Protein AF-0000000087793232 (afdb_homodimer)

Nearest PDB structures (foldseek):
  3q2i-assembly1_A  TM=8.353E-01  e=1.875E-27  Chromobacterium violaceum
  3q2k-assembly1_E  TM=8.382E-01  e=1.207E-26  Bordetella pertussis Tohama I
  7x1x-assembly1_B  TM=8.690E-01  e=1.158E-24  Comamonas testosteroni KF-1
  3db2-assembly2_A  TM=8.750E-01  e=3.412E-24  Desulfitobacterium hafniense DCB-2
  3euw-assembly1_C  TM=8.286E-01  e=1.068E-23  Corynebacterium glutamicum ATCC 13032

InterPro domains:
  IPR000683 Gfo/Idh/MocA-like oxidoreductase, N-terminal [PF01408] (5-122)
  IPR004104 Gfo/Idh/MocA-like oxidoreductase, C-terminal [PF02894] (135-324)
  IPR036291 NAD(P)-binding domain superfamily [SSF51735] (2-153)
  IPR051450 Gfo/Idh/MocA Oxidoreductases [PTHR43377] (2-321)

Secondary structure (DSSP, 8-state):
---PEEEEEE--SHHHHHHHHHHHH-TTEEEEEEE-SSHHHHHHHHHHHTSEEES-HHHHHHHH--SEEEE---HHHHHHHHHHHHHTT--EEEESP--S-HHHHHHHHHHHHHTT--EEEE-GGGGSHHHHHHHHHHHTTTT-SEEEEEEEEE-B---SSTTHIIIIITHHHHHHHHHHH--EEEEEEEEE-TTSSSS-EEEEEEEETTS-EEEEEEESBS-TTSTTSEEEEEEESSEEEEEETTTTEEEEEETT-S-EEEEE--TT-HHHH-TTHHHHHHHHHHHHHHHTTPPPSSBTHHHHHHHHHHHHHHHHHHHTB-EE----GGGG-/----EEEEEE--SHHHHHHHHHHHH-TTEEEEEEE-SSHHHHHHHHHHHTSEEES-HHHHHHHH--SEEEE---HHHHHHHHHHHHHTT--EEEESP--S-HHHHHHHHHHHHHTT--EEEE-GGGGSHHHHHHHHHHHTTTT-SEEEEEEEEE-B---SSTTHIIIIITHHHHHHHHHHH--EEEEEEEEE-TTSSSS-EEEEEEEETTS-EEEEEEESBS-TTSTTSEEEEEEESSEEEEEETTTTEEEEEETT-S-EEEEE--TT-HHHH-TTHHHHHHHHHHHHHHHTTPPPSSBTHHHHHHHHHHHHHHHHHHHTB-EE----GGGG-

Sequence (666 aa):
MNEKLKIALIGTGGWAREHGRILQGRADVDFCAVVGRNPERTAVRAAQYGTTPYTDIQAMLAAQKPDLVCVCLPNQHHFEATLQLLEAGVPLLVEKPLVFEMEQANALLEAAKKRDLFFAINFNHRYAKPLQLAKDAIEGGKLGEIIFATWRFGGEGSSDHPHANLIETQCHAFDQLEWLCGPIESIAAQMTDLTGQGFSTLALSLRFASGAVGSLLGTYDSSYAYRDTQRIEINGTKGRVLIEDTVRRFEFQSAGDEIAQTWQAGYFNDHDREFHRTFDRHMDAVLTAFRAGQKPPVGAWWGKRALQLALAAIESHETGRRVGVPQTREAHQMNEKLKIALIGTGGWAREHGRILQGRADVDFCAVVGRNPERTAVRAAQYGTTPYTDIQAMLAAQKPDLVCVCLPNQHHFEATLQLLEAGVPLLVEKPLVFEMEQANALLEAAKKRDLFFAINFNHRYAKPLQLAKDAIEGGKLGEIIFATWRFGGEGSSDHPHANLIETQCHAFDQLEWLCGPIESIAAQMTDLTGQGFSTLALSLRFASGAVGSLLGTYDSSYAYRDTQRIEINGTKGRVLIEDTVRRFEFQSAGDEIAQTWQAGYFNDHDREFHRTFDRHMDAVLTAFRAGQKPPVGAWWGKRALQLALAAIESHETGRRVGVPQTREAHQ

Foldseek 3Di:
DQAAFEEEEEDLDDVSVLVLVLQLPDPSHDHAEYEDQDQVSQVVSCVVSVYYYDPDPVVCCVPRVGQEYEYEDDAVPQLVSLLVCLQVQHAYEYEDQNHQDLVSLVSNVVSCVVNVHFAFYDLLLCQAPQNVVLQCCVVVCQQPQWAEKEKAAEAADADPDQLCQQQGPCLNVQLSCCSRHNAWFKKAKAFDCPVVRHRFWIKIWTAHPSRHIYIYITGNPHHPPDWQNTWMWIHHPFWIWIDRDSQAKIWIDTVPGPDIDMDGQDPPRVCSNDPSNSSSRQVVQQVVCSSVVHHRPGHSVSSSSSSQVSVSNVVNNVVVDMGTGDDDPVRVD/DQAAFEEEEEDLDDVSVLVLVLQLPDPSHDHAEYEDQDQVSQVVSCVVSVYYYDPDPVVCCVPRVGQEYEYEDDAVPQLVSLLVCLQVQHAYEYEDQNHQDLVSLVSNVVSCVVNVHQAFYDLLLCQAPQNVVLQCCVVVCQQPQWAEKEKAAEAADADPDQLCQQQGPCLNVQLSCCSRHNAWFKKAKAFDCPVVRHRFWIKIWTAHPSGHIYIYITGNPHHPPDFQNTWMWIHHPFWIWIDRDSQAKIWIDTVPGPDIDMDGQDPPRVCSNDPSNSSSVQVVQQVVCSSVVHHRPHHSVSSSSSSQVSVSNVVNNVVVDMGTGDDDPVRVD

Structure (mmCIF, N/CA/C/O backbone):
data_AF-0000000087793232-model_v1
#
loop_
_entity.id
_entity.type
_entity.pdbx_description
1 polymer 'Putative dehydrogenase'
#
loop_
_atom_site.group_PDB
_atom_site.id
_atom_site.type_symbol
_atom_site.label_atom_id
_atom_site.label_alt_id
_atom_sit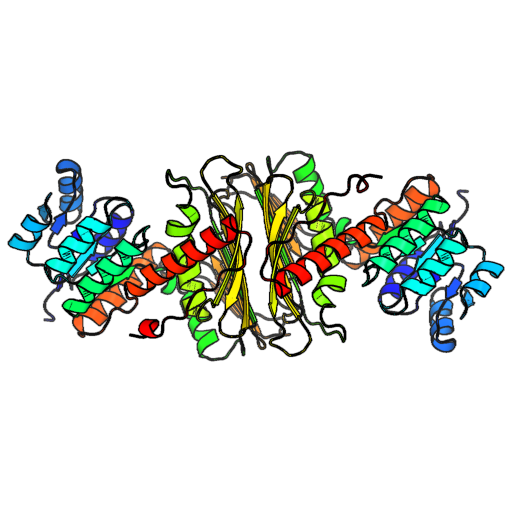e.label_comp_id
_atom_site.label_asym_id
_atom_site.label_entity_id
_atom_site.label_seq_id
_atom_site.pdbx_PDB_ins_code
_atom_site.Cartn_x
_atom_site.Cartn_y
_atom_site.Cartn_z
_atom_site.occupancy
_atom_site.B_iso_or_equiv
_atom_site.auth_seq_id
_atom_site.auth_comp_id
_atom_site.auth_asym_id
_atom_site.auth_atom_id
_atom_site.pdbx_PDB_model_num
ATOM 1 N N . MET A 1 1 ? 20.031 -40.375 -26.797 1 43.97 1 MET A N 1
ATOM 2 C CA . MET A 1 1 ? 18.953 -39.406 -27.016 1 43.97 1 MET A CA 1
ATOM 3 C C . MET A 1 1 ? 18.016 -39.375 -25.812 1 43.97 1 MET A C 1
ATOM 5 O O . MET A 1 1 ? 17.5 -40.406 -25.375 1 43.97 1 MET A O 1
ATOM 9 N N . ASN A 1 2 ? 18.062 -38.344 -24.953 1 62.59 2 ASN A N 1
ATOM 10 C CA . ASN A 1 2 ? 17.328 -38.344 -23.688 1 62.59 2 ASN A CA 1
ATOM 11 C C . ASN A 1 2 ? 15.828 -38.562 -23.922 1 62.59 2 ASN A C 1
ATOM 13 O O . ASN A 1 2 ? 15.242 -38 -24.844 1 62.59 2 ASN A O 1
ATOM 17 N N . GLU A 1 3 ? 15.227 -39.688 -23.594 1 86.94 3 GLU A N 1
ATOM 18 C CA . GLU A 1 3 ? 13.852 -40.156 -23.781 1 86.94 3 GLU A CA 1
ATOM 19 C C . GLU A 1 3 ? 12.852 -39.031 -23.516 1 86.94 3 GLU A C 1
ATOM 21 O O . GLU A 1 3 ? 13 -38.281 -22.547 1 86.94 3 GLU A O 1
ATOM 26 N N . LYS A 1 4 ? 12.047 -38.719 -24.578 1 96 4 LYS A N 1
ATOM 27 C CA . LYS A 1 4 ? 11.016 -37.719 -24.453 1 96 4 LYS A CA 1
ATOM 28 C C . LYS A 1 4 ? 10.094 -38 -23.266 1 96 4 LYS A C 1
ATOM 30 O O . LYS A 1 4 ? 9.75 -39.156 -23.016 1 96 4 LYS A O 1
ATOM 35 N N . LEU A 1 5 ? 9.836 -37.062 -22.562 1 97.56 5 LEU A N 1
ATOM 36 C CA . LEU A 1 5 ? 8.828 -37.188 -21.516 1 97.56 5 LEU A CA 1
ATOM 37 C C . LEU A 1 5 ? 7.422 -37.156 -22.094 1 97.56 5 LEU A C 1
ATOM 39 O O . LEU A 1 5 ? 7.082 -36.25 -22.875 1 97.56 5 LEU A O 1
ATOM 43 N N . LYS A 1 6 ? 6.68 -38.156 -21.797 1 98.44 6 LYS A N 1
ATOM 44 C CA . LYS A 1 6 ? 5.285 -38.188 -22.219 1 98.44 6 LYS A CA 1
ATOM 45 C C . LYS A 1 6 ? 4.395 -37.375 -21.281 1 98.44 6 LYS A C 1
ATOM 47 O O . LYS A 1 6 ? 4.254 -37.719 -20.109 1 98.44 6 LYS A O 1
ATOM 52 N N . ILE A 1 7 ? 3.771 -36.281 -21.828 1 98.69 7 ILE A N 1
ATOM 53 C CA . ILE A 1 7 ? 3.023 -35.375 -20.969 1 98.69 7 ILE A CA 1
ATOM 54 C C . ILE A 1 7 ? 1.621 -35.156 -21.547 1 98.69 7 ILE A C 1
ATOM 56 O O . ILE A 1 7 ? 1.454 -35.031 -22.75 1 98.69 7 ILE A O 1
ATOM 60 N N . ALA A 1 8 ? 0.623 -35.25 -20.734 1 98.81 8 ALA A N 1
ATOM 61 C CA . ALA A 1 8 ? -0.76 -34.969 -21.109 1 98.81 8 ALA A CA 1
ATOM 62 C C . ALA A 1 8 ? -1.248 -33.656 -20.469 1 98.81 8 ALA A C 1
ATOM 64 O O . ALA A 1 8 ? -0.657 -33.188 -19.5 1 98.81 8 ALA A O 1
ATOM 65 N N . LEU A 1 9 ? -2.299 -33.094 -21.047 1 98.62 9 LEU A N 1
ATOM 66 C CA . LEU A 1 9 ? -2.904 -31.844 -20.578 1 98.62 9 LEU A CA 1
ATOM 67 C C . LEU A 1 9 ? -4.395 -32.031 -20.312 1 98.62 9 LEU A C 1
ATOM 69 O O . LEU A 1 9 ? -5.129 -32.531 -21.172 1 98.62 9 LEU A O 1
ATOM 73 N N . ILE A 1 10 ? -4.738 -31.719 -19.109 1 98.06 10 ILE A N 1
ATOM 74 C CA . ILE A 1 10 ? -6.156 -31.719 -18.766 1 98.06 10 ILE A CA 1
ATOM 75 C C . ILE A 1 10 ? -6.676 -30.281 -18.719 1 98.06 10 ILE A C 1
ATOM 77 O O . ILE A 1 10 ? -6.242 -29.484 -17.875 1 98.06 10 ILE A O 1
ATOM 81 N N . GLY A 1 11 ? -7.672 -30 -19.516 1 96.56 11 GLY A N 1
ATOM 82 C CA . GLY A 1 11 ? -8.234 -28.672 -19.641 1 96.56 11 GLY A CA 1
ATOM 83 C C . GLY A 1 11 ? -8.109 -28.094 -21.047 1 96.56 11 GLY A C 1
ATOM 84 O O . GLY A 1 11 ? -7.109 -28.328 -21.734 1 96.56 11 GLY A O 1
ATOM 85 N N . THR A 1 12 ? -9.109 -27.297 -21.469 1 94.5 12 THR A N 1
ATOM 86 C CA . THR A 1 12 ? -9.109 -26.703 -22.812 1 94.5 12 THR A CA 1
ATOM 87 C C . THR A 1 12 ? -9.32 -25.203 -22.719 1 94.5 12 THR A C 1
ATOM 89 O O . THR A 1 12 ? -9.602 -24.547 -23.734 1 94.5 12 THR A O 1
ATOM 92 N N . GLY A 1 13 ? -9.25 -24.656 -21.516 1 91.25 13 GLY A N 1
ATOM 93 C CA . GLY A 1 13 ? -9.508 -23.25 -21.297 1 91.25 13 GLY A CA 1
ATOM 94 C C . GLY A 1 13 ? -8.305 -22.375 -21.594 1 91.25 13 GLY A C 1
ATOM 95 O O . GLY A 1 13 ? -7.355 -22.812 -22.234 1 91.25 13 GLY A O 1
ATOM 96 N N . GLY A 1 14 ? -8.375 -21.078 -21.203 1 87.81 14 GLY A N 1
ATOM 97 C CA . GLY A 1 14 ? -7.363 -20.078 -21.5 1 87.81 14 GLY A CA 1
ATOM 98 C C . GLY A 1 14 ? -5.984 -20.438 -20.984 1 87.81 14 GLY A C 1
ATOM 99 O O . GLY A 1 14 ? -5.008 -20.406 -21.734 1 87.81 14 GLY A O 1
ATOM 100 N N . TRP A 1 15 ? -5.918 -20.797 -19.766 1 90.75 15 TRP A N 1
ATOM 101 C CA . TRP A 1 15 ? -4.609 -21.094 -19.188 1 90.75 15 TRP A CA 1
ATOM 102 C C . TRP A 1 15 ? -4.09 -22.438 -19.719 1 90.75 15 TRP A C 1
ATOM 104 O O . TRP A 1 15 ? -2.877 -22.641 -19.828 1 90.75 15 TRP A O 1
ATOM 114 N N . ALA A 1 16 ? -4.973 -23.312 -20.047 1 94.75 16 ALA A N 1
ATOM 115 C CA . ALA A 1 16 ? -4.578 -24.578 -20.688 1 94.75 16 ALA A CA 1
ATOM 116 C C . ALA A 1 16 ? -3.867 -24.328 -22.016 1 94.75 16 ALA A C 1
ATOM 118 O O . ALA A 1 16 ? -2.947 -25.062 -22.375 1 94.75 16 ALA A O 1
ATOM 119 N N . ARG A 1 17 ? -4.277 -23.281 -22.625 1 94.19 17 ARG A N 1
ATOM 120 C CA . ARG A 1 17 ? -3.672 -22.938 -23.922 1 94.19 17 ARG A CA 1
ATOM 121 C C . ARG A 1 17 ? -2.197 -22.594 -23.75 1 94.19 17 ARG A C 1
ATOM 123 O O . ARG A 1 17 ? -1.379 -22.891 -24.625 1 94.19 17 ARG A O 1
ATOM 130 N N . GLU A 1 18 ? -1.886 -21.922 -22.641 1 94.81 18 GLU A N 1
ATOM 131 C CA . GLU A 1 18 ? -0.491 -21.578 -22.375 1 94.81 18 GLU A CA 1
ATOM 132 C C . GLU A 1 18 ? 0.355 -22.828 -22.141 1 94.81 18 GLU A C 1
ATOM 134 O O . GLU A 1 18 ? 1.462 -22.938 -22.672 1 94.81 18 GLU A O 1
ATOM 139 N N . HIS A 1 19 ? -0.169 -23.766 -21.422 1 97.31 19 HIS A N 1
ATOM 140 C CA . HIS A 1 19 ? 0.533 -25.031 -21.219 1 97.31 19 HIS A CA 1
ATOM 141 C C . HIS A 1 19 ? 0.66 -25.812 -22.516 1 97.31 19 HIS A C 1
ATOM 143 O O . HIS A 1 19 ? 1.732 -26.328 -22.828 1 97.31 19 HIS A O 1
ATOM 149 N N . GLY A 1 20 ? -0.432 -25.828 -23.266 1 97.38 20 GLY A N 1
ATOM 150 C CA . GLY A 1 20 ? -0.418 -26.531 -24.547 1 97.38 20 GLY A CA 1
ATOM 151 C C . GLY A 1 20 ? 0.608 -25.969 -25.516 1 97.38 20 GLY A C 1
ATOM 152 O O . GLY A 1 20 ? 1.33 -26.734 -26.172 1 97.38 20 GLY A O 1
ATOM 153 N N . ARG A 1 21 ? 0.651 -24.672 -25.562 1 96.12 21 ARG A N 1
ATOM 154 C CA . ARG A 1 21 ? 1.623 -24 -26.422 1 96.12 21 ARG A CA 1
ATOM 155 C C . ARG A 1 21 ? 3.045 -24.422 -26.078 1 96.12 21 ARG A C 1
ATOM 157 O O . ARG A 1 21 ? 3.844 -24.719 -26.969 1 96.12 21 ARG A O 1
ATOM 164 N N . ILE A 1 22 ? 3.367 -24.516 -24.844 1 97.19 22 ILE A N 1
ATOM 165 C CA . ILE A 1 22 ? 4.711 -24.844 -24.391 1 97.19 22 ILE A CA 1
ATOM 166 C C . ILE A 1 22 ? 5.02 -26.312 -24.703 1 97.19 22 ILE A C 1
ATOM 168 O O . ILE A 1 22 ? 6.078 -26.625 -25.266 1 97.19 22 ILE A O 1
ATOM 172 N N . LEU A 1 23 ? 4.082 -27.219 -24.453 1 97.69 23 LEU A N 1
ATOM 173 C CA . LEU A 1 23 ? 4.293 -28.656 -24.656 1 97.69 23 LEU A CA 1
ATOM 174 C C . LEU A 1 23 ? 4.469 -28.969 -26.141 1 97.69 23 LEU A C 1
ATOM 176 O O . LEU A 1 23 ? 5.328 -29.781 -26.5 1 97.69 23 LEU A O 1
ATOM 180 N N . GLN A 1 24 ? 3.703 -28.312 -26.906 1 96.88 24 GLN A N 1
ATOM 181 C CA . GLN A 1 24 ? 3.754 -28.547 -28.344 1 96.88 24 GLN A CA 1
ATOM 182 C C . GLN A 1 24 ? 5.094 -28.094 -28.922 1 96.88 24 GLN A C 1
ATOM 184 O O . GLN A 1 24 ? 5.613 -28.719 -29.844 1 96.88 24 GLN A O 1
ATOM 189 N N . GLY A 1 25 ? 5.66 -27.109 -28.375 1 95 25 GLY A N 1
ATOM 190 C CA . GLY A 1 25 ? 6.863 -26.5 -28.938 1 95 25 GLY A CA 1
ATOM 191 C C . GLY A 1 25 ? 8.141 -27.156 -28.438 1 95 25 GLY A C 1
ATOM 192 O O . GLY A 1 25 ? 9.234 -26.812 -28.906 1 95 25 GLY A O 1
ATOM 193 N N . ARG A 1 26 ? 8.023 -28.109 -27.625 1 96.25 26 ARG A N 1
ATOM 194 C CA . ARG A 1 26 ? 9.219 -28.688 -27.016 1 96.25 26 ARG A CA 1
ATOM 195 C C . ARG A 1 26 ? 9.609 -30 -27.688 1 96.25 26 ARG A C 1
ATOM 197 O O . ARG A 1 26 ? 8.781 -30.906 -27.812 1 96.25 26 ARG A O 1
ATOM 204 N N . ALA A 1 27 ? 10.875 -30.109 -28 1 95.25 27 ALA A N 1
ATOM 205 C CA . ALA A 1 27 ? 11.383 -31.312 -28.672 1 95.25 27 ALA A CA 1
ATOM 206 C C . ALA A 1 27 ? 11.594 -32.438 -27.672 1 95.25 27 ALA A C 1
ATOM 208 O O . ALA A 1 27 ? 11.633 -33.625 -28.062 1 95.25 27 ALA A O 1
ATOM 209 N N . ASP A 1 28 ? 11.742 -32.094 -26.438 1 96.81 28 ASP A N 1
ATOM 210 C CA . ASP A 1 28 ? 12.047 -33.094 -25.422 1 96.81 28 ASP A CA 1
ATOM 211 C C . ASP A 1 28 ? 10.773 -33.625 -24.766 1 96.81 28 ASP A C 1
ATOM 213 O O . ASP A 1 28 ? 10.836 -34.312 -23.75 1 96.81 28 ASP A O 1
ATOM 217 N N . VAL A 1 29 ? 9.633 -33.344 -25.375 1 97.56 29 VAL A N 1
ATOM 218 C CA . VAL A 1 29 ? 8.352 -33.75 -24.812 1 97.56 29 VAL A CA 1
ATOM 219 C C . VAL A 1 29 ? 7.551 -34.5 -25.875 1 97.56 29 VAL A C 1
ATOM 221 O O . VAL A 1 29 ? 7.555 -34.125 -27.047 1 97.56 29 VAL A O 1
ATOM 224 N N . ASP A 1 30 ? 7.02 -35.562 -25.531 1 98.06 30 ASP A N 1
ATOM 225 C CA . ASP A 1 30 ? 5.949 -36.219 -26.281 1 98.06 30 ASP A CA 1
ATOM 226 C C . ASP A 1 30 ? 4.578 -35.812 -25.75 1 98.06 30 ASP A C 1
ATOM 228 O O . ASP A 1 30 ? 4.086 -36.375 -24.781 1 98.06 30 ASP A O 1
ATOM 232 N N . PHE A 1 31 ? 4.008 -34.75 -26.359 1 98.38 31 PHE A N 1
ATOM 233 C CA . PHE A 1 31 ? 2.674 -34.281 -25.984 1 98.38 31 PHE A CA 1
ATOM 234 C C . PHE A 1 31 ? 1.609 -35.281 -26.453 1 98.38 31 PHE A C 1
ATOM 236 O O . PHE A 1 31 ? 1.161 -35.219 -27.609 1 98.38 31 PHE A O 1
ATOM 243 N N . CYS A 1 32 ? 1.089 -36.031 -25.516 1 98.19 32 CYS A N 1
ATOM 244 C CA . CYS A 1 32 ? 0.456 -37.281 -25.953 1 98.19 32 CYS A CA 1
ATOM 245 C C . CYS A 1 32 ? -1.062 -37.125 -25.938 1 98.19 32 CYS A C 1
ATOM 247 O O . CYS A 1 32 ? -1.761 -37.906 -26.609 1 98.19 32 CYS A O 1
ATOM 249 N N . ALA A 1 33 ? -1.551 -36.125 -25.141 1 98.69 33 ALA A N 1
ATOM 250 C CA . ALA A 1 33 ? -3.008 -36.125 -25.047 1 98.69 33 ALA A CA 1
ATOM 251 C C . ALA A 1 33 ? -3.512 -34.812 -24.484 1 98.69 33 ALA A C 1
ATOM 253 O O . ALA A 1 33 ? -2.805 -34.125 -23.719 1 98.69 33 ALA A O 1
ATOM 254 N N . VAL A 1 34 ? -4.762 -34.5 -24.875 1 98.56 34 VAL A N 1
ATOM 255 C CA . VAL A 1 34 ? -5.574 -33.438 -24.25 1 98.56 34 VAL A CA 1
ATOM 256 C C . VAL A 1 34 ? -6.891 -34.031 -23.75 1 98.56 34 VAL A C 1
ATOM 258 O O . VAL A 1 34 ? -7.555 -34.781 -24.484 1 98.56 34 VAL A O 1
ATOM 261 N N . VAL A 1 35 ? -7.211 -33.75 -22.531 1 98.25 35 VAL A N 1
ATOM 262 C CA . VAL A 1 35 ? -8.477 -34.219 -21.969 1 98.25 35 VAL A CA 1
ATOM 263 C C . VAL A 1 35 ? -9.398 -33 -21.719 1 98.25 35 VAL A C 1
ATOM 265 O O . VAL A 1 35 ? -8.969 -32 -21.141 1 98.25 35 VAL A O 1
ATOM 268 N N . GLY A 1 36 ? -10.656 -33.062 -22.125 1 96.44 36 GLY A N 1
ATOM 269 C CA . GLY A 1 36 ? -11.68 -32.062 -21.859 1 96.44 36 GLY A CA 1
ATOM 270 C C . GLY A 1 36 ? -13.078 -32.656 -21.781 1 96.44 36 GLY A C 1
ATOM 271 O O . GLY A 1 36 ? -13.305 -33.781 -22.203 1 96.44 36 GLY A O 1
ATOM 272 N N . ARG A 1 37 ? -13.961 -31.844 -21.25 1 93 37 ARG A N 1
ATOM 273 C CA . ARG A 1 37 ? -15.32 -32.312 -21.016 1 93 37 ARG A CA 1
ATOM 274 C C . ARG A 1 37 ? -16.125 -32.312 -22.312 1 93 37 ARG A C 1
ATOM 276 O O . ARG A 1 37 ? -16.938 -33.188 -22.547 1 93 37 ARG A O 1
ATOM 283 N N . ASN A 1 38 ? -15.867 -31.266 -23.094 1 95.12 38 ASN A N 1
ATOM 284 C CA . ASN A 1 38 ? -16.578 -31.141 -24.359 1 95.12 38 ASN A CA 1
ATOM 285 C C . ASN A 1 38 ? -15.812 -31.797 -25.5 1 95.12 38 ASN A C 1
ATOM 287 O O . ASN A 1 38 ? -14.734 -31.328 -25.891 1 95.12 38 ASN A O 1
ATOM 291 N N . PRO A 1 39 ? -16.406 -32.812 -26.125 1 97 39 PRO A N 1
ATOM 292 C CA . PRO A 1 39 ? -15.68 -33.562 -27.141 1 97 39 PRO A CA 1
ATOM 293 C C . PRO A 1 39 ? -15.234 -32.688 -28.312 1 97 39 PRO A C 1
ATOM 295 O O . PRO A 1 39 ? -14.094 -32.812 -28.781 1 97 39 PRO A O 1
ATOM 298 N N . GLU A 1 40 ? -16.141 -31.844 -28.719 1 97.31 40 GLU A N 1
ATOM 299 C CA . GLU A 1 40 ? -15.82 -31.016 -29.875 1 97.31 40 GLU A CA 1
ATOM 300 C C . GLU A 1 40 ? -14.688 -30.031 -29.562 1 97.31 40 GLU A C 1
ATOM 302 O O . GLU A 1 40 ? -13.734 -29.922 -30.328 1 97.31 40 GLU A O 1
ATOM 307 N N . ARG A 1 41 ? -14.836 -29.359 -28.438 1 95.94 41 ARG A N 1
ATOM 308 C CA . ARG A 1 41 ? -13.812 -28.406 -28.031 1 95.94 41 ARG A CA 1
ATOM 309 C C . ARG A 1 41 ? -12.477 -29.094 -27.797 1 95.94 41 ARG A C 1
ATOM 311 O O . ARG A 1 41 ? -11.422 -28.578 -28.172 1 95.94 41 ARG A O 1
ATOM 318 N N . THR A 1 42 ? -12.586 -30.25 -27.25 1 97.69 42 THR A N 1
ATOM 319 C CA . THR A 1 42 ? -11.375 -31.016 -26.953 1 97.69 42 THR A CA 1
ATOM 320 C C . THR A 1 42 ? -10.695 -31.484 -28.234 1 97.69 42 THR A C 1
ATOM 322 O O . THR A 1 42 ? -9.469 -31.406 -28.344 1 97.69 42 THR A O 1
ATOM 325 N N . ALA A 1 43 ? -11.445 -31.906 -29.156 1 97.69 43 ALA A N 1
ATOM 326 C CA . ALA A 1 43 ? -10.898 -32.344 -30.438 1 97.69 43 ALA A CA 1
ATOM 327 C C . ALA A 1 43 ? -10.203 -31.219 -31.172 1 97.69 43 ALA A C 1
ATOM 329 O O . ALA A 1 43 ? -9.133 -31.406 -31.75 1 97.69 43 ALA A O 1
ATOM 330 N N . VAL A 1 44 ? -10.836 -30.141 -31.156 1 96.75 44 VAL A N 1
ATOM 331 C CA . VAL A 1 44 ? -10.281 -28.969 -31.828 1 96.75 44 VAL A CA 1
ATOM 332 C C . VAL A 1 44 ? -8.953 -28.578 -31.188 1 96.75 44 VAL A C 1
ATOM 334 O O . VAL A 1 44 ? -7.965 -28.344 -31.891 1 96.75 44 VAL A O 1
ATOM 337 N N . ARG A 1 45 ? -8.945 -28.547 -29.859 1 96.25 45 ARG A N 1
ATOM 338 C CA . ARG A 1 45 ? -7.73 -28.188 -29.141 1 96.25 45 ARG A CA 1
ATOM 339 C C . ARG A 1 45 ? -6.629 -29.203 -29.359 1 96.25 45 ARG A C 1
ATOM 341 O O . ARG A 1 45 ? -5.473 -28.844 -29.594 1 96.25 45 ARG A O 1
ATOM 348 N N . ALA A 1 46 ? -6.934 -30.469 -29.312 1 97.62 46 ALA A N 1
ATOM 349 C CA . ALA A 1 46 ? -5.965 -31.531 -29.531 1 97.62 46 ALA A CA 1
ATOM 350 C C . ALA A 1 46 ? -5.379 -31.453 -30.938 1 97.62 46 ALA A C 1
ATOM 352 O O . ALA A 1 46 ? -4.176 -31.641 -31.125 1 97.62 46 ALA A O 1
ATOM 353 N N . ALA A 1 47 ? -6.211 -31.156 -31.875 1 97.19 47 ALA A N 1
ATOM 354 C CA . ALA A 1 47 ? -5.773 -31.062 -33.25 1 97.19 47 ALA A CA 1
ATOM 355 C C . ALA A 1 47 ? -4.777 -29.922 -33.438 1 97.19 47 ALA A C 1
ATOM 357 O O . ALA A 1 47 ? -3.816 -30.047 -34.219 1 97.19 47 ALA A O 1
ATOM 358 N N . GLN A 1 48 ? -5.078 -28.859 -32.781 1 96 48 GLN A N 1
ATOM 359 C CA . GLN A 1 48 ? -4.176 -27.719 -32.844 1 96 48 GLN A CA 1
ATOM 360 C C . GLN A 1 48 ? -2.768 -28.109 -32.375 1 96 48 GLN A C 1
ATOM 362 O O . GLN A 1 48 ? -1.78 -27.562 -32.875 1 96 48 GLN A O 1
ATOM 367 N N . TYR A 1 49 ? -2.707 -29.062 -31.469 1 96.69 49 TYR A N 1
ATOM 368 C CA . TYR A 1 49 ? -1.424 -29.422 -30.891 1 96.69 49 TYR A CA 1
ATOM 369 C C . TYR A 1 49 ? -0.878 -30.703 -31.516 1 96.69 49 TYR A C 1
ATOM 371 O O . TYR A 1 49 ? 0.221 -31.141 -31.172 1 96.69 49 TYR A O 1
ATOM 379 N N . GLY A 1 50 ? -1.596 -31.312 -32.406 1 96.25 50 GLY A N 1
ATOM 380 C CA . GLY A 1 50 ? -1.184 -32.562 -33 1 96.25 50 GLY A CA 1
ATOM 381 C C . GLY A 1 50 ? -1.15 -33.719 -32 1 96.25 50 GLY A C 1
ATOM 382 O O . GLY A 1 50 ? -0.229 -34.531 -32.031 1 96.25 50 GLY A O 1
ATOM 383 N N . THR A 1 51 ? -2.043 -33.719 -31.125 1 97.62 51 THR A N 1
ATOM 384 C CA . THR A 1 51 ? -2.086 -34.75 -30.094 1 97.62 51 THR A CA 1
ATOM 385 C C . THR A 1 51 ? -3.451 -35.438 -30.062 1 97.62 51 THR A C 1
ATOM 387 O O . THR A 1 51 ? -4.23 -35.312 -31.016 1 97.62 51 THR A O 1
ATOM 390 N N . THR A 1 52 ? -3.742 -36.281 -29.109 1 98.44 52 THR A N 1
ATOM 391 C CA . THR A 1 52 ? -4.926 -37.125 -29.078 1 98.44 52 THR A CA 1
ATOM 392 C C . THR A 1 52 ? -5.953 -36.594 -28.078 1 98.44 52 THR A C 1
ATOM 394 O O . THR A 1 52 ? -5.625 -36.312 -26.922 1 98.44 52 THR A O 1
ATOM 397 N N . PRO A 1 53 ? -7.203 -36.406 -28.531 1 98.5 53 PRO A N 1
ATOM 398 C CA . PRO A 1 53 ? -8.258 -35.938 -27.625 1 98.5 53 PRO A CA 1
ATOM 399 C C . PRO A 1 53 ? -8.859 -37.062 -26.812 1 98.5 53 PRO A C 1
ATOM 401 O O . PRO A 1 53 ? -9.023 -38.188 -27.312 1 98.5 53 PRO A O 1
ATOM 404 N N . TYR A 1 54 ? -9.141 -36.844 -25.562 1 98.44 54 TYR A N 1
ATOM 405 C CA . TYR A 1 54 ? -9.906 -37.719 -24.688 1 98.44 54 TYR A CA 1
ATOM 406 C C . TYR A 1 54 ? -10.977 -36.938 -23.938 1 98.44 54 TYR A C 1
ATOM 408 O O . TYR A 1 54 ? -10.836 -35.719 -23.719 1 98.44 54 TYR A O 1
ATOM 416 N N . THR A 1 55 ? -12.039 -37.594 -23.516 1 97.69 55 THR A N 1
ATOM 417 C CA . THR A 1 55 ? -13.07 -36.938 -22.719 1 97.69 55 THR A CA 1
ATOM 418 C C . THR A 1 55 ? -13.125 -37.562 -21.312 1 97.69 55 THR A C 1
ATOM 420 O O . THR A 1 55 ? -13.984 -37.188 -20.516 1 97.69 55 THR A O 1
ATOM 423 N N . ASP A 1 56 ? -12.203 -38.438 -21.141 1 96.94 56 ASP A N 1
ATOM 424 C CA . ASP A 1 56 ? -12.156 -39.156 -19.875 1 96.94 56 ASP A CA 1
ATOM 425 C C . ASP A 1 56 ? -10.711 -39.375 -19.406 1 96.94 56 ASP A C 1
ATOM 427 O O . ASP A 1 56 ? -9.867 -39.812 -20.172 1 96.94 56 ASP A O 1
ATOM 431 N N . ILE A 1 57 ? -10.508 -39.062 -18.109 1 97.75 57 ILE A N 1
ATOM 432 C CA . ILE A 1 57 ? -9.156 -39.094 -17.562 1 97.75 57 ILE A CA 1
ATOM 433 C C . ILE A 1 57 ? -8.68 -40.562 -17.484 1 97.75 57 ILE A C 1
ATOM 435 O O . ILE A 1 57 ? -7.547 -40.844 -17.859 1 97.75 57 ILE A O 1
ATOM 439 N N . GLN A 1 58 ? -9.516 -41.438 -17.047 1 97.44 58 GLN A N 1
ATOM 440 C CA . GLN A 1 58 ? -9.133 -42.844 -16.906 1 97.44 58 GLN A CA 1
ATOM 441 C C . GLN A 1 58 ? -8.773 -43.469 -18.25 1 97.44 58 GLN A C 1
ATOM 443 O O . GLN A 1 58 ? -7.82 -44.219 -18.359 1 97.44 58 GLN A O 1
ATOM 448 N N . ALA A 1 59 ? -9.609 -43.156 -19.219 1 98.25 59 ALA A N 1
ATOM 449 C CA . ALA A 1 59 ? -9.336 -43.625 -20.562 1 98.25 59 ALA A CA 1
ATOM 450 C C . ALA A 1 59 ? -7.98 -43.156 -21.062 1 98.25 59 ALA A C 1
ATOM 452 O O . ALA A 1 59 ? -7.215 -43.906 -21.641 1 98.25 59 ALA A O 1
ATOM 453 N N . MET A 1 60 ? -7.75 -41.875 -20.859 1 98.56 60 MET A N 1
ATOM 454 C CA . MET A 1 60 ? -6.477 -41.281 -21.281 1 98.56 60 MET A CA 1
ATOM 455 C C . MET A 1 60 ? -5.316 -41.969 -20.547 1 98.56 60 MET A C 1
ATOM 457 O O . MET A 1 60 ? -4.305 -42.312 -21.172 1 98.56 60 MET A O 1
ATOM 461 N N . LEU A 1 61 ? -5.434 -42.219 -19.25 1 98.38 61 LEU A N 1
ATOM 462 C CA . LEU A 1 61 ? -4.375 -42.844 -18.453 1 98.38 61 LEU A CA 1
ATOM 463 C C . LEU A 1 61 ? -4.09 -44.25 -18.938 1 98.38 61 LEU A C 1
ATOM 465 O O . LEU A 1 61 ? -2.928 -44.656 -19.047 1 98.38 61 LEU A O 1
ATOM 469 N N . ALA A 1 62 ? -5.145 -44.938 -19.25 1 98 62 ALA A N 1
ATOM 470 C CA . ALA A 1 62 ? -5.008 -46.312 -19.688 1 98 62 ALA A CA 1
ATOM 471 C C . ALA A 1 62 ? -4.32 -46.406 -21.047 1 98 62 ALA A C 1
ATOM 473 O O . ALA A 1 62 ? -3.502 -47.312 -21.281 1 98 62 ALA A O 1
ATOM 474 N N . ALA A 1 63 ? -4.613 -45.531 -21.844 1 98.31 63 ALA A N 1
ATOM 475 C CA . ALA A 1 63 ? -4.145 -45.562 -23.234 1 98.31 63 ALA A CA 1
ATOM 476 C C . ALA A 1 63 ? -2.748 -44.969 -23.359 1 98.31 63 ALA A C 1
ATOM 478 O O . ALA A 1 63 ? -1.911 -45.469 -24.109 1 98.31 63 ALA A O 1
ATOM 479 N N . GLN A 1 64 ? -2.488 -43.875 -22.656 1 98.06 64 GLN A N 1
ATOM 480 C CA . GLN A 1 64 ? -1.312 -43.062 -22.953 1 98.06 64 GLN A CA 1
ATOM 481 C C . GLN A 1 64 ? -0.21 -43.281 -21.922 1 98.06 64 GLN A C 1
ATOM 483 O O . GLN A 1 64 ? 0.976 -43.156 -22.234 1 98.06 64 GLN A O 1
ATOM 488 N N . LYS A 1 65 ? -0.571 -43.531 -20.625 1 98 65 LYS A N 1
ATOM 489 C CA . LYS A 1 65 ? 0.369 -43.75 -19.516 1 98 65 LYS A CA 1
ATOM 490 C C . LYS A 1 65 ? 1.392 -42.594 -19.469 1 98 65 LYS A C 1
ATOM 492 O O . LYS A 1 65 ? 2.6 -42.844 -19.5 1 98 65 LYS A O 1
ATOM 497 N N . PRO A 1 66 ? 0.94 -41.406 -19.297 1 98.5 66 PRO A N 1
ATOM 498 C CA . PRO A 1 66 ? 1.855 -40.25 -19.281 1 98.5 66 PRO A CA 1
ATOM 499 C C . PRO A 1 66 ? 2.801 -40.281 -18.078 1 98.5 66 PRO A C 1
ATOM 501 O O . PRO A 1 66 ? 2.457 -40.812 -17.031 1 98.5 66 PRO A O 1
ATOM 504 N N . ASP A 1 67 ? 4.027 -39.688 -18.281 1 98.19 67 ASP A N 1
ATOM 505 C CA . ASP A 1 67 ? 4.988 -39.5 -17.203 1 98.19 67 ASP A CA 1
ATOM 506 C C . ASP A 1 67 ? 4.551 -38.375 -16.25 1 98.19 67 ASP A C 1
ATOM 508 O O . ASP A 1 67 ? 4.875 -38.406 -15.07 1 98.19 67 ASP A O 1
ATOM 512 N N . LEU A 1 68 ? 3.885 -37.406 -16.766 1 98.5 68 LEU A N 1
ATOM 513 C CA . LEU A 1 68 ? 3.445 -36.219 -16.078 1 98.5 68 LEU A CA 1
ATOM 514 C C . LEU A 1 68 ? 2.166 -35.656 -16.688 1 98.5 68 LEU A C 1
ATOM 516 O O . LEU A 1 68 ? 1.962 -35.75 -17.906 1 98.5 68 LEU A O 1
ATOM 520 N N . VAL A 1 69 ? 1.307 -35.094 -15.891 1 98.69 69 VAL A N 1
ATOM 521 C CA . VAL A 1 69 ? 0.075 -34.5 -16.391 1 98.69 69 VAL A CA 1
ATOM 522 C C . VAL A 1 69 ? -0.019 -33.031 -15.914 1 98.69 69 VAL A C 1
ATOM 524 O O . VAL A 1 69 ? 0.21 -32.75 -14.734 1 98.69 69 VAL A O 1
ATOM 527 N N . CYS A 1 70 ? -0.3 -32.094 -16.828 1 98.56 70 CYS A N 1
ATOM 528 C CA . CYS A 1 70 ? -0.662 -30.734 -16.5 1 98.56 70 CYS A CA 1
ATOM 529 C C . CYS A 1 70 ? -2.168 -30.594 -16.312 1 98.56 70 CYS A C 1
ATOM 531 O O . CYS A 1 70 ? -2.943 -30.984 -17.188 1 98.56 70 CYS A O 1
ATOM 533 N N . VAL A 1 71 ? -2.562 -30.078 -15.188 1 98 71 VAL A N 1
ATOM 534 C CA . VAL A 1 71 ? -3.982 -29.922 -14.883 1 98 71 VAL A CA 1
ATOM 535 C C . VAL A 1 71 ? -4.352 -28.438 -14.883 1 98 71 VAL A C 1
ATOM 537 O O . VAL A 1 71 ? -3.926 -27.688 -14 1 98 71 VAL A O 1
ATOM 540 N N . CYS A 1 72 ? -5.164 -28.031 -15.844 1 96.06 72 CYS A N 1
ATOM 541 C CA . CYS A 1 72 ? -5.594 -26.641 -16.031 1 96.06 72 CYS A CA 1
ATOM 542 C C . CYS A 1 72 ? -7.109 -26.547 -16.125 1 96.06 72 CYS A C 1
ATOM 544 O O . CYS A 1 72 ? -7.656 -26.375 -17.219 1 96.06 72 CYS A O 1
ATOM 546 N N . LEU A 1 73 ? -7.777 -26.609 -15.047 1 92.69 73 LEU A N 1
ATOM 547 C CA . LEU A 1 73 ? -9.234 -26.609 -15 1 92.69 73 LEU A CA 1
ATOM 548 C C . LEU A 1 73 ? -9.75 -25.438 -14.172 1 92.69 73 LEU A C 1
ATOM 550 O O . LEU A 1 73 ? -9.016 -24.891 -13.344 1 92.69 73 LEU A O 1
ATOM 554 N N . PRO A 1 74 ? -10.992 -25.156 -14.414 1 83.12 74 PRO A N 1
ATOM 555 C CA . PRO A 1 74 ? -11.594 -24.156 -13.531 1 83.12 74 PRO A CA 1
ATOM 556 C C . PRO A 1 74 ? -11.719 -24.641 -12.086 1 83.12 74 PRO A C 1
ATOM 558 O O . PRO A 1 74 ? -11.688 -25.844 -11.836 1 83.12 74 PRO A O 1
ATOM 561 N N . ASN A 1 75 ? -11.945 -23.734 -11.172 1 75.81 75 ASN A N 1
ATOM 562 C CA . ASN A 1 75 ? -11.891 -23.953 -9.727 1 75.81 75 ASN A CA 1
ATOM 563 C C . ASN A 1 75 ? -12.812 -25.094 -9.297 1 75.81 75 ASN A C 1
ATOM 565 O O . ASN A 1 75 ? -12.422 -25.938 -8.492 1 75.81 75 ASN A O 1
ATOM 569 N N . GLN A 1 76 ? -13.961 -25.156 -9.82 1 75.75 76 GLN A N 1
ATOM 570 C CA . GLN A 1 76 ? -14.977 -26.109 -9.352 1 75.75 76 GLN A CA 1
ATOM 571 C C . GLN A 1 76 ? -14.602 -27.547 -9.711 1 75.75 76 GLN A C 1
ATOM 573 O O . GLN A 1 76 ? -15.047 -28.484 -9.062 1 75.75 76 GLN A O 1
ATOM 578 N N . HIS A 1 77 ? -13.719 -27.734 -10.656 1 81.44 77 HIS A N 1
ATOM 579 C CA . HIS A 1 77 ? -13.445 -29.078 -11.148 1 81.44 77 HIS A CA 1
ATOM 580 C C . HIS A 1 77 ? -12.008 -29.5 -10.859 1 81.44 77 HIS A C 1
ATOM 582 O O . HIS A 1 77 ? -11.594 -30.609 -11.211 1 81.44 77 HIS A O 1
ATOM 588 N N . HIS A 1 78 ? -11.398 -28.734 -10.18 1 89.06 78 HIS A N 1
ATOM 589 C CA . HIS A 1 78 ? -9.969 -28.953 -9.984 1 89.06 78 HIS A CA 1
ATOM 590 C C . HIS A 1 78 ? -9.703 -30.078 -8.984 1 89.06 78 HIS A C 1
ATOM 592 O O . HIS A 1 78 ? -8.891 -30.953 -9.234 1 89.06 78 HIS A O 1
ATOM 598 N N . PHE A 1 79 ? -10.508 -30.156 -8 1 95.19 79 PHE A N 1
ATOM 599 C CA . PHE A 1 79 ? -10.234 -31.078 -6.902 1 95.19 79 PHE A CA 1
ATOM 600 C C . PHE A 1 79 ? -10.398 -32.531 -7.359 1 95.19 79 PHE A C 1
ATOM 602 O O . PHE A 1 79 ? -9.477 -33.344 -7.207 1 95.19 79 PHE A O 1
ATOM 609 N N . GLU A 1 80 ? -11.5 -32.844 -7.984 1 95.5 80 GLU A N 1
ATOM 610 C CA . GLU A 1 80 ? -11.82 -34.219 -8.344 1 95.5 80 GLU A CA 1
ATOM 611 C C . GLU A 1 80 ? -10.82 -34.781 -9.359 1 95.5 80 GLU A C 1
ATOM 613 O O . GLU A 1 80 ? -10.312 -35.875 -9.195 1 95.5 80 GLU A O 1
ATOM 618 N N . ALA A 1 81 ? -10.57 -34 -10.359 1 96.56 81 ALA A N 1
ATOM 619 C CA . ALA A 1 81 ? -9.633 -34.438 -11.398 1 96.56 81 ALA A CA 1
ATOM 620 C C . ALA A 1 81 ? -8.234 -34.625 -10.828 1 96.56 81 ALA A C 1
ATOM 622 O O . ALA A 1 81 ? -7.578 -35.625 -11.117 1 96.56 81 ALA A O 1
ATOM 623 N N . THR A 1 82 ? -7.809 -33.719 -9.984 1 97.81 82 THR A N 1
ATOM 624 C CA . THR A 1 82 ? -6.48 -33.781 -9.391 1 97.81 82 THR A CA 1
ATOM 625 C C . THR A 1 82 ? -6.359 -35 -8.469 1 97.81 82 THR A C 1
ATOM 627 O O . THR A 1 82 ? -5.363 -35.719 -8.516 1 97.81 82 THR A O 1
ATOM 630 N N . LEU A 1 83 ? -7.367 -35.188 -7.668 1 97.44 83 LEU A N 1
ATOM 631 C CA . LEU A 1 83 ? -7.352 -36.344 -6.75 1 97.44 83 LEU A CA 1
ATOM 632 C C . LEU A 1 83 ? -7.312 -37.656 -7.512 1 97.44 83 LEU A C 1
ATOM 634 O O . LEU A 1 83 ? -6.57 -38.562 -7.145 1 97.44 83 LEU A O 1
ATOM 638 N N . GLN A 1 84 ? -8.078 -37.75 -8.555 1 97.06 84 GLN A N 1
ATOM 639 C CA . GLN A 1 84 ? -8.102 -38.938 -9.391 1 97.06 84 GLN A CA 1
ATOM 640 C C . GLN A 1 84 ? -6.715 -39.281 -9.93 1 97.06 84 GLN A C 1
ATOM 642 O O . GLN A 1 84 ? -6.297 -40.438 -9.93 1 97.06 84 GLN A O 1
ATOM 647 N N . LEU A 1 85 ? -6.059 -38.281 -10.391 1 98.19 85 LEU A N 1
ATOM 648 C CA . LEU A 1 85 ? -4.719 -38.469 -10.945 1 98.19 85 LEU A CA 1
ATOM 649 C C . LEU A 1 85 ? -3.74 -38.906 -9.852 1 98.19 85 LEU A C 1
ATOM 651 O O . LEU A 1 85 ? -2.936 -39.812 -10.062 1 98.19 85 LEU A O 1
ATOM 655 N N . LEU A 1 86 ? -3.795 -38.281 -8.711 1 98.06 86 LEU A N 1
ATOM 656 C CA . LEU A 1 86 ? -2.912 -38.625 -7.598 1 98.06 86 LEU A CA 1
ATOM 657 C C . LEU A 1 86 ? -3.137 -40.062 -7.145 1 98.06 86 LEU A C 1
ATOM 659 O O . LEU A 1 86 ? -2.176 -40.781 -6.895 1 98.06 86 LEU A O 1
ATOM 663 N N . GLU A 1 87 ? -4.359 -40.438 -7.078 1 97.19 87 GLU A N 1
ATOM 664 C CA . GLU A 1 87 ? -4.695 -41.781 -6.656 1 97.19 87 GLU A CA 1
ATOM 665 C C . GLU A 1 87 ? -4.23 -42.812 -7.684 1 97.19 87 GLU A C 1
ATOM 667 O O . GLU A 1 87 ? -3.969 -43.969 -7.34 1 97.19 87 GLU A O 1
ATOM 672 N N . ALA A 1 88 ? -4.109 -42.406 -8.906 1 97.69 88 ALA A N 1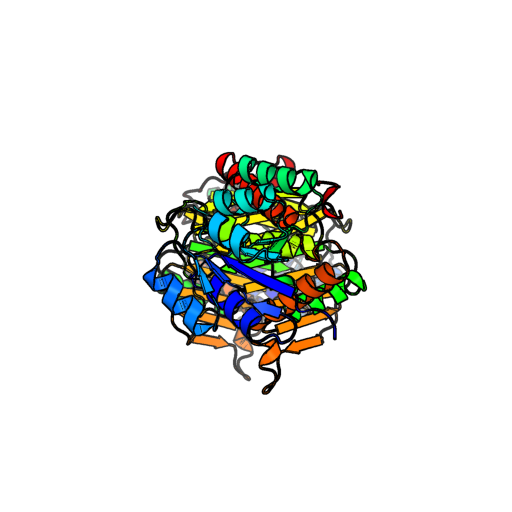
ATOM 673 C CA . ALA A 1 88 ? -3.609 -43.25 -9.977 1 97.69 88 ALA A CA 1
ATOM 674 C C . ALA A 1 88 ? -2.084 -43.281 -9.992 1 97.69 88 ALA A C 1
ATOM 676 O O . ALA A 1 88 ? -1.478 -44 -10.797 1 97.69 88 ALA A O 1
ATOM 677 N N . GLY A 1 89 ? -1.452 -42.469 -9.156 1 97.88 89 GLY A N 1
ATOM 678 C CA . GLY A 1 89 ? -0.003 -42.469 -9.031 1 97.88 89 GLY A CA 1
ATOM 679 C C . GLY A 1 89 ? 0.678 -41.625 -10.102 1 97.88 89 GLY A C 1
ATOM 680 O O . GLY A 1 89 ? 1.832 -41.875 -10.453 1 97.88 89 GLY A O 1
ATOM 681 N N . VAL A 1 90 ? 0.022 -40.688 -10.641 1 97.88 90 VAL A N 1
ATOM 682 C CA . VAL A 1 90 ? 0.557 -39.906 -11.75 1 97.88 90 VAL A CA 1
ATOM 683 C C . VAL A 1 90 ? 1.124 -38.594 -11.242 1 97.88 90 VAL A C 1
ATOM 685 O O . VAL A 1 90 ? 0.44 -37.844 -10.531 1 97.88 90 VAL A O 1
ATOM 688 N N . PRO A 1 91 ? 2.406 -38.219 -11.57 1 98.25 91 PRO A N 1
ATOM 689 C CA . PRO A 1 91 ? 2.971 -36.906 -11.25 1 98.25 91 PRO A CA 1
ATOM 690 C C . PRO A 1 91 ? 2.211 -35.781 -11.922 1 98.25 91 PRO A C 1
ATOM 692 O O . PRO A 1 91 ? 1.681 -35.938 -13.023 1 98.25 91 PRO A O 1
ATOM 695 N N . LEU A 1 92 ? 2.238 -34.594 -11.211 1 97.94 92 LEU A N 1
ATOM 696 C CA . LEU A 1 92 ? 1.352 -33.531 -11.672 1 97.94 92 LEU A CA 1
ATOM 697 C C . LEU A 1 92 ? 2.053 -32.188 -11.609 1 97.94 92 LEU A C 1
ATOM 699 O O . LEU A 1 92 ? 2.885 -31.953 -10.727 1 97.94 92 LEU A O 1
ATOM 703 N N . LEU A 1 93 ? 1.672 -31.312 -12.562 1 98.44 93 LEU A N 1
ATOM 704 C CA . LEU A 1 93 ? 1.729 -29.859 -12.469 1 98.44 93 LEU A CA 1
ATOM 705 C C . LEU A 1 93 ? 0.334 -29.25 -12.555 1 98.44 93 LEU A C 1
ATOM 707 O O . LEU A 1 93 ? -0.326 -29.359 -13.594 1 98.44 93 LEU A O 1
ATOM 711 N N . VAL A 1 94 ? -0.104 -28.609 -11.484 1 97.62 94 VAL A N 1
ATOM 712 C CA . VAL A 1 94 ? -1.465 -28.094 -11.469 1 97.62 94 VAL A CA 1
ATOM 713 C C . VAL A 1 94 ? -1.432 -26.562 -11.555 1 97.62 94 VAL A C 1
ATOM 715 O O . VAL A 1 94 ? -0.498 -25.938 -11.055 1 97.62 94 VAL A O 1
ATOM 718 N N . GLU A 1 95 ? -2.465 -26.016 -12.172 1 96.25 95 GLU A N 1
ATOM 719 C CA . GLU A 1 95 ? -2.652 -24.578 -12.195 1 96.25 95 GLU A CA 1
ATOM 720 C C . GLU A 1 95 ? -3.176 -24.062 -10.852 1 96.25 95 GLU A C 1
ATOM 722 O O . GLU A 1 95 ? -3.859 -24.797 -10.133 1 96.25 95 GLU A O 1
ATOM 727 N N . LYS A 1 96 ? -2.838 -22.859 -10.547 1 95.5 96 LYS A N 1
ATOM 728 C CA . LYS A 1 96 ? -3.373 -22.219 -9.359 1 95.5 96 LYS A CA 1
ATOM 729 C C . LYS A 1 96 ? -4.797 -21.719 -9.594 1 95.5 96 LYS A C 1
ATOM 731 O O . LYS A 1 96 ? -5.199 -21.484 -10.734 1 95.5 96 LYS A O 1
ATOM 736 N N . PRO A 1 97 ? -5.629 -21.469 -8.586 1 95.44 97 PRO A N 1
ATOM 737 C CA . PRO A 1 97 ? -5.34 -21.875 -7.211 1 95.44 97 PRO A CA 1
ATOM 738 C C . PRO A 1 97 ? -5.48 -23.375 -6.996 1 95.44 97 PRO A C 1
ATOM 740 O O . PRO A 1 97 ? -6.074 -24.062 -7.828 1 95.44 97 PRO A O 1
ATOM 743 N N . LEU A 1 98 ? -4.941 -23.875 -5.906 1 95.69 98 LEU A N 1
ATOM 744 C CA . LEU A 1 98 ? -4.992 -25.328 -5.684 1 95.69 98 LEU A CA 1
ATOM 745 C C . LEU A 1 98 ? -6.43 -25.797 -5.488 1 95.69 98 LEU A C 1
ATOM 747 O O . LEU A 1 98 ? -6.891 -26.703 -6.18 1 95.69 98 LEU A O 1
ATOM 751 N N . VAL A 1 99 ? -7.117 -25.219 -4.562 1 95.5 99 VAL A N 1
ATOM 752 C CA . VAL A 1 99 ? -8.508 -25.469 -4.203 1 95.5 99 VAL A CA 1
ATOM 753 C C . VAL A 1 99 ? -9.047 -24.328 -3.354 1 95.5 99 VAL A C 1
ATOM 755 O O . VAL A 1 99 ? -8.312 -23.375 -3.035 1 95.5 99 VAL A O 1
ATOM 758 N N . PHE A 1 100 ? -10.375 -24.406 -2.98 1 94 100 PHE A N 1
ATOM 759 C CA . PHE A 1 100 ? -10.992 -23.344 -2.209 1 94 100 PHE A CA 1
ATOM 760 C C . PHE A 1 100 ? -11.242 -23.781 -0.772 1 94 100 PHE A C 1
ATOM 762 O O . PHE A 1 100 ? -11.609 -22.969 0.079 1 94 100 PHE A O 1
ATOM 769 N N . GLU A 1 101 ? -11.016 -25.078 -0.545 1 95.44 101 GLU A N 1
ATOM 770 C CA . GLU A 1 101 ? -11.289 -25.609 0.782 1 95.44 101 GLU A CA 1
ATOM 771 C C . GLU A 1 101 ? -10.062 -26.312 1.36 1 95.44 101 GLU A C 1
ATOM 773 O O . GLU A 1 101 ? -9.375 -27.047 0.658 1 95.44 101 GLU A O 1
ATOM 778 N N . MET A 1 102 ? -9.891 -26.062 2.643 1 96.56 102 MET A N 1
ATOM 779 C CA . MET A 1 102 ? -8.703 -26.609 3.299 1 96.56 102 MET A CA 1
ATOM 780 C C . MET A 1 102 ? -8.75 -28.141 3.324 1 96.56 102 MET A C 1
ATOM 782 O O . MET A 1 102 ? -7.723 -28.797 3.15 1 96.56 102 MET A O 1
ATOM 786 N N . GLU A 1 103 ? -9.891 -28.672 3.541 1 97.5 103 GLU A N 1
ATOM 787 C CA . GLU A 1 103 ? -10.039 -30.125 3.561 1 97.5 103 GLU A CA 1
ATOM 788 C C . GLU A 1 103 ? -9.625 -30.734 2.229 1 97.5 103 GLU A C 1
ATOM 790 O O . GLU A 1 103 ? -8.992 -31.797 2.195 1 97.5 103 GLU A O 1
ATOM 795 N N . GLN A 1 104 ? -9.969 -30.062 1.19 1 97.38 104 GLN A N 1
ATOM 796 C CA . GLN A 1 104 ? -9.594 -30.531 -0.139 1 97.38 104 GLN A CA 1
ATOM 797 C C . GLN A 1 104 ? -8.086 -30.453 -0.344 1 97.38 104 GLN A C 1
ATOM 799 O O . GLN A 1 104 ? -7.477 -31.391 -0.882 1 97.38 104 GLN A O 1
ATOM 804 N N . ALA A 1 105 ? -7.5 -29.359 0.069 1 96.88 105 ALA A N 1
ATOM 805 C CA . ALA A 1 105 ? -6.051 -29.203 -0.038 1 96.88 105 ALA A CA 1
ATOM 806 C C . ALA A 1 105 ? -5.332 -30.328 0.717 1 96.88 105 ALA A C 1
ATOM 808 O O . ALA A 1 105 ? -4.398 -30.938 0.192 1 96.88 105 ALA A O 1
ATOM 809 N N . ASN A 1 106 ? -5.777 -30.578 1.912 1 97.38 106 ASN A N 1
ATOM 810 C CA . ASN A 1 106 ? -5.188 -31.625 2.738 1 97.38 106 ASN A CA 1
ATOM 811 C C . ASN A 1 106 ? -5.301 -33 2.072 1 97.38 106 ASN A C 1
ATOM 813 O O . ASN A 1 106 ? -4.34 -33.781 2.061 1 97.38 106 ASN A O 1
ATOM 817 N N . ALA A 1 107 ? -6.43 -33.281 1.557 1 97.69 107 ALA A N 1
ATOM 818 C CA . ALA A 1 107 ? -6.664 -34.562 0.9 1 97.69 107 ALA A CA 1
ATOM 819 C C . ALA A 1 107 ? -5.719 -34.75 -0.281 1 97.69 107 ALA A C 1
ATOM 821 O O . ALA A 1 107 ? -5.156 -35.844 -0.465 1 97.69 107 ALA A O 1
ATOM 822 N N . LEU A 1 108 ? -5.57 -33.719 -1.062 1 97.69 108 LEU A N 1
ATOM 823 C CA . LEU A 1 108 ? -4.688 -33.812 -2.223 1 97.69 108 LEU A CA 1
ATOM 824 C C . LEU A 1 108 ? -3.244 -34.031 -1.791 1 97.69 108 LEU A C 1
ATOM 826 O O . LEU A 1 108 ? -2.566 -34.906 -2.338 1 97.69 108 LEU A O 1
ATOM 830 N N . LEU A 1 109 ? -2.775 -33.25 -0.859 1 97.31 109 LEU A N 1
ATOM 831 C CA . LEU A 1 109 ? -1.388 -33.375 -0.422 1 97.31 109 LEU A CA 1
ATOM 832 C C . LEU A 1 109 ? -1.128 -34.719 0.239 1 97.31 109 LEU A C 1
ATOM 834 O O . LEU A 1 109 ? -0.05 -35.281 0.08 1 97.31 109 LEU A O 1
ATOM 838 N N . GLU A 1 110 ? -2.082 -35.219 0.984 1 97.44 110 GLU A N 1
ATOM 839 C CA . GLU A 1 110 ? -1.953 -36.531 1.601 1 97.44 110 GLU A CA 1
ATOM 840 C C . GLU A 1 110 ? -1.865 -37.625 0.545 1 97.44 110 GLU A C 1
ATOM 842 O O . GLU A 1 110 ? -1.065 -38.562 0.673 1 97.44 110 GLU A O 1
ATOM 847 N N . ALA A 1 111 ? -2.697 -37.531 -0.417 1 97.62 111 ALA A N 1
ATOM 848 C CA . ALA A 1 111 ? -2.674 -38.5 -1.505 1 97.62 111 ALA A CA 1
ATOM 849 C C . ALA A 1 111 ? -1.312 -38.531 -2.193 1 97.62 111 ALA A C 1
ATOM 851 O O . ALA A 1 111 ? -0.797 -39.594 -2.533 1 97.62 111 ALA A O 1
ATOM 852 N N . ALA A 1 112 ? -0.733 -37.406 -2.439 1 97.69 112 ALA A N 1
ATOM 853 C CA . ALA A 1 112 ? 0.579 -37.281 -3.074 1 97.69 112 ALA A CA 1
ATOM 854 C C . ALA A 1 112 ? 1.672 -37.844 -2.168 1 97.69 112 ALA A C 1
ATOM 856 O O . ALA A 1 112 ? 2.592 -38.531 -2.639 1 97.69 112 ALA A O 1
ATOM 857 N N . LYS A 1 113 ? 1.553 -37.5 -0.908 1 96.19 113 LYS A N 1
ATOM 858 C CA . LYS A 1 113 ? 2.547 -37.938 0.072 1 96.19 113 LYS A CA 1
ATOM 859 C C . LYS A 1 113 ? 2.58 -39.469 0.191 1 96.19 113 LYS A C 1
ATOM 861 O O . LYS A 1 113 ? 3.654 -40.062 0.285 1 96.19 113 LYS A O 1
ATOM 866 N N . LYS A 1 114 ? 1.478 -40.094 0.194 1 95.69 114 LYS A N 1
ATOM 867 C CA . LYS A 1 114 ? 1.361 -41.531 0.321 1 95.69 114 LYS A CA 1
ATOM 868 C C . LYS A 1 114 ? 2.168 -42.25 -0.761 1 95.69 114 LYS A C 1
ATOM 870 O O . LYS A 1 114 ? 2.691 -43.344 -0.534 1 95.69 114 LYS A O 1
ATOM 875 N N . ARG A 1 115 ? 2.365 -41.656 -1.86 1 94.06 115 ARG A N 1
ATOM 876 C CA . ARG A 1 115 ? 3.012 -42.281 -3 1 94.06 115 ARG A CA 1
ATOM 877 C C . ARG A 1 115 ? 4.316 -41.594 -3.357 1 94.06 115 ARG A C 1
ATOM 879 O O . ARG A 1 115 ? 4.926 -41.875 -4.387 1 94.06 115 ARG A O 1
ATOM 886 N N . ASP A 1 116 ? 4.684 -40.594 -2.525 1 95.94 116 ASP A N 1
ATOM 887 C CA . ASP A 1 116 ? 5.863 -39.781 -2.779 1 95.94 116 ASP A CA 1
ATOM 888 C C . ASP A 1 116 ? 5.863 -39.25 -4.211 1 95.94 116 ASP A C 1
ATOM 890 O O . ASP A 1 116 ? 6.848 -39.406 -4.938 1 95.94 116 ASP A O 1
ATOM 894 N N . LEU A 1 117 ? 4.777 -38.688 -4.594 1 97.69 117 LEU A N 1
ATOM 895 C CA . LEU A 1 117 ? 4.555 -38.281 -5.977 1 97.69 117 LEU A CA 1
ATOM 896 C C . LEU A 1 117 ? 5.055 -36.844 -6.215 1 97.69 117 LEU A C 1
ATOM 898 O O . LEU A 1 117 ? 4.922 -36 -5.348 1 97.69 117 LEU A O 1
ATOM 902 N N . PHE A 1 118 ? 5.609 -36.594 -7.418 1 98.25 118 PHE A N 1
ATOM 903 C CA . PHE A 1 118 ? 5.91 -35.25 -7.91 1 98.25 118 PHE A CA 1
ATOM 904 C C . PHE A 1 118 ? 4.629 -34.438 -8.117 1 98.25 118 PHE A C 1
ATOM 906 O O . PHE A 1 118 ? 3.82 -34.781 -8.992 1 98.25 118 PHE A O 1
ATOM 913 N N . PHE A 1 119 ? 4.375 -33.469 -7.258 1 98.44 119 PHE A N 1
ATOM 914 C CA . PHE A 1 119 ? 3.156 -32.656 -7.27 1 98.44 119 PHE A CA 1
ATOM 915 C C . PHE A 1 119 ? 3.488 -31.172 -7.207 1 98.44 119 PHE A C 1
ATOM 917 O O . PHE A 1 119 ? 3.729 -30.641 -6.129 1 98.44 119 PHE A O 1
ATOM 924 N N . ALA A 1 120 ? 3.482 -30.547 -8.406 1 98.44 120 ALA A N 1
ATOM 925 C CA . ALA A 1 120 ? 3.885 -29.156 -8.562 1 98.44 120 ALA A CA 1
ATOM 926 C C . ALA A 1 120 ? 2.672 -28.25 -8.766 1 98.44 120 ALA A C 1
ATOM 928 O O . ALA A 1 120 ? 1.602 -28.719 -9.164 1 98.44 120 ALA A O 1
ATOM 929 N N . ILE A 1 121 ? 2.832 -27.016 -8.445 1 98.19 121 ILE A N 1
ATOM 930 C CA . ILE A 1 121 ? 1.807 -26 -8.719 1 98.19 121 ILE A CA 1
ATOM 931 C C . ILE A 1 121 ? 2.41 -24.844 -9.516 1 98.19 121 ILE A C 1
ATOM 933 O O . ILE A 1 121 ? 3.582 -24.516 -9.328 1 98.19 121 ILE A O 1
ATOM 937 N N . ASN A 1 122 ? 1.6 -24.219 -10.32 1 97.69 122 ASN A N 1
ATOM 938 C CA . ASN A 1 122 ? 2.1 -23.203 -11.227 1 97.69 122 ASN A CA 1
ATOM 939 C C . ASN A 1 122 ? 2.037 -21.812 -10.594 1 97.69 122 ASN A C 1
ATOM 941 O O . ASN A 1 122 ? 1.097 -21.047 -10.844 1 97.69 122 ASN A O 1
ATOM 945 N N . PHE A 1 123 ? 3.037 -21.406 -9.922 1 97.88 123 PHE A N 1
ATOM 946 C CA . PHE A 1 123 ? 3.32 -20.031 -9.523 1 97.88 123 PHE A CA 1
ATOM 947 C C . PHE A 1 123 ? 4.43 -19.438 -10.383 1 97.88 123 PHE A C 1
ATOM 949 O O . PHE A 1 123 ? 5.512 -19.125 -9.883 1 97.88 123 PHE A O 1
ATOM 956 N N . ASN A 1 124 ? 4.059 -19.172 -11.617 1 97.38 124 ASN A N 1
ATOM 957 C CA . ASN A 1 124 ? 5 -18.797 -12.664 1 97.38 124 ASN A CA 1
ATOM 958 C C . ASN A 1 124 ? 5.574 -17.406 -12.43 1 97.38 124 ASN A C 1
ATOM 960 O O . ASN A 1 124 ? 6.621 -17.062 -12.977 1 97.38 124 ASN A O 1
ATOM 964 N N . HIS A 1 125 ? 4.977 -16.609 -11.555 1 97.12 125 HIS A N 1
ATOM 965 C CA . HIS A 1 125 ? 5.453 -15.25 -11.305 1 97.12 125 HIS A CA 1
ATOM 966 C C . HIS A 1 125 ? 6.867 -15.258 -10.727 1 97.12 125 HIS A C 1
ATOM 968 O O . HIS A 1 125 ? 7.645 -14.328 -10.961 1 97.12 125 HIS A O 1
ATOM 974 N N . ARG A 1 126 ? 7.223 -16.359 -9.977 1 97.81 126 ARG A N 1
ATOM 975 C CA . ARG A 1 126 ? 8.555 -16.484 -9.391 1 97.81 126 ARG A CA 1
ATOM 976 C C . ARG A 1 126 ? 9.633 -16.438 -10.469 1 97.81 126 ARG A C 1
ATOM 978 O O . ARG A 1 126 ? 10.797 -16.141 -10.172 1 97.81 126 ARG A O 1
ATOM 985 N N . TYR A 1 127 ? 9.219 -16.625 -11.695 1 97.56 127 TYR A N 1
ATOM 986 C CA . TYR A 1 127 ? 10.203 -16.812 -12.758 1 97.56 127 TYR A CA 1
ATOM 987 C C . TYR A 1 127 ? 10.297 -15.562 -13.625 1 97.56 127 TYR A C 1
ATOM 989 O O . TYR A 1 127 ? 10.984 -15.562 -14.656 1 97.56 127 TYR A O 1
ATOM 997 N N . ALA A 1 128 ? 9.57 -14.531 -13.266 1 96.94 128 ALA A N 1
ATOM 998 C CA . ALA A 1 128 ? 9.758 -13.234 -13.906 1 96.94 128 ALA A CA 1
ATOM 999 C C . ALA A 1 128 ? 11.117 -12.633 -13.555 1 96.94 128 ALA A C 1
ATOM 1001 O O . ALA A 1 128 ? 11.562 -12.727 -12.414 1 96.94 128 ALA A O 1
ATOM 1002 N N . LYS A 1 129 ? 11.734 -12.023 -14.5 1 97 129 LYS A N 1
ATOM 1003 C CA . LYS A 1 129 ? 13.086 -11.508 -14.328 1 97 129 LYS A CA 1
ATOM 1004 C C . LYS A 1 129 ? 13.156 -10.531 -13.148 1 97 129 LYS A C 1
ATOM 1006 O O . LYS A 1 129 ? 14.023 -10.656 -12.289 1 97 129 LYS A O 1
ATOM 1011 N N . PRO A 1 130 ? 12.242 -9.555 -13 1 97.5 130 PRO A N 1
ATOM 1012 C CA . PRO A 1 130 ? 12.289 -8.641 -11.852 1 97.5 130 PRO A CA 1
ATOM 1013 C C . PRO A 1 130 ? 12.234 -9.375 -10.516 1 97.5 130 PRO A C 1
ATOM 1015 O O . PRO A 1 130 ? 12.93 -9 -9.57 1 97.5 130 PRO A O 1
ATOM 1018 N N . LEU A 1 131 ? 11.445 -10.422 -10.438 1 97.94 131 LEU A N 1
ATOM 1019 C CA . LEU A 1 131 ? 11.328 -11.172 -9.195 1 97.94 131 LEU A CA 1
ATOM 1020 C C . LEU A 1 131 ? 12.609 -11.953 -8.906 1 97.94 131 LEU A C 1
ATOM 1022 O O . LEU A 1 131 ? 13.039 -12.023 -7.75 1 97.94 131 LEU A O 1
ATOM 1026 N N . GLN A 1 132 ? 13.156 -12.539 -9.953 1 98.12 132 GLN A N 1
ATOM 1027 C CA . GLN A 1 132 ? 14.43 -13.242 -9.781 1 98.12 132 GLN A CA 1
ATOM 1028 C C . GLN A 1 132 ? 15.516 -12.289 -9.297 1 98.12 132 GLN A C 1
ATOM 1030 O O . GLN A 1 132 ? 16.297 -12.633 -8.414 1 98.12 132 GLN A O 1
ATOM 1035 N N . LEU A 1 133 ? 15.57 -11.094 -9.867 1 98.19 133 LEU A N 1
ATOM 1036 C CA . LEU A 1 133 ? 16.547 -10.086 -9.453 1 98.19 133 LEU A CA 1
ATOM 1037 C C . LEU A 1 133 ? 16.312 -9.68 -8 1 98.19 133 LEU A C 1
ATOM 1039 O O . LEU A 1 133 ? 17.281 -9.5 -7.25 1 98.19 133 LEU A O 1
ATOM 1043 N N . ALA A 1 134 ? 15.078 -9.555 -7.633 1 98.56 134 ALA A N 1
ATOM 1044 C CA . ALA A 1 134 ? 14.75 -9.227 -6.246 1 98.56 134 ALA A CA 1
ATOM 1045 C C . ALA A 1 134 ? 15.219 -10.328 -5.297 1 98.56 134 ALA A C 1
ATOM 1047 O O . ALA A 1 134 ? 15.805 -10.047 -4.254 1 98.56 134 ALA A O 1
ATOM 1048 N N . LYS A 1 135 ? 14.914 -11.57 -5.668 1 98.5 135 LYS A N 1
ATOM 1049 C CA . LYS A 1 135 ? 15.336 -12.711 -4.859 1 98.5 135 LYS A CA 1
ATOM 1050 C C . LYS A 1 135 ? 16.859 -12.727 -4.676 1 98.5 135 LYS A C 1
ATOM 1052 O O . LYS A 1 135 ? 17.344 -12.906 -3.562 1 98.5 135 LYS A O 1
ATOM 1057 N N . ASP A 1 136 ? 17.562 -12.5 -5.766 1 98.44 136 ASP A N 1
ATOM 1058 C CA . ASP A 1 136 ? 19.016 -12.461 -5.727 1 98.44 136 ASP A CA 1
ATOM 1059 C C . ASP A 1 136 ? 19.516 -11.344 -4.809 1 98.44 136 ASP A C 1
ATOM 1061 O O . ASP A 1 136 ? 20.453 -11.539 -4.039 1 98.44 136 ASP A O 1
ATOM 1065 N N . ALA A 1 137 ? 18.906 -10.18 -4.906 1 98.38 137 ALA A N 1
ATOM 1066 C CA . ALA A 1 137 ? 19.312 -9.039 -4.086 1 98.38 137 ALA A CA 1
ATOM 1067 C C . ALA A 1 137 ? 19.094 -9.328 -2.604 1 98.38 137 ALA A C 1
ATOM 1069 O O . ALA A 1 137 ? 19.953 -9 -1.773 1 98.38 137 ALA A O 1
ATOM 1070 N N . ILE A 1 138 ? 18 -9.945 -2.258 1 98.38 138 ILE A N 1
ATOM 1071 C CA . ILE A 1 138 ? 17.656 -10.258 -0.875 1 98.38 138 ILE A CA 1
ATOM 1072 C C . ILE A 1 138 ? 18.594 -11.336 -0.34 1 98.38 138 ILE A C 1
ATOM 1074 O O . ILE A 1 138 ? 19.172 -11.188 0.734 1 98.38 138 ILE A O 1
ATOM 1078 N N . GLU A 1 139 ? 18.766 -12.422 -1.09 1 97.88 139 GLU A N 1
ATOM 1079 C CA . GLU A 1 139 ? 19.609 -13.539 -0.661 1 97.88 139 GLU A CA 1
ATOM 1080 C C . GLU A 1 139 ? 21.078 -13.117 -0.59 1 97.88 139 GLU A C 1
ATOM 1082 O O . GLU A 1 139 ? 21.828 -13.641 0.233 1 97.88 139 GLU A O 1
ATOM 1087 N N . GLY A 1 140 ? 21.391 -12.164 -1.45 1 97.94 140 GLY A N 1
ATOM 1088 C CA . GLY A 1 140 ? 22.75 -11.656 -1.452 1 97.94 140 GLY A CA 1
ATOM 1089 C C . GLY A 1 140 ? 23.016 -10.656 -0.34 1 97.94 140 GLY A C 1
ATOM 1090 O O . GLY A 1 140 ? 24.141 -10.18 -0.179 1 97.94 140 GLY A O 1
ATOM 1091 N N . GLY A 1 141 ? 22.016 -10.289 0.37 1 97.94 141 GLY A N 1
ATOM 1092 C CA . GLY A 1 141 ? 22.172 -9.422 1.527 1 97.94 141 GLY A CA 1
ATOM 1093 C C . GLY A 1 141 ? 22.156 -7.949 1.174 1 97.94 141 GLY A C 1
ATOM 1094 O O . GLY A 1 141 ? 22.453 -7.098 2.016 1 97.94 141 GLY A O 1
ATOM 1095 N N . LYS A 1 142 ? 21.812 -7.594 -0.035 1 97.62 142 LYS A N 1
ATOM 1096 C CA . LYS A 1 142 ? 21.875 -6.207 -0.491 1 97.62 142 LYS A CA 1
ATOM 1097 C C . LYS A 1 142 ? 20.891 -5.332 0.274 1 97.62 142 LYS A C 1
ATOM 1099 O O . LYS A 1 142 ? 21.109 -4.129 0.431 1 97.62 142 LYS A O 1
ATOM 1104 N N . LEU A 1 143 ? 19.812 -5.883 0.777 1 98.12 143 LEU A N 1
ATOM 1105 C CA . LEU A 1 143 ? 18.781 -5.094 1.439 1 98.12 143 LEU A CA 1
ATOM 1106 C C . LEU A 1 143 ? 19.016 -5.047 2.945 1 98.12 143 LEU A C 1
ATOM 1108 O O . LEU A 1 143 ? 18.328 -4.312 3.66 1 98.12 143 LEU A O 1
ATOM 1112 N N . GLY A 1 144 ? 19.969 -5.812 3.475 1 97.88 144 GLY A N 1
ATOM 1113 C CA . GLY A 1 144 ? 20.031 -5.969 4.918 1 97.88 144 GLY A CA 1
ATOM 1114 C C . GLY A 1 144 ? 18.844 -6.699 5.492 1 97.88 144 GLY A C 1
ATOM 1115 O O . GLY A 1 144 ? 18.344 -7.652 4.891 1 97.88 144 GLY A O 1
ATOM 1116 N N . GLU A 1 145 ? 18.422 -6.316 6.676 1 97.38 145 GLU A N 1
ATOM 1117 C CA . GLU A 1 145 ? 17.234 -6.91 7.289 1 97.38 145 GLU A CA 1
ATOM 1118 C C . GLU A 1 145 ? 15.961 -6.316 6.699 1 97.38 145 GLU A C 1
ATOM 1120 O O . GLU A 1 145 ? 15.789 -5.098 6.676 1 97.38 145 GLU A O 1
ATOM 1125 N N . ILE A 1 146 ? 15.102 -7.199 6.27 1 98.44 146 ILE A N 1
ATOM 1126 C CA . ILE A 1 146 ? 13.844 -6.73 5.688 1 98.44 146 ILE A CA 1
ATOM 1127 C C . ILE A 1 146 ? 12.977 -6.102 6.773 1 98.44 146 ILE A C 1
ATOM 1129 O O . ILE A 1 146 ? 12.766 -6.699 7.832 1 98.44 146 ILE A O 1
ATOM 1133 N N . ILE A 1 147 ? 12.469 -4.902 6.484 1 98.12 147 ILE A N 1
ATOM 1134 C CA . ILE A 1 147 ? 11.672 -4.168 7.461 1 98.12 147 ILE A CA 1
ATOM 1135 C C . ILE A 1 147 ? 10.195 -4.227 7.066 1 98.12 147 ILE A C 1
ATOM 1137 O O . ILE A 1 147 ? 9.328 -4.379 7.926 1 98.12 147 ILE A O 1
ATOM 1141 N N . PHE A 1 148 ? 9.961 -4.062 5.824 1 98.25 148 PHE A N 1
ATOM 1142 C CA . PHE A 1 148 ? 8.578 -4.184 5.383 1 98.25 148 PHE A CA 1
ATOM 1143 C C . PHE A 1 148 ? 8.508 -4.641 3.932 1 98.25 148 PHE A C 1
ATOM 1145 O O . PHE A 1 148 ? 9.477 -4.492 3.184 1 98.25 148 PHE A O 1
ATOM 1152 N N . ALA A 1 149 ? 7.395 -5.184 3.566 1 98.5 149 ALA A N 1
ATOM 1153 C CA . ALA A 1 149 ? 7.07 -5.613 2.209 1 98.5 149 ALA A CA 1
ATOM 1154 C C . ALA A 1 149 ? 5.613 -5.297 1.869 1 98.5 149 ALA A C 1
ATOM 1156 O O . ALA A 1 149 ? 4.707 -5.633 2.633 1 98.5 149 ALA A O 1
ATOM 1157 N N . THR A 1 150 ? 5.402 -4.621 0.755 1 97.44 150 THR A N 1
ATOM 1158 C CA . THR A 1 150 ? 4.055 -4.246 0.339 1 97.44 150 THR A CA 1
ATOM 1159 C C . THR A 1 150 ? 3.764 -4.754 -1.07 1 97.44 150 THR A C 1
ATOM 1161 O O . THR A 1 150 ? 4.652 -4.773 -1.925 1 97.44 150 THR A O 1
ATOM 1164 N N . TRP A 1 151 ? 2.594 -5.195 -1.217 1 97.31 151 TRP A N 1
ATOM 1165 C CA . TRP A 1 151 ? 2.117 -5.773 -2.471 1 97.31 151 TRP A CA 1
ATOM 1166 C C . TRP A 1 151 ? 0.81 -5.121 -2.906 1 97.31 151 TRP A C 1
ATOM 1168 O O . TRP A 1 151 ? -0.103 -4.941 -2.098 1 97.31 151 TRP A O 1
ATOM 1178 N N . ARG A 1 152 ? 0.72 -4.684 -4.133 1 97 152 ARG A N 1
ATOM 1179 C CA . ARG A 1 152 ? -0.485 -4.156 -4.762 1 97 152 ARG A CA 1
ATOM 1180 C C . ARG A 1 152 ? -0.73 -4.809 -6.117 1 97 152 ARG A C 1
ATOM 1182 O O . ARG A 1 152 ? 0.16 -4.832 -6.969 1 97 152 ARG A O 1
ATOM 1189 N N . PHE A 1 153 ? -1.898 -5.371 -6.254 1 96.38 153 PHE A N 1
ATOM 1190 C CA . PHE A 1 153 ? -2.254 -5.926 -7.559 1 96.38 153 PHE A CA 1
ATOM 1191 C C . PHE A 1 153 ? -3.768 -5.941 -7.742 1 96.38 153 PHE A C 1
ATOM 1193 O O . PHE A 1 153 ? -4.512 -6.199 -6.797 1 96.38 153 PHE A O 1
ATOM 1200 N N . GLY A 1 154 ? -4.094 -5.699 -8.977 1 92.25 154 GLY A N 1
ATOM 1201 C CA . GLY A 1 154 ? -5.5 -5.852 -9.328 1 92.25 154 GLY A CA 1
ATOM 1202 C C . GLY A 1 154 ? -5.824 -5.332 -10.711 1 92.25 154 GLY A C 1
ATOM 1203 O O . GLY A 1 154 ? -4.957 -4.793 -11.398 1 92.25 154 GLY A O 1
ATOM 1204 N N . GLY A 1 155 ? -6.953 -5.512 -11.133 1 93.5 155 GLY A N 1
ATOM 1205 C CA . GLY A 1 155 ? -7.555 -5.109 -12.398 1 93.5 155 GLY A CA 1
ATOM 1206 C C . GLY A 1 155 ? -9.039 -5.414 -12.477 1 93.5 155 GLY A C 1
ATOM 1207 O O . GLY A 1 155 ? -9.719 -5.477 -11.445 1 93.5 155 GLY A O 1
ATOM 1208 N N . GLU A 1 156 ? -9.469 -5.438 -13.664 1 92.56 156 GLU A N 1
ATOM 1209 C CA . GLU A 1 156 ? -10.875 -5.77 -13.883 1 92.56 156 GLU A CA 1
ATOM 1210 C C . GLU A 1 156 ? -11.125 -7.262 -13.68 1 92.56 156 GLU A C 1
ATOM 1212 O O . GLU A 1 156 ? -10.32 -8.094 -14.102 1 92.56 156 GLU A O 1
ATOM 1217 N N . GLY A 1 157 ? -12.078 -7.59 -12.82 1 88.5 157 GLY A N 1
ATOM 1218 C CA . GLY A 1 157 ? -12.43 -8.984 -12.633 1 88.5 157 GLY A CA 1
ATOM 1219 C C . GLY A 1 157 ? -13.781 -9.172 -11.969 1 88.5 157 GLY A C 1
ATOM 1220 O O . GLY A 1 157 ? -14.344 -8.219 -11.422 1 88.5 157 GLY A O 1
ATOM 1221 N N . SER A 1 158 ? -14.305 -10.297 -12.172 1 83.75 158 SER A N 1
ATOM 1222 C CA . SER A 1 158 ? -15.531 -10.711 -11.508 1 83.75 158 SER A CA 1
ATOM 1223 C C . SER A 1 158 ? -15.594 -12.219 -11.328 1 83.75 158 SER A C 1
ATOM 1225 O O . SER A 1 158 ? -14.891 -12.961 -12.023 1 83.75 158 SER A O 1
ATOM 1227 N N . SER A 1 159 ? -16.203 -12.617 -10.336 1 86.94 159 SER A N 1
ATOM 1228 C CA . SER A 1 159 ? -16.406 -14.031 -10.062 1 86.94 159 SER A CA 1
ATOM 1229 C C . SER A 1 159 ? -17.688 -14.258 -9.258 1 86.94 159 SER A C 1
ATOM 1231 O O . SER A 1 159 ? -18.172 -13.352 -8.578 1 86.94 159 SER A O 1
ATOM 1233 N N . ASP A 1 160 ? -18.203 -15.43 -9.398 1 87.44 160 ASP A N 1
ATOM 1234 C CA . ASP A 1 160 ? -19.406 -15.773 -8.648 1 87.44 160 ASP A CA 1
ATOM 1235 C C . ASP A 1 160 ? -19.062 -16.125 -7.203 1 87.44 160 ASP A C 1
ATOM 1237 O O . ASP A 1 160 ? -19.938 -16.094 -6.332 1 87.44 160 ASP A O 1
ATOM 1241 N N . HIS A 1 161 ? -17.875 -16.469 -6.984 1 91.94 161 HIS A N 1
ATOM 1242 C CA . HIS A 1 161 ? -17.469 -16.766 -5.617 1 91.94 161 HIS A CA 1
ATOM 1243 C C . HIS A 1 161 ? -17.141 -15.484 -4.848 1 91.94 161 HIS A C 1
ATOM 1245 O O . HIS A 1 161 ? -16.359 -14.656 -5.312 1 91.94 161 HIS A O 1
ATOM 1251 N N . PRO A 1 162 ? -17.641 -15.336 -3.658 1 94.81 162 PRO A N 1
ATOM 1252 C CA . PRO A 1 162 ? -17.5 -14.062 -2.947 1 94.81 162 PRO A CA 1
ATOM 1253 C C . PRO A 1 162 ? -16.047 -13.711 -2.643 1 94.81 162 PRO A C 1
ATOM 1255 O O . PRO A 1 162 ? -15.719 -12.531 -2.492 1 94.81 162 PRO A O 1
ATOM 1258 N N . HIS A 1 163 ? -15.195 -14.727 -2.502 1 96.25 163 HIS A N 1
ATOM 1259 C CA . HIS A 1 163 ? -13.805 -14.461 -2.143 1 96.25 163 HIS A CA 1
ATOM 1260 C C . HIS A 1 163 ? -12.859 -14.883 -3.258 1 96.25 163 HIS A C 1
ATOM 1262 O O . HIS A 1 163 ? -11.703 -15.227 -2.996 1 96.25 163 HIS A O 1
ATOM 1268 N N . ALA A 1 164 ? -13.344 -14.922 -4.492 1 94.19 164 ALA A N 1
ATOM 1269 C CA . ALA A 1 164 ? -12.539 -15.344 -5.633 1 94.19 164 ALA A CA 1
ATOM 1270 C C . ALA A 1 164 ? -11.297 -14.477 -5.781 1 94.19 164 ALA A C 1
ATOM 1272 O O . ALA A 1 164 ? -10.195 -14.977 -6.043 1 94.19 164 ALA A O 1
ATOM 1273 N N . ASN A 1 165 ? -11.461 -13.133 -5.578 1 94.69 165 ASN A N 1
ATOM 1274 C CA . ASN A 1 165 ? -10.32 -12.227 -5.691 1 94.69 165 ASN A CA 1
ATOM 1275 C C . ASN A 1 165 ? -9.18 -12.633 -4.766 1 94.69 165 ASN A C 1
ATOM 1277 O O . ASN A 1 165 ? -8.031 -12.734 -5.195 1 94.69 165 ASN A O 1
ATOM 1281 N N . LEU A 1 166 ? -9.531 -12.945 -3.57 1 96.81 166 LEU A N 1
ATOM 1282 C CA . LEU A 1 166 ? -8.547 -13.258 -2.535 1 96.81 166 LEU A CA 1
ATOM 1283 C C . LEU A 1 166 ? -7.922 -14.625 -2.775 1 96.81 166 LEU A C 1
ATOM 1285 O O . LEU A 1 166 ? -6.695 -14.766 -2.752 1 96.81 166 LEU A O 1
ATOM 1289 N N . ILE A 1 167 ? -8.68 -15.648 -3.104 1 96.56 167 ILE A N 1
ATOM 1290 C CA . ILE A 1 167 ? -8.219 -17.031 -3.131 1 96.56 167 ILE A CA 1
ATOM 1291 C C . ILE A 1 167 ? -7.598 -17.344 -4.492 1 96.56 167 ILE A C 1
ATOM 1293 O O . ILE A 1 167 ? -6.566 -18.016 -4.574 1 96.56 167 ILE A O 1
ATOM 1297 N N . GLU A 1 168 ? -8.133 -16.828 -5.508 1 93.69 168 GLU A N 1
ATOM 1298 C CA . GLU A 1 168 ? -7.715 -17.188 -6.859 1 93.69 168 GLU A CA 1
ATOM 1299 C C . GLU A 1 168 ? -6.645 -16.219 -7.375 1 93.69 168 GLU A C 1
ATOM 1301 O O . GLU A 1 168 ? -5.613 -16.656 -7.891 1 93.69 168 GLU A O 1
ATOM 1306 N N . THR A 1 169 ? -6.918 -14.938 -7.199 1 94 169 THR A N 1
ATOM 1307 C CA . THR A 1 169 ? -6.023 -13.961 -7.812 1 94 169 THR A CA 1
ATOM 1308 C C . THR A 1 169 ? -4.902 -13.578 -6.852 1 94 169 THR A C 1
ATOM 1310 O O . THR A 1 169 ? -3.725 -13.633 -7.207 1 94 169 THR A O 1
ATOM 1313 N N . GLN A 1 170 ? -5.227 -13.32 -5.641 1 96.88 170 GLN A N 1
ATOM 1314 C CA . GLN A 1 170 ? -4.23 -12.773 -4.723 1 96.88 170 GLN A CA 1
ATOM 1315 C C . GLN A 1 170 ? -3.379 -13.883 -4.113 1 96.88 170 GLN A C 1
ATOM 1317 O O . GLN A 1 170 ? -2.471 -13.609 -3.324 1 96.88 170 GLN A O 1
ATOM 1322 N N . CYS A 1 171 ? -3.617 -15.148 -4.5 1 97.12 171 CYS A N 1
ATOM 1323 C CA . CYS A 1 171 ? -2.695 -16.203 -4.086 1 97.12 171 CYS A CA 1
ATOM 1324 C C . CYS A 1 171 ? -1.283 -15.914 -4.582 1 97.12 171 CYS A C 1
ATOM 1326 O O . CYS A 1 171 ? -0.304 -16.297 -3.943 1 97.12 171 CYS A O 1
ATOM 1328 N N . HIS A 1 172 ? -1.154 -15.172 -5.672 1 97.31 172 HIS A N 1
ATOM 1329 C CA . HIS A 1 172 ? 0.146 -14.727 -6.164 1 97.31 172 HIS A CA 1
ATOM 1330 C C . HIS A 1 172 ? 0.854 -13.852 -5.137 1 97.31 172 HIS A C 1
ATOM 1332 O O . HIS A 1 172 ? 2.07 -13.961 -4.953 1 97.31 172 HIS A O 1
ATOM 1338 N N . ALA A 1 173 ? 0.113 -12.984 -4.508 1 97.88 173 ALA A N 1
ATOM 1339 C CA . ALA A 1 173 ? 0.685 -12.102 -3.494 1 97.88 173 ALA A CA 1
ATOM 1340 C C . ALA A 1 173 ? 1.258 -12.906 -2.328 1 97.88 173 ALA A C 1
ATOM 1342 O O . ALA A 1 173 ? 2.404 -12.695 -1.927 1 97.88 173 ALA A O 1
ATOM 1343 N N . PHE A 1 174 ? 0.442 -13.805 -1.835 1 98.12 174 PHE A N 1
ATOM 1344 C CA . PHE A 1 174 ? 0.869 -14.625 -0.707 1 98.12 174 PHE A CA 1
ATOM 1345 C C . PHE A 1 174 ? 2.109 -15.438 -1.063 1 98.12 174 PHE A C 1
ATOM 1347 O O . PHE A 1 174 ? 3.066 -15.484 -0.29 1 98.12 174 PHE A O 1
ATOM 1354 N N . ASP A 1 175 ? 2.098 -16 -2.229 1 97.88 175 ASP A N 1
ATOM 1355 C CA . ASP A 1 175 ? 3.232 -16.797 -2.691 1 97.88 175 ASP A CA 1
ATOM 1356 C C . ASP A 1 175 ? 4.488 -15.938 -2.814 1 97.88 175 ASP A C 1
ATOM 1358 O O . ASP A 1 175 ? 5.539 -16.281 -2.273 1 97.88 175 ASP A O 1
ATOM 1362 N N . GLN A 1 176 ? 4.391 -14.789 -3.477 1 98 176 GLN A N 1
ATOM 1363 C CA . GLN A 1 176 ? 5.551 -13.953 -3.748 1 98 176 GLN A CA 1
ATOM 1364 C C . GLN A 1 176 ? 6.094 -13.328 -2.465 1 98 176 GLN A C 1
ATOM 1366 O O . GLN A 1 176 ? 7.309 -13.281 -2.262 1 98 176 GLN A O 1
ATOM 1371 N N . LEU A 1 177 ? 5.215 -12.898 -1.604 1 98.31 177 LEU A N 1
ATOM 1372 C CA . LEU A 1 177 ? 5.652 -12.266 -0.362 1 98.31 177 LEU A CA 1
ATOM 1373 C C . LEU A 1 177 ? 6.398 -13.266 0.518 1 98.31 177 LEU A C 1
ATOM 1375 O O . LEU A 1 177 ? 7.457 -12.953 1.066 1 98.31 177 LEU A O 1
ATOM 1379 N N . GLU A 1 178 ? 5.871 -14.492 0.629 1 97.56 178 GLU A N 1
ATOM 1380 C CA . GLU A 1 178 ? 6.57 -15.469 1.461 1 97.56 178 GLU A CA 1
ATOM 1381 C C . GLU A 1 178 ? 7.844 -15.953 0.784 1 97.56 178 GLU A C 1
ATOM 1383 O O . GLU A 1 178 ? 8.852 -16.219 1.453 1 97.56 178 GLU A O 1
ATOM 1388 N N . TRP A 1 179 ? 7.773 -16.109 -0.536 1 97.62 179 TRP A N 1
ATOM 1389 C CA . TRP A 1 179 ? 8.945 -16.562 -1.273 1 97.62 179 TRP A CA 1
ATOM 1390 C C . TRP A 1 179 ? 10.094 -15.57 -1.13 1 97.62 179 TRP A C 1
ATOM 1392 O O . TRP A 1 179 ? 11.258 -15.961 -1.008 1 97.62 179 TRP A O 1
ATOM 1402 N N . LEU A 1 180 ? 9.797 -14.273 -1.1 1 98.12 180 LEU A N 1
ATOM 1403 C CA . LEU A 1 180 ? 10.812 -13.227 -1.069 1 98.12 180 LEU A CA 1
ATOM 1404 C C . LEU A 1 180 ? 11.18 -12.875 0.366 1 98.12 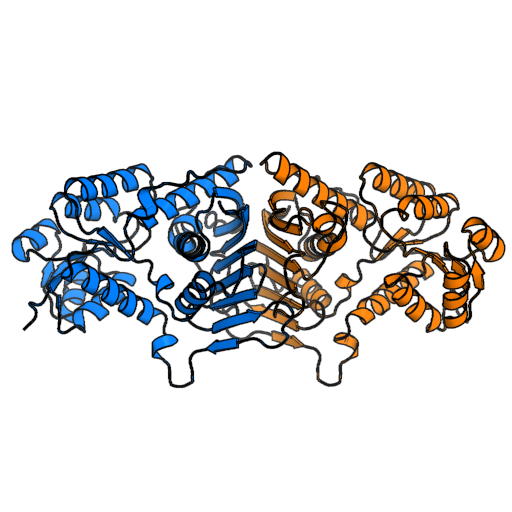180 LEU A C 1
ATOM 1406 O O . LEU A 1 180 ? 12.359 -12.664 0.674 1 98.12 180 LEU A O 1
ATOM 1410 N N . CYS A 1 181 ? 10.195 -12.867 1.326 1 97.88 181 CYS A N 1
ATOM 1411 C CA . CYS A 1 181 ? 10.438 -12.188 2.596 1 97.88 181 CYS A CA 1
ATOM 1412 C C . CYS A 1 181 ? 10.305 -13.156 3.764 1 97.88 181 CYS A C 1
ATOM 1414 O O . CYS A 1 181 ? 10.57 -12.789 4.91 1 97.88 181 CYS A O 1
ATOM 1416 N N . GLY A 1 182 ? 9.922 -14.391 3.504 1 97.19 182 GLY A N 1
ATOM 1417 C CA . GLY A 1 182 ? 9.719 -15.359 4.566 1 97.19 182 GLY A CA 1
ATOM 1418 C C . GLY A 1 182 ? 8.266 -15.469 5 1 97.19 182 GLY A C 1
ATOM 1419 O O . GLY A 1 182 ? 7.395 -14.805 4.438 1 97.19 182 GLY A O 1
ATOM 1420 N N . PRO A 1 183 ? 7.996 -16.266 6.012 1 97.81 183 PRO A N 1
ATOM 1421 C CA . PRO A 1 183 ? 6.617 -16.625 6.359 1 97.81 183 PRO A CA 1
ATOM 1422 C C . PRO A 1 183 ? 5.832 -15.438 6.938 1 97.81 183 PRO A C 1
ATOM 1424 O O . PRO A 1 183 ? 6.383 -14.641 7.699 1 97.81 183 PRO A O 1
ATOM 1427 N N . ILE A 1 184 ? 4.609 -15.312 6.535 1 98.31 184 ILE A N 1
ATOM 1428 C CA . ILE A 1 184 ? 3.648 -14.398 7.145 1 98.31 184 ILE A CA 1
ATOM 1429 C C . ILE A 1 184 ? 3.096 -15.008 8.43 1 98.31 184 ILE A C 1
ATOM 1431 O O . ILE A 1 184 ? 2.588 -16.141 8.422 1 98.31 184 ILE A O 1
ATOM 1435 N N . GLU A 1 185 ? 3.215 -14.266 9.484 1 98.12 185 GLU A N 1
ATOM 1436 C CA . GLU A 1 185 ? 2.857 -14.773 10.805 1 98.12 185 GLU A CA 1
ATOM 1437 C C . GLU A 1 185 ? 1.419 -14.414 11.164 1 98.12 185 GLU A C 1
ATOM 1439 O O . GLU A 1 185 ? 0.737 -15.172 11.852 1 98.12 185 GLU A O 1
ATOM 1444 N N . SER A 1 186 ? 0.963 -13.258 10.758 1 98.75 186 SER A N 1
ATOM 1445 C CA . SER A 1 186 ? -0.396 -12.852 11.102 1 98.75 186 SER A CA 1
ATOM 1446 C C . SER A 1 186 ? -0.957 -11.867 10.078 1 98.75 186 SER A C 1
ATOM 1448 O O . SER A 1 186 ? -0.2 -11.234 9.336 1 98.75 186 SER A O 1
ATOM 1450 N N . ILE A 1 187 ? -2.307 -11.852 10.039 1 98.81 187 ILE A N 1
ATOM 1451 C CA . ILE A 1 187 ? -3.031 -11.031 9.078 1 98.81 187 ILE A CA 1
ATOM 1452 C C . ILE A 1 187 ? -4.16 -10.281 9.781 1 98.81 187 ILE A C 1
ATOM 1454 O O . ILE A 1 187 ? -4.863 -10.852 10.617 1 98.81 187 ILE A O 1
ATOM 1458 N N . ALA A 1 188 ? -4.277 -8.984 9.539 1 98.94 188 ALA A N 1
ATOM 1459 C CA . ALA A 1 188 ? -5.453 -8.172 9.844 1 98.94 188 ALA A CA 1
ATOM 1460 C C . ALA A 1 188 ? -6.059 -7.586 8.57 1 98.94 188 ALA A C 1
ATOM 1462 O O . ALA A 1 188 ? -5.398 -6.824 7.859 1 98.94 188 ALA A O 1
ATOM 1463 N N . ALA A 1 189 ? -7.355 -7.957 8.352 1 98.81 189 ALA A N 1
ATOM 1464 C CA . ALA A 1 189 ? -7.906 -7.691 7.02 1 98.81 189 ALA A CA 1
ATOM 1465 C C . ALA A 1 189 ? -9.164 -6.836 7.109 1 98.81 189 ALA A C 1
ATOM 1467 O O . ALA A 1 189 ? -9.961 -6.988 8.039 1 98.81 189 ALA A O 1
ATOM 1468 N N . GLN A 1 190 ? -9.312 -5.938 6.184 1 98.81 190 GLN A N 1
ATOM 1469 C CA . GLN A 1 190 ? -10.57 -5.266 5.891 1 98.81 190 GLN A CA 1
ATOM 1470 C C . GLN A 1 190 ? -10.914 -5.363 4.41 1 98.81 190 GLN A C 1
ATOM 1472 O O . GLN A 1 190 ? -10.086 -5.055 3.551 1 98.81 190 GLN A O 1
ATOM 1477 N N . MET A 1 191 ? -12.086 -5.844 4.117 1 98.62 191 MET A N 1
ATOM 1478 C CA . MET A 1 191 ? -12.523 -6.098 2.746 1 98.62 191 MET A CA 1
ATOM 1479 C C . MET A 1 191 ? -13.852 -5.414 2.461 1 98.62 191 MET A C 1
ATOM 1481 O O . MET A 1 191 ? -14.57 -5.039 3.389 1 98.62 191 MET A O 1
ATOM 1485 N N . THR A 1 192 ? -14.117 -5.168 1.186 1 98.12 192 THR A N 1
ATOM 1486 C CA . THR A 1 192 ? -15.375 -4.504 0.874 1 98.12 192 THR A CA 1
ATOM 1487 C C . THR A 1 192 ? -16.062 -5.18 -0.305 1 98.12 192 THR A C 1
ATOM 1489 O O . THR A 1 192 ? -15.406 -5.656 -1.23 1 98.12 192 THR A O 1
ATOM 1492 N N . ASP A 1 193 ? -17.344 -5.258 -0.291 1 96.44 193 ASP A N 1
ATOM 1493 C CA . ASP A 1 193 ? -18.219 -5.723 -1.362 1 96.44 193 ASP A CA 1
ATOM 1494 C C . ASP A 1 193 ? -19.047 -4.57 -1.938 1 96.44 193 ASP A C 1
ATOM 1496 O O . ASP A 1 193 ? -20.172 -4.773 -2.408 1 96.44 193 ASP A O 1
ATOM 1500 N N . LEU A 1 194 ? -18.469 -3.424 -1.848 1 94.88 194 LEU A N 1
ATOM 1501 C CA . LEU A 1 194 ? -19.125 -2.168 -2.176 1 94.88 194 LEU A CA 1
ATOM 1502 C C . LEU A 1 194 ? -19.719 -2.217 -3.58 1 94.88 194 LEU A C 1
ATOM 1504 O O . LEU A 1 194 ? -20.781 -1.632 -3.836 1 94.88 194 LEU A O 1
ATOM 1508 N N . THR A 1 195 ? -19.156 -2.9 -4.492 1 93.75 195 THR A N 1
ATOM 1509 C CA . THR A 1 195 ? -19.594 -2.922 -5.879 1 93.75 195 THR A CA 1
ATOM 1510 C C . THR A 1 195 ? -20.594 -4.051 -6.113 1 93.75 195 THR A C 1
ATOM 1512 O O . THR A 1 195 ? -21.156 -4.176 -7.199 1 93.75 195 THR A O 1
ATOM 1515 N N . GLY A 1 196 ? -20.828 -4.906 -5.172 1 92.81 196 GLY A N 1
ATOM 1516 C CA . GLY A 1 196 ? -21.797 -5.988 -5.266 1 92.81 196 GLY A CA 1
ATOM 1517 C C . GLY A 1 196 ? -21.266 -7.207 -5.992 1 92.81 196 GLY A C 1
ATOM 1518 O O . GLY A 1 196 ? -22.016 -8.102 -6.359 1 92.81 196 GLY A O 1
ATOM 1519 N N . GLN A 1 197 ? -20.016 -7.309 -6.227 1 90.81 197 GLN A N 1
ATOM 1520 C CA . GLN A 1 197 ? -19.406 -8.406 -6.973 1 90.81 197 GLN A CA 1
ATOM 1521 C C . GLN A 1 197 ? -18.578 -9.305 -6.055 1 90.81 197 GLN A C 1
ATOM 1523 O O . GLN A 1 197 ? -17.531 -9.805 -6.453 1 90.81 197 GLN A O 1
ATOM 1528 N N . GLY A 1 198 ? -19.062 -9.438 -4.785 1 94.81 198 GLY A N 1
ATOM 1529 C CA . GLY A 1 198 ? -18.234 -10.117 -3.803 1 94.81 198 GLY A CA 1
ATOM 1530 C C . GLY A 1 198 ? -17.234 -9.195 -3.129 1 94.81 198 GLY A C 1
ATOM 1531 O O . GLY A 1 198 ? -17.281 -7.977 -3.305 1 94.81 198 GLY A O 1
ATOM 1532 N N . PHE A 1 199 ? -16.422 -9.766 -2.309 1 97.5 199 PHE A N 1
ATOM 1533 C CA . PHE A 1 199 ? -15.352 -8.977 -1.712 1 97.5 199 PHE A CA 1
ATOM 1534 C C . PHE A 1 199 ? -14.234 -8.734 -2.715 1 97.5 199 PHE A C 1
ATOM 1536 O O . PHE A 1 199 ? -13.18 -9.367 -2.645 1 97.5 199 PHE A O 1
ATOM 1543 N N . SER A 1 200 ? -14.508 -7.738 -3.555 1 96.81 200 SER A N 1
ATOM 1544 C CA . SER A 1 200 ? -13.68 -7.523 -4.738 1 96.81 200 SER A CA 1
ATOM 1545 C C . SER A 1 200 ? -12.469 -6.656 -4.418 1 96.81 200 SER A C 1
ATOM 1547 O O . SER A 1 200 ? -11.562 -6.523 -5.238 1 96.81 200 SER A O 1
ATOM 1549 N N . THR A 1 201 ? -12.492 -6.02 -3.225 1 97.81 201 THR A N 1
ATOM 1550 C CA . THR A 1 201 ? -11.352 -5.219 -2.789 1 97.81 201 THR A CA 1
ATOM 1551 C C . THR A 1 201 ? -11 -5.531 -1.338 1 97.81 201 THR A C 1
ATOM 1553 O O . THR A 1 201 ? -11.883 -5.656 -0.49 1 97.81 201 THR A O 1
ATOM 1556 N N . LEU A 1 202 ? -9.688 -5.664 -1.131 1 98.19 202 LEU A N 1
ATOM 1557 C CA . LEU A 1 202 ? -9.211 -6.016 0.204 1 98.19 202 LEU A CA 1
ATOM 1558 C C . LEU A 1 202 ? -7.953 -5.234 0.557 1 98.19 202 LEU A C 1
ATOM 1560 O O . LEU A 1 202 ? -7.141 -4.934 -0.319 1 98.19 202 LEU A O 1
ATOM 1564 N N . ALA A 1 203 ? -7.852 -4.863 1.749 1 98.75 203 ALA A N 1
ATOM 1565 C CA . ALA A 1 203 ? -6.668 -4.27 2.359 1 98.75 203 ALA A CA 1
ATOM 1566 C C . ALA A 1 203 ? -6.211 -5.074 3.572 1 98.75 203 ALA A C 1
ATOM 1568 O O . ALA A 1 203 ? -6.965 -5.242 4.531 1 98.75 203 ALA A O 1
ATOM 1569 N N . LEU A 1 204 ? -4.977 -5.578 3.467 1 98.88 204 LEU A N 1
ATOM 1570 C CA . LEU A 1 204 ? -4.445 -6.398 4.547 1 98.88 204 LEU A CA 1
ATOM 1571 C C . LEU A 1 204 ? -3.213 -5.75 5.172 1 98.88 204 LEU A C 1
ATOM 1573 O O . LEU A 1 204 ? -2.363 -5.211 4.461 1 98.88 204 LEU A O 1
ATOM 1577 N N . SER A 1 205 ? -3.152 -5.738 6.469 1 98.88 205 SER A N 1
ATOM 1578 C CA . SER A 1 205 ? -1.911 -5.539 7.211 1 98.88 205 SER A CA 1
ATOM 1579 C C . SER A 1 205 ? -1.294 -6.867 7.625 1 98.88 205 SER A C 1
ATOM 1581 O O . SER A 1 205 ? -1.978 -7.73 8.18 1 98.88 205 SER A O 1
ATOM 1583 N N . LEU A 1 206 ? -0.013 -7.02 7.328 1 98.81 206 LEU A N 1
ATOM 1584 C CA . LEU A 1 206 ? 0.675 -8.289 7.531 1 98.81 206 LEU A CA 1
ATOM 1585 C C . LEU A 1 206 ? 1.815 -8.141 8.531 1 98.81 206 LEU A C 1
ATOM 1587 O O . LEU A 1 206 ? 2.443 -7.082 8.609 1 98.81 206 LEU A O 1
ATOM 1591 N N . ARG A 1 207 ? 2.068 -9.195 9.258 1 98.75 207 ARG A N 1
ATOM 1592 C CA . ARG A 1 207 ? 3.305 -9.352 10.016 1 98.75 207 ARG A CA 1
ATOM 1593 C C . ARG A 1 207 ? 4.039 -10.625 9.602 1 98.75 207 ARG A C 1
ATOM 1595 O O . ARG A 1 207 ? 3.424 -11.688 9.477 1 98.75 207 ARG A O 1
ATOM 1602 N N . PHE A 1 208 ? 5.293 -10.469 9.344 1 98.31 208 PHE A N 1
ATOM 1603 C CA . PHE A 1 208 ? 6.133 -11.617 9.008 1 98.31 208 PHE A CA 1
ATOM 1604 C C . PHE A 1 208 ? 6.77 -12.203 10.266 1 98.31 208 PHE A C 1
ATOM 1606 O O . PHE A 1 208 ? 6.887 -11.516 11.281 1 98.31 208 PHE A O 1
ATOM 1613 N N . ALA A 1 209 ? 7.215 -13.422 10.172 1 97.69 209 ALA A N 1
ATOM 1614 C CA . ALA A 1 209 ? 7.871 -14.094 11.289 1 97.69 209 ALA A CA 1
ATOM 1615 C C . ALA A 1 209 ? 9.141 -13.359 11.703 1 97.69 209 ALA A C 1
ATOM 1617 O O . ALA A 1 209 ? 9.523 -13.359 12.875 1 97.69 209 ALA A O 1
ATOM 1618 N N . SER A 1 210 ? 9.789 -12.703 10.797 1 97.31 210 SER A N 1
ATOM 1619 C CA . SER A 1 210 ? 11.016 -11.953 11.047 1 97.31 210 SER A CA 1
ATOM 1620 C C . SER A 1 210 ? 10.75 -10.727 11.906 1 97.31 210 SER A C 1
ATOM 1622 O O . SER A 1 210 ? 11.688 -10.109 12.43 1 97.31 210 SER A O 1
ATOM 1624 N N . GLY A 1 211 ? 9.516 -10.328 12.016 1 97.62 211 GLY A N 1
ATOM 1625 C CA . GLY A 1 211 ? 9.148 -9.102 12.711 1 97.62 211 GLY A CA 1
ATOM 1626 C C . GLY A 1 211 ? 8.789 -7.969 11.766 1 97.62 211 GLY A C 1
ATOM 1627 O O . GLY A 1 211 ? 8.195 -6.973 12.18 1 97.62 211 GLY A O 1
ATOM 1628 N N . ALA A 1 212 ? 9.125 -8.109 10.516 1 98.5 212 ALA A N 1
ATOM 1629 C CA . ALA A 1 212 ? 8.742 -7.121 9.508 1 98.5 212 ALA A CA 1
ATOM 1630 C C . ALA A 1 212 ? 7.227 -7.031 9.383 1 98.5 212 ALA A C 1
ATOM 1632 O O . ALA A 1 212 ? 6.508 -7.965 9.75 1 98.5 212 ALA A O 1
ATOM 1633 N N . VAL A 1 213 ? 6.77 -5.898 8.953 1 98.75 213 VAL A N 1
ATOM 1634 C CA . VAL A 1 213 ? 5.348 -5.754 8.664 1 98.75 213 VAL A CA 1
ATOM 1635 C C . VAL A 1 213 ? 5.152 -5.375 7.195 1 98.75 213 VAL A C 1
ATOM 1637 O O . VAL A 1 213 ? 6.129 -5.145 6.477 1 98.75 213 VAL A O 1
ATOM 1640 N N . GLY A 1 214 ? 3.967 -5.426 6.742 1 98 214 GLY A N 1
ATOM 1641 C CA . GLY A 1 214 ? 3.699 -5.078 5.355 1 98 214 GLY A CA 1
ATOM 1642 C C . GLY A 1 214 ? 2.219 -4.934 5.055 1 98 214 GLY A C 1
ATOM 1643 O O . GLY A 1 214 ? 1.393 -4.914 5.969 1 98 214 GLY A O 1
ATOM 1644 N N . SER A 1 215 ? 1.942 -4.68 3.77 1 98.06 215 SER A N 1
ATOM 1645 C CA . SER A 1 215 ? 0.561 -4.492 3.338 1 98.06 215 SER A CA 1
ATOM 1646 C C . SER A 1 215 ? 0.288 -5.215 2.025 1 98.06 215 SER A C 1
ATOM 1648 O O . SER A 1 215 ? 1.211 -5.48 1.251 1 98.06 215 SER A O 1
ATOM 1650 N N . LEU A 1 216 ? -0.897 -5.629 1.861 1 98.38 216 LEU A N 1
ATOM 1651 C CA . LEU A 1 216 ? -1.406 -6.195 0.618 1 98.38 216 LEU A CA 1
ATOM 1652 C C . LEU A 1 216 ? -2.713 -5.523 0.209 1 98.38 216 LEU A C 1
ATOM 1654 O O . LEU A 1 216 ? -3.662 -5.473 0.996 1 98.38 216 LEU A O 1
ATOM 1658 N N . LEU A 1 217 ? -2.729 -4.957 -0.976 1 98.12 217 LEU A N 1
ATOM 1659 C CA . LEU A 1 217 ? -3.955 -4.449 -1.579 1 98.12 217 LEU A CA 1
ATOM 1660 C C . LEU A 1 217 ? -4.305 -5.23 -2.842 1 98.12 217 LEU A C 1
ATOM 1662 O O . LEU A 1 217 ? -3.553 -5.203 -3.82 1 98.12 217 LEU A O 1
ATOM 1666 N N . GLY A 1 218 ? -5.324 -5.945 -2.777 1 97.31 218 GLY A N 1
ATOM 1667 C CA . GLY A 1 218 ? -5.867 -6.656 -3.926 1 97.31 218 GLY A CA 1
ATOM 1668 C C . GLY A 1 218 ? -7.234 -6.152 -4.348 1 97.31 218 GLY A C 1
ATOM 1669 O O . GLY A 1 218 ? -8.102 -5.922 -3.502 1 97.31 218 GLY A O 1
ATOM 1670 N N . THR A 1 219 ? -7.422 -5.992 -5.672 1 96.88 219 THR A N 1
ATOM 1671 C CA . THR A 1 219 ? -8.719 -5.449 -6.047 1 96.88 219 THR A CA 1
ATOM 1672 C C . THR A 1 219 ? -9.117 -5.918 -7.445 1 96.88 219 THR A C 1
ATOM 1674 O O . THR A 1 219 ? -8.297 -5.938 -8.359 1 96.88 219 THR A O 1
ATOM 1677 N N . TYR A 1 220 ? -10.398 -6.332 -7.574 1 96.12 220 TYR A N 1
ATOM 1678 C CA . TYR A 1 220 ? -11 -6.551 -8.883 1 96.12 220 TYR A CA 1
ATOM 1679 C C . TYR A 1 220 ? -11.656 -5.273 -9.398 1 96.12 220 TYR A C 1
ATOM 1681 O O . TYR A 1 220 ? -12.273 -5.277 -10.461 1 96.12 220 TYR A O 1
ATOM 1689 N N . ASP A 1 221 ? -11.562 -4.191 -8.578 1 95 221 ASP A N 1
ATOM 1690 C CA . ASP A 1 221 ? -12.227 -2.938 -8.922 1 95 221 ASP A CA 1
ATOM 1691 C C . ASP A 1 221 ? -11.219 -1.889 -9.383 1 95 221 ASP A C 1
ATOM 1693 O O . ASP A 1 221 ? -11.281 -0.732 -8.961 1 95 221 ASP A O 1
ATOM 1697 N N . SER A 1 222 ? -10.273 -2.303 -10.148 1 93.81 222 SER A N 1
ATOM 1698 C CA . SER A 1 222 ? -9.242 -1.472 -10.758 1 93.81 222 SER A CA 1
ATOM 1699 C C . SER A 1 222 ? -9.195 -1.658 -12.266 1 93.81 222 SER A C 1
ATOM 1701 O O . SER A 1 222 ? -10.148 -2.168 -12.859 1 93.81 222 SER A O 1
ATOM 1703 N N . SER A 1 223 ? -8.164 -1.036 -12.906 1 95.06 223 SER A N 1
ATOM 1704 C CA . SER A 1 223 ? -7.996 -1.174 -14.352 1 95.06 223 SER A CA 1
ATOM 1705 C C . SER A 1 223 ? -6.582 -1.613 -14.711 1 95.06 223 SER A C 1
ATOM 1707 O O . SER A 1 223 ? -5.609 -1.111 -14.141 1 95.06 223 SER A O 1
ATOM 1709 N N . TYR A 1 224 ? -6.512 -2.568 -15.641 1 92.25 224 TYR A N 1
ATOM 1710 C CA . TYR A 1 224 ? -5.203 -3.008 -16.125 1 92.25 224 TYR A CA 1
ATOM 1711 C C . TYR A 1 224 ? -4.508 -1.904 -16.906 1 92.25 224 TYR A C 1
ATOM 1713 O O . TYR A 1 224 ? -3.303 -1.97 -17.141 1 92.25 224 TYR A O 1
ATOM 1721 N N . ALA A 1 225 ? -5.293 -0.894 -17.219 1 93.25 225 ALA A N 1
ATOM 1722 C CA . ALA A 1 225 ? -4.73 0.23 -17.969 1 93.25 225 ALA A CA 1
ATOM 1723 C C . ALA A 1 225 ? -3.969 1.176 -17.047 1 93.25 225 ALA A C 1
ATOM 1725 O O . ALA A 1 225 ? -3.201 2.023 -17.516 1 93.25 225 ALA A O 1
ATOM 1726 N N . TYR A 1 226 ? -4.238 1.055 -15.75 1 94.31 226 TYR A N 1
ATOM 1727 C CA . TYR A 1 226 ? -3.584 1.959 -14.812 1 94.31 226 TYR A CA 1
ATOM 1728 C C . TYR A 1 226 ? -2.098 1.642 -14.695 1 94.31 226 TYR A C 1
ATOM 1730 O O . TYR A 1 226 ? -1.706 0.473 -14.672 1 94.31 226 TYR A O 1
ATOM 1738 N N . ARG A 1 227 ? -1.392 2.689 -14.648 1 89.5 227 ARG A N 1
ATOM 1739 C CA . ARG A 1 227 ? 0.023 2.516 -14.336 1 89.5 227 ARG A CA 1
ATOM 1740 C C . ARG A 1 227 ? 0.208 1.93 -12.945 1 89.5 227 ARG A C 1
ATOM 1742 O O . ARG A 1 227 ? -0.558 2.238 -12.023 1 89.5 227 ARG A O 1
ATOM 1749 N N . ASP A 1 228 ? 1.198 1.021 -12.812 1 89.5 228 ASP A N 1
ATOM 1750 C CA . ASP A 1 228 ? 1.571 0.491 -11.5 1 89.5 228 ASP A CA 1
ATOM 1751 C C . ASP A 1 228 ? 0.437 -0.333 -10.898 1 89.5 228 ASP A C 1
ATOM 1753 O O . ASP A 1 228 ? 0.17 -0.247 -9.703 1 89.5 228 ASP A O 1
ATOM 1757 N N . THR A 1 229 ? -0.252 -1 -11.75 1 90.94 229 THR A N 1
ATOM 1758 C CA . THR A 1 229 ? -1.335 -1.869 -11.297 1 90.94 229 THR A CA 1
ATOM 1759 C C . THR A 1 229 ? -0.785 -3.064 -10.523 1 90.94 229 THR A C 1
ATOM 1761 O O . THR A 1 229 ? -1.509 -3.697 -9.758 1 90.94 229 THR A O 1
ATOM 1764 N N . GLN A 1 230 ? 0.363 -3.486 -10.758 1 94.75 230 GLN A N 1
ATOM 1765 C CA . GLN A 1 230 ? 1.109 -4.477 -9.992 1 94.75 230 GLN A CA 1
ATOM 1766 C C . GLN A 1 230 ? 2.434 -3.904 -9.492 1 94.75 230 GLN A C 1
ATOM 1768 O O . GLN A 1 230 ? 3.25 -3.434 -10.289 1 94.75 230 GLN A O 1
ATOM 1773 N N . ARG A 1 231 ? 2.574 -3.961 -8.242 1 96.25 231 ARG A N 1
ATOM 1774 C CA . ARG A 1 231 ? 3.748 -3.357 -7.621 1 96.25 231 ARG A CA 1
ATOM 1775 C C . ARG A 1 231 ? 4.164 -4.133 -6.379 1 96.25 231 ARG A C 1
ATOM 1777 O O . ARG A 1 231 ? 3.316 -4.559 -5.59 1 96.25 231 ARG A O 1
ATOM 1784 N N . ILE A 1 232 ? 5.473 -4.348 -6.25 1 97.75 232 ILE A N 1
ATOM 1785 C CA . ILE A 1 232 ? 6.055 -4.914 -5.039 1 97.75 232 ILE A CA 1
ATOM 1786 C C . ILE A 1 232 ? 7.16 -3.998 -4.516 1 97.75 232 ILE A C 1
ATOM 1788 O O . ILE A 1 232 ? 8.047 -3.592 -5.273 1 97.75 232 ILE A O 1
ATOM 1792 N N . GLU A 1 233 ? 7.043 -3.586 -3.303 1 97.88 233 GLU A N 1
ATOM 1793 C CA . GLU A 1 233 ? 8.102 -2.852 -2.619 1 97.88 233 GLU A CA 1
ATOM 1794 C C . GLU A 1 233 ? 8.641 -3.639 -1.427 1 97.88 233 GLU A C 1
ATOM 1796 O O . GLU A 1 233 ? 7.871 -4.055 -0.556 1 97.88 233 GLU A O 1
ATOM 1801 N N . ILE A 1 234 ? 9.891 -3.887 -1.399 1 98.56 234 ILE A N 1
ATOM 1802 C CA . ILE A 1 234 ? 10.547 -4.523 -0.263 1 98.56 234 ILE A CA 1
ATOM 1803 C C . ILE A 1 234 ? 11.68 -3.629 0.242 1 98.56 234 ILE A C 1
ATOM 1805 O O . ILE A 1 234 ? 12.625 -3.34 -0.494 1 98.56 234 ILE A O 1
ATOM 1809 N N . ASN A 1 235 ? 11.547 -3.232 1.457 1 98.19 235 ASN A N 1
ATOM 1810 C CA . ASN A 1 235 ? 12.516 -2.334 2.078 1 98.19 235 ASN A CA 1
ATOM 1811 C C . ASN A 1 235 ? 13.266 -3.016 3.217 1 98.19 235 ASN A C 1
ATOM 1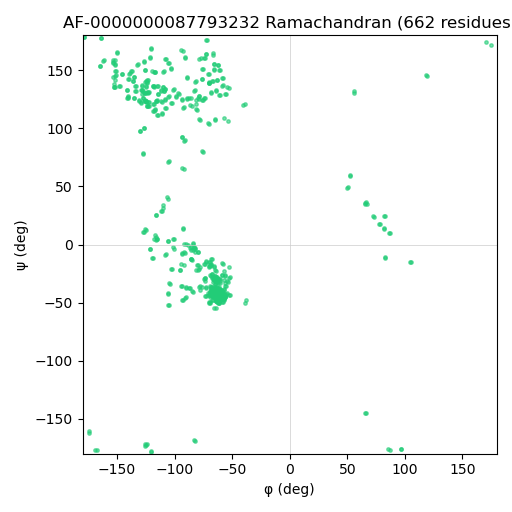813 O O . ASN A 1 235 ? 12.656 -3.646 4.082 1 98.19 235 ASN A O 1
ATOM 1817 N N . GLY A 1 236 ? 14.562 -2.912 3.162 1 97.94 236 GLY A N 1
ATOM 1818 C CA . GLY A 1 236 ? 15.406 -3.371 4.246 1 97.94 236 GLY A CA 1
ATOM 1819 C C . GLY A 1 236 ? 16.266 -2.27 4.848 1 97.94 236 GLY A C 1
ATOM 1820 O O . GLY A 1 236 ? 16.125 -1.1 4.484 1 97.94 236 GLY A O 1
ATOM 1821 N N . THR A 1 237 ? 17.078 -2.576 5.789 1 96.81 237 THR A N 1
ATOM 1822 C CA . THR A 1 237 ? 17.891 -1.616 6.527 1 96.81 237 THR A CA 1
ATOM 1823 C C . THR A 1 237 ? 18.984 -1.027 5.629 1 96.81 237 THR A C 1
ATOM 1825 O O . THR A 1 237 ? 19.516 0.041 5.918 1 96.81 237 THR A O 1
ATOM 1828 N N . LYS A 1 238 ? 19.281 -1.699 4.477 1 97.44 238 LYS A N 1
ATOM 1829 C CA . LYS A 1 238 ? 20.406 -1.248 3.68 1 97.44 238 LYS A CA 1
ATOM 1830 C C . LYS A 1 238 ? 19.969 -0.832 2.279 1 97.44 238 LYS A C 1
ATOM 1832 O O . LYS A 1 238 ? 20.75 -0.243 1.526 1 97.44 238 LYS A O 1
ATOM 1837 N N . GLY A 1 239 ? 18.75 -1.158 1.941 1 97.88 239 GLY A N 1
ATOM 1838 C CA . GLY A 1 239 ? 18.297 -0.849 0.594 1 97.88 239 GLY A CA 1
ATOM 1839 C C . GLY A 1 239 ? 16.859 -1.244 0.341 1 97.88 239 GLY A C 1
ATOM 1840 O O . GLY A 1 239 ? 16.188 -1.749 1.239 1 97.88 239 GLY A O 1
ATOM 1841 N N . ARG A 1 240 ? 16.422 -0.942 -0.863 1 98.12 240 ARG A N 1
ATOM 1842 C CA . ARG A 1 240 ? 15.039 -1.209 -1.273 1 98.12 240 ARG A CA 1
ATOM 1843 C C . ARG A 1 240 ? 14.992 -1.802 -2.678 1 98.12 240 ARG A C 1
ATOM 1845 O O . ARG A 1 240 ? 15.781 -1.418 -3.545 1 98.12 240 ARG A O 1
ATOM 1852 N N . VAL A 1 241 ? 14.109 -2.744 -2.811 1 98.12 241 VAL A N 1
ATOM 1853 C CA . VAL A 1 241 ? 13.727 -3.244 -4.125 1 98.12 241 VAL A CA 1
ATOM 1854 C C . VAL A 1 241 ? 12.312 -2.771 -4.473 1 98.12 241 VAL A C 1
ATOM 1856 O O . VAL A 1 241 ? 11.422 -2.787 -3.621 1 98.12 241 VAL A O 1
ATOM 1859 N N . LEU A 1 242 ? 12.164 -2.285 -5.707 1 97.75 242 LEU A N 1
ATOM 1860 C CA . LEU A 1 242 ? 10.859 -1.938 -6.27 1 97.75 242 LEU A CA 1
ATOM 1861 C C . LEU A 1 242 ? 10.617 -2.672 -7.582 1 97.75 242 LEU A C 1
ATOM 1863 O O . LEU A 1 242 ? 11.461 -2.631 -8.484 1 97.75 242 LEU A O 1
ATOM 1867 N N . ILE A 1 243 ? 9.539 -3.396 -7.602 1 97.5 243 ILE A N 1
ATOM 1868 C CA . ILE A 1 243 ? 9.117 -4.059 -8.836 1 97.5 243 ILE A CA 1
ATOM 1869 C C . ILE A 1 243 ? 7.832 -3.42 -9.352 1 97.5 243 ILE A C 1
ATOM 1871 O O . ILE A 1 243 ? 6.848 -3.311 -8.609 1 97.5 243 ILE A O 1
ATOM 1875 N N . GLU A 1 244 ? 7.863 -2.93 -10.602 1 95.44 244 GLU A N 1
ATOM 1876 C CA . GLU A 1 244 ? 6.691 -2.4 -11.297 1 95.44 244 GLU A CA 1
ATOM 1877 C C . GLU A 1 244 ? 6.242 -3.34 -12.414 1 95.44 244 GLU A C 1
ATOM 1879 O O . GLU A 1 244 ? 6.941 -3.5 -13.414 1 95.44 244 GLU A O 1
ATOM 1884 N N . ASP A 1 245 ? 5.07 -3.793 -12.219 1 92.5 245 ASP A N 1
ATOM 1885 C CA . ASP A 1 245 ? 4.586 -4.828 -13.133 1 92.5 245 ASP A CA 1
ATOM 1886 C C . ASP A 1 245 ? 5.543 -6.02 -13.164 1 92.5 245 ASP A C 1
ATOM 1888 O O . ASP A 1 245 ? 6.746 -5.848 -13.367 1 92.5 245 ASP A O 1
ATOM 1892 N N . THR A 1 246 ? 5.145 -7.16 -13.055 1 91.44 246 THR A N 1
ATOM 1893 C CA . THR A 1 246 ? 5.859 -8.414 -12.852 1 91.44 246 THR A CA 1
ATOM 1894 C C . THR A 1 246 ? 6.961 -8.586 -13.898 1 91.44 246 THR A C 1
ATOM 1896 O O . THR A 1 246 ? 8.016 -9.164 -13.609 1 91.44 246 THR A O 1
ATOM 1899 N N . VAL A 1 247 ? 6.801 -8.023 -15.102 1 92.94 247 VAL A N 1
ATOM 1900 C CA . VAL A 1 247 ? 7.773 -8.297 -16.156 1 92.94 247 VAL A CA 1
ATOM 1901 C C . VAL A 1 247 ? 8.328 -6.988 -16.703 1 92.94 247 VAL A C 1
ATOM 1903 O O . VAL A 1 247 ? 8.984 -6.977 -17.75 1 92.94 247 VAL A O 1
ATOM 1906 N N . ARG A 1 248 ? 8.094 -5.918 -16.016 1 93 248 ARG A N 1
ATOM 1907 C CA . ARG A 1 248 ? 8.383 -4.641 -16.672 1 93 248 ARG A CA 1
ATOM 1908 C C . ARG A 1 248 ? 9.664 -4.023 -16.109 1 93 248 ARG A C 1
ATOM 1910 O O . ARG A 1 248 ? 10.531 -3.596 -16.875 1 93 248 ARG A O 1
ATOM 1917 N N . ARG A 1 249 ? 9.703 -3.916 -14.797 1 95.69 249 ARG A N 1
ATOM 1918 C CA . ARG A 1 249 ? 10.789 -3.088 -14.273 1 95.69 249 ARG A CA 1
ATOM 1919 C C . ARG A 1 249 ? 11.188 -3.527 -12.867 1 95.69 249 ARG A C 1
ATOM 1921 O O . ARG A 1 249 ? 10.32 -3.809 -12.031 1 95.69 249 ARG A O 1
ATOM 1928 N N . PHE A 1 250 ? 12.484 -3.609 -12.664 1 97.44 250 PHE A N 1
ATOM 1929 C CA . PHE A 1 250 ? 13.125 -3.828 -11.375 1 97.44 250 PHE A CA 1
ATOM 1930 C C . PHE A 1 250 ? 14.023 -2.656 -11.008 1 97.44 250 PHE A C 1
ATOM 1932 O O . PHE A 1 250 ? 14.773 -2.156 -11.852 1 97.44 250 PHE A O 1
ATOM 1939 N N . GLU A 1 251 ? 13.953 -2.209 -9.742 1 98.06 251 GLU A N 1
ATOM 1940 C CA . GLU A 1 251 ? 14.844 -1.16 -9.258 1 98.06 251 GLU A CA 1
ATOM 1941 C C . GLU A 1 251 ? 15.406 -1.51 -7.883 1 98.06 251 GLU A C 1
ATOM 1943 O O . GLU A 1 251 ? 14.672 -1.947 -6.996 1 98.06 251 GLU A O 1
ATOM 1948 N N . PHE A 1 252 ? 16.719 -1.48 -7.762 1 98.31 252 PHE A N 1
ATOM 1949 C CA . PHE A 1 252 ? 17.391 -1.533 -6.469 1 98.31 252 PHE A CA 1
ATOM 1950 C C . PHE A 1 252 ? 18.047 -0.192 -6.141 1 98.31 252 PHE A C 1
ATOM 1952 O O . PHE A 1 252 ? 18.672 0.428 -7 1 98.31 252 PHE A O 1
ATOM 1959 N N . GLN A 1 253 ? 17.875 0.246 -4.941 1 98 253 GLN A N 1
ATOM 1960 C CA . GLN A 1 253 ? 18.5 1.488 -4.504 1 98 253 GLN A CA 1
ATOM 1961 C C . GLN A 1 253 ? 19 1.374 -3.066 1 98 253 GLN A C 1
ATOM 1963 O O . GLN A 1 253 ? 18.266 0.979 -2.17 1 98 253 GLN A O 1
ATOM 1968 N N . SER A 1 254 ? 20.281 1.673 -2.887 1 96.94 254 SER A N 1
ATOM 1969 C CA . SER A 1 254 ? 20.859 1.659 -1.547 1 96.94 254 SER A CA 1
ATOM 1970 C C . SER A 1 254 ? 20.328 2.816 -0.706 1 96.94 254 SER A C 1
ATOM 1972 O O . SER A 1 254 ? 20.078 3.904 -1.228 1 96.94 254 SER A O 1
ATOM 1974 N N . ALA A 1 255 ? 20.203 2.562 0.578 1 95.12 255 ALA A N 1
ATOM 1975 C CA . ALA A 1 255 ? 19.734 3.609 1.487 1 95.12 255 ALA A CA 1
ATOM 1976 C C . ALA A 1 255 ? 20.625 4.844 1.4 1 95.12 255 ALA A C 1
ATOM 1978 O O . ALA A 1 255 ? 21.859 4.738 1.491 1 95.12 255 ALA A O 1
ATOM 1979 N N . GLY A 1 256 ? 20.016 5.957 1.228 1 92.81 256 GLY A N 1
ATOM 1980 C CA . GLY A 1 256 ? 20.734 7.223 1.198 1 92.81 256 GLY A CA 1
ATOM 1981 C C . GLY A 1 256 ? 21.344 7.535 -0.157 1 92.81 256 GLY A C 1
ATOM 1982 O O . GLY A 1 256 ? 21.859 8.633 -0.374 1 92.81 256 GLY A O 1
ATOM 1983 N N . ASP A 1 257 ? 21.344 6.523 -1.072 1 94.12 257 ASP A N 1
ATOM 1984 C CA . ASP A 1 257 ? 21.906 6.723 -2.404 1 94.12 257 ASP A CA 1
ATOM 1985 C C . ASP A 1 257 ? 20.859 7.289 -3.363 1 94.12 257 ASP A C 1
ATOM 1987 O O . ASP A 1 257 ? 19.797 6.703 -3.541 1 94.12 257 ASP A O 1
ATOM 1991 N N . GLU A 1 258 ? 21.188 8.391 -3.998 1 92.75 258 GLU A N 1
ATOM 1992 C CA . GLU A 1 258 ? 20.219 9.023 -4.902 1 92.75 258 GLU A CA 1
ATOM 1993 C C . GLU A 1 258 ? 20.25 8.367 -6.281 1 92.75 258 GLU A C 1
ATOM 1995 O O . GLU A 1 258 ? 19.469 8.719 -7.16 1 92.75 258 GLU A O 1
ATOM 2000 N N . ILE A 1 259 ? 21.172 7.438 -6.391 1 93.62 259 ILE A N 1
ATOM 2001 C CA . ILE A 1 259 ? 21.266 6.727 -7.66 1 93.62 259 ILE A CA 1
ATOM 2002 C C . ILE A 1 259 ? 20.75 5.301 -7.496 1 93.62 259 ILE A C 1
ATOM 2004 O O . ILE A 1 259 ? 21.203 4.566 -6.613 1 93.62 259 ILE A O 1
ATOM 2008 N N . ALA A 1 260 ? 19.812 4.906 -8.289 1 95.19 260 ALA A N 1
ATOM 2009 C CA . ALA A 1 260 ? 19.266 3.555 -8.281 1 95.19 260 ALA A CA 1
ATOM 2010 C C . ALA A 1 260 ? 19.797 2.729 -9.445 1 95.19 260 ALA A C 1
ATOM 2012 O O . ALA A 1 260 ? 20.234 3.283 -10.453 1 95.19 260 ALA A O 1
ATOM 2013 N N . GLN A 1 261 ? 19.859 1.469 -9.234 1 96.56 261 GLN A N 1
ATOM 2014 C CA . GLN A 1 261 ? 20.078 0.505 -10.305 1 96.56 261 GLN A CA 1
ATOM 2015 C C . GLN A 1 261 ? 18.766 -0.034 -10.852 1 96.56 261 GLN A C 1
ATOM 2017 O O . GLN A 1 261 ? 17.922 -0.536 -10.086 1 96.56 261 GLN A O 1
ATOM 2022 N N . THR A 1 262 ? 18.594 0.101 -12.148 1 96.38 262 THR A N 1
ATOM 2023 C CA . THR A 1 262 ? 17.328 -0.303 -12.734 1 96.38 262 THR A CA 1
ATOM 2024 C C . THR A 1 262 ? 17.547 -1.318 -13.852 1 96.38 262 THR A C 1
ATOM 2026 O O . THR A 1 262 ? 18.469 -1.173 -14.656 1 96.38 262 THR A O 1
ATOM 2029 N N . TRP A 1 263 ? 16.734 -2.365 -13.867 1 95.62 263 TRP A N 1
ATOM 2030 C CA . TRP A 1 263 ? 16.578 -3.266 -15.008 1 95.62 263 TRP A CA 1
ATOM 2031 C C . TRP A 1 263 ? 15.227 -3.08 -15.68 1 95.62 263 TRP A C 1
ATOM 2033 O O . TRP A 1 263 ? 14.203 -2.977 -15 1 95.62 263 TRP A O 1
ATOM 2043 N N . GLN A 1 264 ? 15.18 -2.967 -16.891 1 94.62 264 GLN A N 1
ATOM 2044 C CA . GLN A 1 264 ? 13.992 -3.023 -17.734 1 94.62 264 GLN A CA 1
ATOM 2045 C C . GLN A 1 264 ? 14.289 -3.672 -19.078 1 94.62 264 GLN A C 1
ATOM 2047 O O . GLN A 1 264 ? 15.406 -3.572 -19.594 1 94.62 264 GLN A O 1
ATOM 2052 N N . ALA A 1 265 ? 13.203 -4.383 -19.547 1 89.44 265 ALA A N 1
ATOM 2053 C CA . ALA A 1 265 ? 13.422 -5.039 -20.844 1 89.44 265 ALA A CA 1
ATOM 2054 C C . ALA A 1 265 ? 13.742 -4.02 -21.922 1 89.44 265 ALA A C 1
ATOM 2056 O O . ALA A 1 265 ? 13.008 -3.039 -22.094 1 89.44 265 ALA A O 1
ATOM 2057 N N . GLY A 1 266 ? 14.852 -4.227 -22.672 1 86.25 266 GLY A N 1
ATOM 2058 C CA . GLY A 1 266 ? 15.211 -3.359 -23.781 1 86.25 266 GLY A CA 1
ATOM 2059 C C . GLY A 1 266 ? 14.312 -3.529 -24.984 1 86.25 266 GLY A C 1
ATOM 2060 O O . GLY A 1 266 ? 13.398 -4.359 -24.969 1 86.25 266 GLY A O 1
ATOM 2061 N N . TYR A 1 267 ? 14.539 -2.758 -25.906 1 85.19 267 TYR A N 1
ATOM 2062 C CA . TYR A 1 267 ? 13.695 -2.664 -27.094 1 85.19 267 TYR A CA 1
ATOM 2063 C C . TYR A 1 267 ? 13.5 -4.035 -27.719 1 85.19 267 TYR A C 1
ATOM 2065 O O . TYR A 1 267 ? 12.383 -4.395 -28.109 1 85.19 267 TYR A O 1
ATOM 2073 N N . PHE A 1 268 ? 14.469 -4.797 -27.828 1 86.88 268 PHE A N 1
ATOM 2074 C CA . PHE A 1 268 ? 14.406 -6.062 -28.531 1 86.88 268 PHE A CA 1
ATOM 2075 C C . PHE A 1 268 ? 14.266 -7.23 -27.562 1 86.88 268 PHE A C 1
ATOM 2077 O O . PHE A 1 268 ? 14.258 -8.391 -27.984 1 86.88 268 PHE A O 1
ATOM 2084 N N . ASN A 1 269 ? 14.125 -6.961 -26.266 1 86.19 269 ASN A N 1
ATOM 2085 C CA . ASN A 1 269 ? 14.016 -8.031 -25.266 1 86.19 269 ASN A CA 1
ATOM 2086 C C . ASN A 1 269 ? 12.562 -8.398 -25 1 86.19 269 ASN A C 1
ATOM 2088 O O . ASN A 1 269 ? 12.078 -8.234 -23.875 1 86.19 269 ASN A O 1
ATOM 2092 N N . ASP A 1 270 ? 11.938 -8.906 -25.969 1 84.19 270 ASP A N 1
ATOM 2093 C CA . ASP A 1 270 ? 10.539 -9.328 -25.859 1 84.19 270 ASP A CA 1
ATOM 2094 C C . ASP A 1 270 ? 10.406 -10.508 -24.891 1 84.19 270 ASP A C 1
ATOM 2096 O O . ASP A 1 270 ? 9.391 -10.648 -24.203 1 84.19 270 ASP A O 1
ATOM 2100 N N . HIS A 1 271 ? 11.445 -11.195 -24.906 1 86.56 271 HIS A N 1
ATOM 2101 C CA . HIS A 1 271 ? 11.398 -12.43 -24.125 1 86.56 271 HIS A CA 1
ATOM 2102 C C . HIS A 1 271 ? 11.148 -12.133 -22.656 1 86.56 271 HIS A C 1
ATOM 2104 O O . HIS A 1 271 ? 10.266 -12.734 -22.031 1 86.56 271 HIS A O 1
ATOM 2110 N N . ASP A 1 272 ? 11.82 -11.164 -22.156 1 87.88 272 ASP A N 1
ATOM 2111 C CA . ASP A 1 272 ? 11.68 -10.875 -20.734 1 87.88 272 ASP A CA 1
ATOM 2112 C C . ASP A 1 272 ? 10.484 -9.969 -20.469 1 87.88 272 ASP A C 1
ATOM 2114 O O . ASP A 1 272 ? 10.023 -9.859 -19.328 1 87.88 272 ASP A O 1
ATOM 2118 N N . ARG A 1 273 ? 9.938 -9.375 -21.453 1 88.5 273 ARG A N 1
ATOM 2119 C CA . ARG A 1 273 ? 8.828 -8.445 -21.266 1 88.5 273 ARG A CA 1
ATOM 2120 C C . ARG A 1 273 ? 7.488 -9.148 -21.375 1 88.5 273 ARG A C 1
ATOM 2122 O O . ARG A 1 273 ? 6.457 -8.617 -20.953 1 88.5 273 ARG A O 1
ATOM 2129 N N . GLU A 1 274 ? 7.555 -10.289 -21.938 1 90.81 274 GLU A N 1
ATOM 2130 C CA . GLU A 1 274 ? 6.32 -11.039 -22.156 1 90.81 274 GLU A CA 1
ATOM 2131 C C . GLU A 1 274 ? 5.969 -11.875 -20.922 1 90.81 274 GLU A C 1
ATOM 2133 O O . GLU A 1 274 ? 6.688 -12.812 -20.578 1 90.81 274 GLU A O 1
ATOM 2138 N N . PHE A 1 275 ? 4.832 -11.609 -20.375 1 91.88 275 PHE A N 1
ATOM 2139 C CA . PHE A 1 275 ? 4.402 -12.289 -19.172 1 91.88 275 PHE A CA 1
ATOM 2140 C C . PHE A 1 275 ? 4.285 -13.797 -19.406 1 91.88 275 PHE A C 1
ATOM 2142 O O . PHE A 1 275 ? 4.676 -14.594 -18.547 1 91.88 275 PHE A O 1
ATOM 2149 N N . HIS A 1 276 ? 3.818 -14.195 -20.547 1 92.31 276 HIS A N 1
ATOM 2150 C CA . HIS A 1 276 ? 3.539 -15.594 -20.844 1 92.31 276 HIS A CA 1
ATOM 2151 C C . HIS A 1 276 ? 4.82 -16.422 -20.844 1 92.31 276 HIS A C 1
ATOM 2153 O O . HIS A 1 276 ? 4.781 -17.625 -20.594 1 92.31 276 HIS A O 1
ATOM 2159 N N . ARG A 1 277 ? 5.918 -15.766 -21.031 1 93.81 277 ARG A N 1
ATOM 2160 C CA . ARG A 1 277 ? 7.191 -16.484 -21.047 1 93.81 277 ARG A CA 1
ATOM 2161 C C . ARG A 1 277 ? 7.586 -16.938 -19.641 1 93.81 277 ARG A C 1
ATOM 2163 O O . ARG A 1 277 ? 8.461 -17.781 -19.469 1 93.81 277 ARG A O 1
ATOM 2170 N N . THR A 1 278 ? 6.957 -16.391 -18.641 1 95.81 278 THR A N 1
ATOM 2171 C CA . THR A 1 278 ? 7.195 -16.891 -17.281 1 95.81 278 THR A CA 1
ATOM 2172 C C . THR A 1 278 ? 6.688 -18.328 -17.141 1 95.81 278 THR A C 1
ATOM 2174 O O . THR A 1 278 ? 7.242 -19.109 -16.375 1 95.81 278 THR A O 1
ATOM 2177 N N . PHE A 1 279 ? 5.672 -18.719 -17.906 1 96.69 279 PHE A N 1
ATOM 2178 C CA . PHE A 1 279 ? 5.207 -20.094 -17.953 1 96.69 279 PHE A CA 1
ATOM 2179 C C . PHE A 1 279 ? 6.281 -21.016 -18.516 1 96.69 279 PHE A C 1
ATOM 2181 O O . PHE A 1 279 ? 6.516 -22.109 -18 1 96.69 279 PHE A O 1
ATOM 2188 N N . ASP A 1 280 ? 6.914 -20.531 -19.594 1 96.75 280 ASP A N 1
ATOM 2189 C CA . ASP A 1 280 ? 7.961 -21.312 -20.25 1 96.75 280 ASP A CA 1
ATOM 2190 C C . ASP A 1 280 ? 9.102 -21.625 -19.281 1 96.75 280 ASP A C 1
ATOM 2192 O O . ASP A 1 280 ? 9.547 -22.766 -19.188 1 96.75 280 ASP A O 1
ATOM 2196 N N . ARG A 1 281 ? 9.492 -20.594 -18.578 1 97.12 281 ARG A N 1
ATOM 2197 C CA . ARG A 1 281 ? 10.609 -20.734 -17.656 1 97.12 281 ARG A CA 1
ATOM 2198 C C . ARG A 1 281 ? 10.234 -21.656 -16.484 1 97.12 281 ARG A C 1
ATOM 2200 O O . ARG A 1 281 ? 11.047 -22.469 -16.047 1 97.12 281 ARG A O 1
ATOM 2207 N N . HIS A 1 282 ? 9.039 -21.484 -16 1 98.12 282 HIS A N 1
ATOM 2208 C CA . HIS A 1 282 ? 8.594 -22.375 -14.93 1 98.12 282 HIS A CA 1
ATOM 2209 C C . HIS A 1 282 ? 8.516 -23.812 -15.398 1 98.12 282 HIS A C 1
ATOM 2211 O O . HIS A 1 282 ? 8.984 -24.719 -14.711 1 98.12 282 HIS A O 1
ATOM 2217 N N . MET A 1 283 ? 7.965 -24.047 -16.578 1 97.88 283 MET A N 1
ATOM 2218 C CA . MET A 1 283 ? 7.875 -25.391 -17.125 1 97.88 283 MET A CA 1
ATOM 2219 C C . MET A 1 283 ? 9.258 -26 -17.312 1 97.88 283 MET A C 1
ATOM 2221 O O . MET A 1 283 ? 9.469 -27.172 -16.984 1 97.88 283 MET A O 1
ATOM 2225 N N . ASP A 1 284 ? 10.164 -25.203 -17.766 1 97.88 284 ASP A N 1
ATOM 2226 C CA . ASP A 1 284 ? 11.531 -25.672 -17.922 1 97.88 284 ASP A CA 1
ATOM 2227 C C . ASP A 1 284 ? 12.102 -26.156 -16.578 1 97.88 284 ASP A C 1
ATOM 2229 O O . ASP A 1 284 ? 12.727 -27.219 -16.516 1 97.88 284 ASP A O 1
ATOM 2233 N N . ALA A 1 285 ? 11.891 -25.375 -15.586 1 98.38 285 ALA A N 1
ATOM 2234 C CA . ALA A 1 285 ? 12.375 -25.734 -14.25 1 98.38 285 ALA A CA 1
ATOM 2235 C C . ALA A 1 285 ? 11.688 -27 -13.742 1 98.38 285 ALA A C 1
ATOM 2237 O O . ALA A 1 285 ? 12.336 -27.859 -13.141 1 98.38 285 ALA A O 1
ATOM 2238 N N . VAL A 1 286 ? 10.406 -27.125 -13.977 1 98.5 286 VAL A N 1
ATOM 2239 C CA . VAL A 1 286 ? 9.617 -28.266 -13.531 1 98.5 286 VAL A CA 1
ATOM 2240 C C . VAL A 1 286 ? 10.117 -29.531 -14.219 1 98.5 286 VAL A C 1
ATOM 2242 O O . VAL A 1 286 ? 10.391 -30.531 -13.555 1 98.5 286 VAL A O 1
ATOM 2245 N N . LEU A 1 287 ? 10.297 -29.5 -15.516 1 98.19 287 LEU A N 1
ATOM 2246 C CA . LEU A 1 287 ? 10.695 -30.688 -16.266 1 98.19 287 LEU A CA 1
ATOM 2247 C C . LEU A 1 287 ? 12.133 -31.078 -15.938 1 98.19 287 LEU A C 1
ATOM 2249 O O . LEU A 1 287 ? 12.461 -32.281 -15.898 1 98.19 287 LEU A O 1
ATOM 2253 N N . THR A 1 288 ? 12.953 -30.062 -15.727 1 98 288 THR A N 1
ATOM 2254 C CA . THR A 1 288 ? 14.328 -30.328 -15.328 1 98 288 THR A CA 1
ATOM 2255 C C . THR A 1 288 ? 14.367 -31.078 -13.992 1 98 288 THR A C 1
ATOM 2257 O O . THR A 1 288 ? 15.039 -32.094 -13.867 1 98 288 THR A O 1
ATOM 2260 N N . ALA A 1 289 ? 13.68 -30.625 -13.062 1 98.25 289 ALA A N 1
ATOM 2261 C CA . ALA A 1 289 ? 13.625 -31.266 -11.75 1 98.25 289 ALA A CA 1
ATOM 2262 C C . ALA A 1 289 ? 13.023 -32.656 -11.852 1 98.25 289 ALA A C 1
ATOM 2264 O O . ALA A 1 289 ? 13.547 -33.625 -11.258 1 98.25 289 ALA A O 1
ATOM 2265 N N . PHE A 1 290 ? 11.977 -32.781 -12.609 1 98 290 PHE A N 1
ATOM 2266 C CA . PHE A 1 290 ? 11.289 -34.062 -12.773 1 98 290 PHE A CA 1
ATOM 2267 C C . PHE A 1 290 ? 12.219 -35.125 -13.367 1 98 290 PHE A C 1
ATOM 2269 O O . PHE A 1 290 ? 12.312 -36.219 -12.852 1 98 290 PHE A O 1
ATOM 2276 N N . ARG A 1 291 ? 12.953 -34.781 -14.367 1 97.25 291 ARG A N 1
ATOM 2277 C CA . ARG A 1 291 ? 13.883 -35.688 -15.031 1 97.25 291 ARG A CA 1
ATOM 2278 C C . ARG A 1 291 ? 15 -36.094 -14.086 1 97.25 291 ARG A C 1
ATOM 2280 O O . ARG A 1 291 ? 15.484 -37.219 -14.156 1 97.25 291 ARG A O 1
ATOM 2287 N N . ALA A 1 292 ? 15.312 -35.219 -13.242 1 97.19 292 ALA A N 1
ATOM 2288 C CA . ALA A 1 292 ? 16.422 -35.469 -12.336 1 97.19 292 ALA A CA 1
ATOM 2289 C C . ALA A 1 292 ? 15.961 -36.25 -11.094 1 97.19 292 ALA A C 1
ATOM 2291 O O . ALA A 1 292 ? 16.766 -36.562 -10.219 1 97.19 292 ALA A O 1
ATOM 2292 N N . GLY A 1 293 ? 14.664 -36.469 -11.023 1 96.81 293 GLY A N 1
ATOM 2293 C CA . GLY A 1 293 ? 14.125 -37.156 -9.859 1 96.81 293 GLY A CA 1
ATOM 2294 C C . GLY A 1 293 ? 14.125 -36.281 -8.609 1 96.81 293 GLY A C 1
ATOM 2295 O O . GLY A 1 293 ? 14.195 -36.812 -7.488 1 96.81 293 GLY A O 1
ATOM 2296 N N . GLN A 1 294 ? 14.117 -35 -8.828 1 97.31 294 GLN A N 1
ATOM 2297 C CA . GLN A 1 294 ? 14.102 -34.031 -7.727 1 97.31 294 GLN A CA 1
ATOM 2298 C C . GLN A 1 294 ? 12.68 -33.625 -7.379 1 97.31 294 GLN A C 1
ATOM 2300 O O . GLN A 1 294 ? 11.734 -33.969 -8.086 1 97.31 294 GLN A O 1
ATOM 2305 N N . LYS A 1 295 ? 12.516 -33 -6.27 1 97.12 295 LYS A N 1
ATOM 2306 C CA . LYS A 1 295 ? 11.234 -32.406 -5.883 1 97.12 295 LYS A CA 1
ATOM 2307 C C . LYS A 1 295 ? 10.859 -31.25 -6.809 1 97.12 295 LYS A C 1
ATOM 2309 O O . LYS A 1 295 ? 11.727 -30.641 -7.438 1 97.12 295 LYS A O 1
ATOM 2314 N N . PRO A 1 296 ? 9.562 -31 -6.883 1 98.06 296 PRO A N 1
ATOM 2315 C CA . PRO A 1 296 ? 9.18 -29.828 -7.688 1 98.06 296 PRO A CA 1
ATOM 2316 C C . PRO A 1 296 ? 9.82 -28.531 -7.195 1 98.06 296 PRO A C 1
ATOM 2318 O O . PRO A 1 296 ? 9.953 -28.328 -5.984 1 98.06 296 PRO A O 1
ATOM 2321 N N . PRO A 1 297 ? 10.195 -27.656 -8.156 1 97.62 297 PRO A N 1
ATOM 2322 C CA . PRO A 1 297 ? 10.727 -26.359 -7.719 1 97.62 297 PRO A CA 1
ATOM 2323 C C . PRO A 1 297 ? 9.695 -25.531 -6.949 1 97.62 297 PRO A C 1
ATOM 2325 O O . PRO A 1 297 ? 10.062 -24.766 -6.059 1 97.62 297 PRO A O 1
ATOM 2328 N N . VAL A 1 298 ? 8.438 -25.672 -7.305 1 98.19 298 VAL A N 1
ATOM 2329 C CA . VAL A 1 298 ? 7.312 -25.141 -6.555 1 98.19 298 VAL A CA 1
ATOM 2330 C C . VAL A 1 298 ? 6.309 -26.25 -6.262 1 98.19 298 VAL A C 1
ATOM 2332 O O . VAL A 1 298 ? 5.477 -26.578 -7.109 1 98.19 298 VAL A O 1
ATOM 2335 N N . GLY A 1 299 ? 6.371 -26.734 -5.102 1 97.62 299 GLY A N 1
ATOM 2336 C CA . GLY A 1 299 ? 5.488 -27.828 -4.719 1 97.62 299 GLY A CA 1
ATOM 2337 C C . GLY A 1 299 ? 4.059 -27.391 -4.48 1 97.62 299 GLY A C 1
ATOM 2338 O O . GLY A 1 299 ? 3.807 -26.219 -4.168 1 97.62 299 GLY A O 1
ATOM 2339 N N . ALA A 1 300 ? 3.148 -28.297 -4.523 1 97.25 300 ALA A N 1
ATOM 2340 C CA . ALA A 1 300 ? 1.726 -28.016 -4.359 1 97.25 300 ALA A CA 1
ATOM 2341 C C . ALA A 1 300 ? 1.429 -27.516 -2.951 1 97.25 300 ALA A C 1
ATOM 2343 O O . ALA A 1 300 ? 0.386 -26.891 -2.713 1 97.25 300 ALA A O 1
ATOM 2344 N N . TRP A 1 301 ? 2.316 -27.766 -2.064 1 96.38 301 TRP A N 1
ATOM 2345 C CA . TRP A 1 301 ? 2.176 -27.266 -0.701 1 96.38 301 TRP A CA 1
ATOM 2346 C C . TRP A 1 301 ? 2.021 -25.75 -0.692 1 96.38 301 TRP A C 1
ATOM 2348 O O . TRP A 1 301 ? 1.291 -25.203 0.134 1 96.38 301 TRP A O 1
ATOM 2358 N N . TRP A 1 302 ? 2.672 -25.078 -1.568 1 97.25 302 TRP A N 1
ATOM 2359 C CA . TRP A 1 302 ? 2.604 -23.625 -1.622 1 97.25 302 TRP A CA 1
ATOM 2360 C C . TRP A 1 302 ? 1.193 -23.156 -1.965 1 97.25 302 TRP A C 1
ATOM 2362 O O . TRP A 1 302 ? 0.776 -22.078 -1.557 1 97.25 302 TRP A O 1
ATOM 2372 N N . GLY A 1 303 ? 0.484 -23.984 -2.748 1 96.94 303 GLY A N 1
ATOM 2373 C CA . GLY A 1 303 ? -0.918 -23.672 -2.99 1 96.94 303 GLY A CA 1
ATOM 2374 C C . GLY A 1 303 ? -1.772 -23.766 -1.739 1 96.94 303 GLY A C 1
ATOM 2375 O O . GLY A 1 303 ? -2.658 -22.938 -1.521 1 96.94 303 GLY A O 1
ATOM 2376 N N . LYS A 1 304 ? -1.542 -24.781 -0.922 1 96.81 304 LYS A N 1
ATOM 2377 C CA . LYS A 1 304 ? -2.232 -24.906 0.359 1 96.81 304 LYS A CA 1
ATOM 2378 C C . LYS A 1 304 ? -1.905 -23.734 1.277 1 96.81 304 LYS A C 1
ATOM 2380 O O . LYS A 1 304 ? -2.795 -23.188 1.932 1 96.81 304 LYS A O 1
ATOM 2385 N N . ARG A 1 305 ? -0.677 -23.391 1.313 1 97.75 305 ARG A N 1
ATOM 2386 C CA . ARG A 1 305 ? -0.234 -22.281 2.154 1 97.75 305 ARG A CA 1
ATOM 2387 C C . ARG A 1 305 ? -0.935 -20.984 1.766 1 97.75 305 ARG A C 1
ATOM 2389 O O . ARG A 1 305 ? -1.409 -20.25 2.631 1 97.75 305 ARG A O 1
ATOM 2396 N N . ALA A 1 306 ? -0.994 -20.719 0.485 1 97.75 306 ALA A N 1
ATOM 2397 C CA . ALA A 1 306 ? -1.698 -19.531 0.016 1 97.75 306 ALA A CA 1
ATOM 2398 C C . ALA A 1 306 ? -3.162 -19.547 0.448 1 97.75 306 ALA A C 1
ATOM 2400 O O . ALA A 1 306 ? -3.713 -18.516 0.848 1 97.75 306 ALA A O 1
ATOM 2401 N N . LEU A 1 307 ? -3.758 -20.719 0.372 1 97.12 307 LEU A N 1
ATOM 2402 C CA . LEU A 1 307 ? -5.145 -20.859 0.808 1 97.12 307 LEU A CA 1
ATOM 2403 C C . LEU A 1 307 ? -5.27 -20.609 2.307 1 97.12 307 LEU A C 1
ATOM 2405 O O . LEU A 1 307 ? -6.203 -19.938 2.75 1 97.12 307 LEU A O 1
ATOM 2409 N N . GLN A 1 308 ? -4.34 -21.141 3.068 1 97.94 308 GLN A N 1
ATOM 2410 C CA . GLN A 1 308 ? -4.332 -20.938 4.512 1 97.94 308 GLN A CA 1
ATOM 2411 C C . GLN A 1 308 ? -4.293 -19.438 4.844 1 97.94 308 GLN A C 1
ATOM 2413 O O . GLN A 1 308 ? -5.02 -18.984 5.723 1 97.94 308 GLN A O 1
ATOM 2418 N N . LEU A 1 309 ? -3.494 -18.734 4.195 1 98.56 309 LEU A N 1
ATOM 2419 C CA . LEU A 1 309 ? -3.369 -17.297 4.406 1 98.56 309 LEU A CA 1
ATOM 2420 C C . LEU A 1 309 ? -4.648 -16.578 4 1 98.56 309 LEU A C 1
ATOM 2422 O O . LEU A 1 309 ? -5.098 -15.664 4.695 1 98.56 309 LEU A O 1
ATOM 2426 N N . ALA A 1 310 ? -5.234 -17 2.881 1 98.56 310 ALA A N 1
ATOM 2427 C CA . ALA A 1 310 ? -6.492 -16.406 2.438 1 98.56 310 ALA A CA 1
ATOM 2428 C C . ALA A 1 310 ? -7.594 -16.609 3.475 1 98.56 310 ALA A C 1
ATOM 2430 O O . ALA A 1 310 ? -8.344 -15.688 3.793 1 98.56 310 ALA A O 1
ATOM 2431 N N . LEU A 1 311 ? -7.66 -17.797 3.955 1 98.38 311 LEU A N 1
ATOM 2432 C CA . LEU A 1 311 ? -8.688 -18.109 4.941 1 98.38 311 LEU A CA 1
ATOM 2433 C C . LEU A 1 311 ? -8.461 -17.328 6.23 1 98.38 311 LEU A C 1
ATOM 2435 O O . LEU A 1 311 ? -9.422 -16.922 6.883 1 98.38 311 LEU A O 1
ATOM 2439 N N . ALA A 1 312 ? -7.215 -17.141 6.586 1 98.75 312 ALA A N 1
ATOM 2440 C CA . ALA A 1 312 ? -6.898 -16.297 7.738 1 98.75 312 ALA A CA 1
ATOM 2441 C C . ALA A 1 312 ? -7.367 -14.867 7.512 1 98.75 312 ALA A C 1
ATOM 2443 O O . ALA A 1 312 ? -7.891 -14.227 8.43 1 98.75 312 ALA A O 1
ATOM 2444 N N . ALA A 1 313 ? -7.203 -14.352 6.371 1 98.88 313 ALA A N 1
ATOM 2445 C CA . ALA A 1 313 ? -7.66 -13.008 6.035 1 98.88 313 ALA A CA 1
ATOM 2446 C C . ALA A 1 313 ? -9.18 -12.898 6.148 1 98.88 313 ALA A C 1
ATOM 2448 O O . ALA A 1 313 ? -9.695 -11.922 6.684 1 98.88 313 ALA A O 1
ATOM 2449 N N . ILE A 1 314 ? -9.875 -13.922 5.613 1 98.69 314 ILE A N 1
ATOM 2450 C CA . ILE A 1 314 ? -11.336 -13.945 5.676 1 98.69 314 ILE A CA 1
ATOM 2451 C C . ILE A 1 314 ? -11.789 -13.938 7.133 1 98.69 314 ILE A C 1
ATOM 2453 O O . ILE A 1 314 ? -12.656 -13.156 7.516 1 98.69 314 ILE A O 1
ATOM 2457 N N . GLU A 1 315 ? -11.148 -14.812 7.898 1 98.69 315 GLU A N 1
ATOM 2458 C CA . GLU A 1 315 ? -11.484 -14.867 9.32 1 98.69 315 GLU A CA 1
ATOM 2459 C C . GLU A 1 315 ? -11.219 -13.531 10 1 98.69 315 GLU A C 1
ATOM 2461 O O . GLU A 1 315 ? -12.039 -13.07 10.805 1 98.69 315 GLU A O 1
ATOM 2466 N N . SER A 1 316 ? -10.125 -12.938 9.703 1 98.88 316 SER A N 1
ATOM 2467 C CA . SER A 1 316 ? -9.773 -11.648 10.289 1 98.88 316 SER A CA 1
ATOM 2468 C C . SER A 1 316 ? -10.812 -10.586 9.961 1 98.88 316 SER A C 1
ATOM 2470 O O . SER A 1 316 ? -11.234 -9.828 10.836 1 98.88 316 SER A O 1
ATOM 2472 N N . HIS A 1 317 ? -11.219 -10.523 8.711 1 98.75 317 HIS A N 1
ATOM 2473 C CA . HIS A 1 317 ? -12.219 -9.555 8.289 1 98.75 317 HIS A CA 1
ATOM 2474 C C . HIS A 1 317 ? -13.539 -9.773 9.031 1 98.75 317 HIS A C 1
ATOM 2476 O O . HIS A 1 317 ? -14.148 -8.82 9.516 1 98.75 317 HIS A O 1
ATOM 2482 N N . GLU A 1 318 ? -13.945 -10.984 9.109 1 98.5 318 GLU A N 1
ATOM 2483 C CA . GLU A 1 318 ? -15.242 -11.336 9.688 1 98.5 318 GLU A CA 1
ATOM 2484 C C . GLU A 1 318 ? -15.266 -11.078 11.188 1 98.5 318 GLU A C 1
ATOM 2486 O O . GLU A 1 318 ? -16.266 -10.602 11.727 1 98.5 318 GLU A O 1
ATOM 2491 N N . THR A 1 319 ? -14.148 -11.359 11.859 1 98.62 319 THR A N 1
ATOM 2492 C CA . THR A 1 319 ? -14.148 -11.312 13.312 1 98.62 319 THR A CA 1
ATOM 2493 C C . THR A 1 319 ? -13.641 -9.961 13.805 1 98.62 319 THR A C 1
ATOM 2495 O O . THR A 1 319 ? -13.852 -9.594 14.961 1 98.62 319 THR A O 1
ATOM 2498 N N . GLY A 1 320 ? -12.906 -9.258 12.992 1 98.5 320 GLY A N 1
ATOM 2499 C CA . GLY A 1 320 ? -12.273 -8.008 13.398 1 98.5 320 GLY A CA 1
ATOM 2500 C C . GLY A 1 320 ? -11.023 -8.227 14.227 1 98.5 320 GLY A C 1
ATOM 2501 O O . GLY A 1 320 ? -10.578 -7.316 14.938 1 98.5 320 GLY A O 1
ATOM 2502 N N . ARG A 1 321 ? -10.484 -9.422 14.164 1 98.62 321 ARG A N 1
ATOM 2503 C CA . ARG A 1 321 ? -9.305 -9.758 14.953 1 98.62 321 ARG A CA 1
ATOM 2504 C C . ARG A 1 321 ? -8.125 -10.094 14.055 1 98.62 321 ARG A C 1
ATOM 2506 O O . ARG A 1 321 ? -8.305 -10.625 12.953 1 98.62 321 ARG A O 1
ATOM 2513 N N . ARG A 1 322 ? -6.988 -9.766 14.586 1 98.69 322 ARG A N 1
ATOM 2514 C CA . ARG A 1 322 ? -5.77 -10.273 13.969 1 98.69 322 ARG A CA 1
ATOM 2515 C C . ARG A 1 322 ? -5.711 -11.797 14.055 1 98.69 322 ARG A C 1
ATOM 2517 O O . ARG A 1 322 ? -5.945 -12.375 15.117 1 98.69 322 ARG A O 1
ATOM 2524 N N . VAL A 1 323 ? -5.395 -12.453 12.938 1 98.88 323 VAL A N 1
ATOM 2525 C CA . VAL A 1 323 ? -5.395 -13.914 12.914 1 98.88 323 VAL A CA 1
ATOM 2526 C C . VAL A 1 323 ? -3.979 -14.43 12.664 1 98.88 323 VAL A C 1
ATOM 2528 O O . VAL A 1 323 ? -3.332 -14.023 11.688 1 98.88 323 VAL A O 1
ATOM 2531 N N . GLY A 1 324 ? -3.492 -15.266 13.57 1 98.25 324 GLY A N 1
ATOM 2532 C CA . GLY A 1 324 ? -2.211 -15.922 13.383 1 98.25 324 GLY A CA 1
ATOM 2533 C C . GLY A 1 324 ? -2.271 -17.078 12.398 1 98.25 324 GLY A C 1
ATOM 2534 O O . GLY A 1 324 ? -3.277 -17.781 12.328 1 98.25 324 GLY A O 1
ATOM 2535 N N . VAL A 1 325 ? -1.237 -17.188 11.656 1 96.81 325 VAL A N 1
ATOM 2536 C CA . VAL A 1 325 ? -1.133 -18.312 10.734 1 96.81 325 VAL A CA 1
ATOM 2537 C C . VAL A 1 325 ? 0.089 -19.156 11.086 1 96.81 325 VAL A C 1
ATOM 2539 O O . VAL A 1 325 ? 1.225 -18.688 11 1 96.81 325 VAL A O 1
ATOM 2542 N N . PRO A 1 326 ? -0.097 -20.359 11.5 1 90.31 326 PRO A N 1
ATOM 2543 C CA . PRO A 1 326 ? 1.04 -21.203 11.891 1 90.31 326 PRO A CA 1
ATOM 2544 C C . PRO A 1 326 ? 2.051 -21.391 10.766 1 90.31 326 PRO A C 1
ATOM 2546 O O . PRO A 1 326 ? 1.667 -21.5 9.594 1 90.31 326 PRO A O 1
ATOM 2549 N N . GLN A 1 327 ? 3.34 -21.266 11.281 1 82.5 327 GLN A N 1
ATOM 2550 C CA . GLN A 1 327 ? 4.426 -21.484 10.336 1 82.5 327 GLN A CA 1
ATOM 2551 C C . GLN A 1 327 ? 4.645 -22.984 10.109 1 82.5 327 GLN A C 1
ATOM 2553 O O . GLN A 1 327 ? 4.512 -23.781 11.031 1 82.5 327 GLN A O 1
ATOM 2558 N N . THR A 1 328 ? 4.309 -23.5 9.039 1 69.44 328 THR A N 1
ATOM 2559 C CA . THR A 1 328 ? 4.531 -24.938 8.875 1 69.44 328 THR A CA 1
ATOM 2560 C C . THR A 1 328 ? 5.98 -25.219 8.484 1 69.44 328 THR A C 1
ATOM 2562 O O . THR A 1 328 ? 6.594 -24.438 7.746 1 69.44 328 THR A O 1
ATOM 2565 N N . ARG A 1 329 ? 6.668 -26.078 9.281 1 55.03 329 ARG A N 1
ATOM 2566 C CA . ARG A 1 329 ? 8.016 -26.547 9.008 1 55.03 329 ARG A CA 1
ATOM 2567 C C . ARG A 1 329 ? 8.086 -27.234 7.645 1 55.03 329 ARG A C 1
ATOM 2569 O O . ARG A 1 329 ? 9.18 -27.469 7.125 1 55.03 329 ARG A O 1
ATOM 2576 N N . GLU A 1 330 ? 7.059 -27.703 7.141 1 51.22 330 GLU A N 1
ATOM 2577 C CA . GLU A 1 330 ? 7.121 -28.578 5.969 1 51.22 330 GLU A CA 1
ATOM 2578 C C . GLU A 1 330 ? 7.445 -27.781 4.707 1 51.22 330 GLU A C 1
ATOM 2580 O O . GLU A 1 330 ? 7.465 -28.328 3.605 1 51.22 330 GLU A O 1
ATOM 2585 N N . ALA A 1 331 ? 7.285 -26.484 4.773 1 49.19 331 ALA A N 1
ATOM 2586 C CA . ALA A 1 331 ? 7.496 -25.641 3.6 1 49.19 331 ALA A CA 1
ATOM 2587 C C . ALA A 1 331 ? 8.68 -26.141 2.775 1 49.19 331 ALA A C 1
ATOM 2589 O O . ALA A 1 331 ? 8.82 -25.781 1.604 1 49.19 331 ALA A O 1
ATOM 2590 N N . HIS A 1 332 ? 9.844 -26.438 3.434 1 43.91 332 HIS A N 1
ATOM 2591 C CA . HIS A 1 332 ? 11.117 -26.703 2.779 1 43.91 332 HIS A CA 1
ATOM 2592 C C . HIS A 1 332 ? 11.195 -28.156 2.299 1 43.91 332 HIS A C 1
ATOM 2594 O O . HIS A 1 332 ? 12.25 -28.609 1.866 1 43.91 332 HIS A O 1
ATOM 2600 N N . GLN A 1 333 ? 10.195 -28.922 2.58 1 36.69 333 GLN A N 1
ATOM 2601 C CA . GLN A 1 333 ? 10.383 -30.266 2.029 1 36.69 333 GLN A CA 1
ATOM 2602 C C . GLN A 1 333 ? 9.719 -30.391 0.665 1 36.69 333 GLN A C 1
ATOM 2604 O O . GLN A 1 333 ? 8.641 -29.828 0.436 1 36.69 333 GLN A O 1
ATOM 2609 N N . MET B 1 1 ? -6.562 51.625 3.234 1 43.34 1 MET B N 1
ATOM 2610 C CA . MET B 1 1 ? -5.406 50.75 3.32 1 43.34 1 MET B CA 1
ATOM 2611 C C . MET B 1 1 ? -5.668 49.594 4.305 1 43.34 1 MET B C 1
ATOM 2613 O O . MET B 1 1 ? -6.055 49.844 5.449 1 43.34 1 MET B O 1
ATOM 2617 N N . ASN B 1 2 ? -5.953 48.375 3.875 1 62.19 2 ASN B N 1
ATOM 2618 C CA . ASN B 1 2 ? -6.398 47.281 4.746 1 62.19 2 ASN B CA 1
ATOM 2619 C C . ASN B 1 2 ? -5.434 47.062 5.91 1 62.19 2 ASN B C 1
ATOM 2621 O O . ASN B 1 2 ? -4.219 47.031 5.711 1 62.19 2 ASN B O 1
ATOM 2625 N N . GLU B 1 3 ? -5.727 47.438 7.172 1 86.62 3 GLU B N 1
ATOM 2626 C CA . GLU B 1 3 ? -4.941 47.375 8.398 1 86.62 3 GLU B CA 1
ATOM 2627 C C . GLU B 1 3 ? -4.133 46.094 8.484 1 86.62 3 GLU B C 1
ATOM 2629 O O . GLU B 1 3 ? -4.645 45 8.188 1 86.62 3 GLU B O 1
ATOM 2634 N N . LYS B 1 4 ? -2.773 46.281 8.578 1 96 4 LYS B N 1
ATOM 2635 C CA . LYS B 1 4 ? -1.891 45.125 8.719 1 96 4 LYS B CA 1
ATOM 2636 C C . LYS B 1 4 ? -2.305 44.25 9.906 1 96 4 LYS B C 1
ATOM 2638 O O . LYS B 1 4 ? -2.688 44.781 10.953 1 96 4 LYS B O 1
ATOM 2643 N N . LEU B 1 5 ? -2.324 43.062 9.711 1 97.56 5 LEU B N 1
ATOM 2644 C CA . LEU B 1 5 ? -2.531 42.125 10.82 1 97.56 5 LEU B CA 1
ATOM 2645 C C . LEU B 1 5 ? -1.263 42 11.656 1 97.56 5 LEU B C 1
ATOM 2647 O O . LEU B 1 5 ? -0.183 41.75 11.117 1 97.56 5 LEU B O 1
ATOM 2651 N N . LYS B 1 6 ? -1.399 42.25 12.914 1 98.44 6 LYS B N 1
ATOM 2652 C CA . LYS B 1 6 ? -0.274 42.031 13.828 1 98.44 6 LYS B CA 1
ATOM 2653 C C . LYS B 1 6 ? -0.135 40.594 14.227 1 98.44 6 LYS B C 1
ATOM 2655 O O . LYS B 1 6 ? -1.018 40.031 14.883 1 98.44 6 LYS B O 1
ATOM 2660 N N . ILE B 1 7 ? 1.008 39.938 13.828 1 98.69 7 ILE B N 1
ATOM 2661 C CA . ILE B 1 7 ? 1.163 38.5 14.039 1 98.69 7 ILE B CA 1
ATOM 2662 C C . ILE B 1 7 ? 2.48 38.219 14.758 1 98.69 7 ILE B C 1
ATOM 2664 O O . ILE B 1 7 ? 3.51 38.844 14.438 1 98.69 7 ILE B O 1
ATOM 2668 N N . ALA B 1 8 ? 2.473 37.438 15.773 1 98.81 8 ALA B N 1
ATOM 2669 C CA . ALA B 1 8 ? 3.664 36.969 16.484 1 98.81 8 ALA B CA 1
ATOM 2670 C C . ALA B 1 8 ? 3.947 35.5 16.203 1 98.81 8 ALA B C 1
ATOM 2672 O O . ALA B 1 8 ? 3.066 34.781 15.75 1 98.81 8 ALA B O 1
ATOM 2673 N N . LEU B 1 9 ? 5.191 35.094 16.438 1 98.62 9 LEU B N 1
ATOM 2674 C CA . LEU B 1 9 ? 5.652 33.719 16.234 1 98.62 9 LEU B CA 1
ATOM 2675 C C . LEU B 1 9 ? 6.273 33.156 17.5 1 98.62 9 LEU B C 1
ATOM 2677 O O . LEU B 1 9 ? 7.16 33.781 18.094 1 98.62 9 LEU B O 1
ATOM 2681 N N . ILE B 1 10 ? 5.723 32.062 17.906 1 98.06 10 ILE B N 1
ATOM 2682 C CA . ILE B 1 10 ? 6.32 31.344 19.031 1 98.06 10 ILE B CA 1
ATOM 2683 C C . ILE B 1 10 ? 7.102 30.141 18.516 1 98.06 10 ILE B C 1
ATOM 2685 O O . ILE B 1 10 ? 6.516 29.203 17.938 1 98.06 10 ILE B O 1
ATOM 2689 N N . GLY B 1 11 ? 8.359 30.094 18.812 1 96.5 11 GLY B N 1
ATOM 2690 C CA . GLY B 1 11 ? 9.258 29.047 18.344 1 96.5 11 GLY B CA 1
ATOM 2691 C C . GLY B 1 11 ? 10.398 29.578 17.5 1 96.5 11 GLY B C 1
ATOM 2692 O O . GLY B 1 11 ? 10.219 30.531 16.719 1 96.5 11 GLY B O 1
ATOM 2693 N N . THR B 1 12 ? 11.586 28.953 17.609 1 94.44 12 THR B N 1
ATOM 2694 C CA . THR B 1 12 ? 12.758 29.375 16.844 1 94.44 12 THR B CA 1
ATOM 2695 C C . THR B 1 12 ? 13.359 28.219 16.078 1 94.44 12 THR B C 1
ATOM 2697 O O . THR B 1 12 ? 14.484 28.297 15.578 1 94.44 12 THR B O 1
ATOM 2700 N N . GLY B 1 13 ? 12.641 27.109 16.031 1 91.25 13 GLY B N 1
ATOM 2701 C CA . GLY B 1 13 ? 13.141 25.906 15.391 1 91.25 13 GLY B CA 1
ATOM 2702 C C . GLY B 1 13 ? 12.938 25.906 13.883 1 91.25 13 GLY B C 1
ATOM 2703 O O . GLY B 1 13 ? 12.695 26.953 13.281 1 91.25 13 GLY B O 1
ATOM 2704 N N . GLY B 1 14 ? 13.156 24.719 13.234 1 87.69 14 GLY B N 1
ATOM 2705 C CA . GLY B 1 14 ? 13.133 24.578 11.789 1 87.69 14 GLY B CA 1
ATOM 2706 C C . GLY B 1 14 ? 11.812 24.984 11.164 1 87.69 14 GLY B C 1
ATOM 2707 O O . GLY B 1 14 ? 11.773 25.781 10.227 1 87.69 14 GLY B O 1
ATOM 2708 N N . TRP B 1 15 ? 10.758 24.484 11.695 1 90.62 15 TRP B N 1
ATOM 2709 C CA . TRP B 1 15 ? 9.461 24.797 11.109 1 90.62 15 TRP B CA 1
ATOM 2710 C C . TRP B 1 15 ? 9.055 26.234 11.422 1 90.62 15 TRP B C 1
ATOM 2712 O O . TRP B 1 15 ? 8.344 26.875 10.641 1 90.62 15 TRP B O 1
ATOM 2722 N N . ALA B 1 16 ? 9.508 26.75 12.516 1 94.62 16 ALA B N 1
ATOM 2723 C CA . ALA B 1 16 ? 9.289 28.156 12.844 1 94.62 16 ALA B CA 1
ATOM 2724 C C . ALA B 1 16 ? 9.914 29.062 11.789 1 94.62 16 ALA B C 1
ATOM 2726 O O . ALA B 1 16 ? 9.375 30.141 11.477 1 94.62 16 ALA B O 1
ATOM 2727 N N . ARG B 1 17 ? 10.977 28.594 11.258 1 94.12 17 ARG B N 1
ATOM 2728 C CA . ARG B 1 17 ? 11.664 29.375 10.234 1 94.12 17 ARG B CA 1
ATOM 2729 C C . ARG B 1 17 ? 10.797 29.547 8.992 1 94.12 17 ARG B C 1
ATOM 2731 O O . ARG B 1 17 ? 10.836 30.578 8.336 1 94.12 17 ARG B O 1
ATOM 2738 N N . GLU B 1 18 ? 10.047 28.484 8.664 1 94.81 18 GLU B N 1
ATOM 2739 C CA . GLU B 1 18 ? 9.156 28.578 7.512 1 94.81 18 GLU B CA 1
ATOM 2740 C C . GLU B 1 18 ? 8.047 29.594 7.75 1 94.81 18 GLU B C 1
ATOM 2742 O O . GLU B 1 18 ? 7.727 30.391 6.867 1 94.81 18 GLU B O 1
ATOM 2747 N N . HIS B 1 19 ? 7.492 29.625 8.93 1 97.25 19 HIS B N 1
ATOM 2748 C CA . HIS B 1 19 ? 6.477 30.609 9.273 1 97.25 19 HIS B CA 1
ATOM 2749 C C . HIS B 1 19 ? 7.066 32.031 9.305 1 97.25 19 HIS B C 1
ATOM 2751 O O . HIS B 1 19 ? 6.477 32.969 8.758 1 97.25 19 HIS B O 1
ATOM 2757 N N . GLY B 1 20 ? 8.25 32.125 9.891 1 97.38 20 GLY B N 1
ATOM 2758 C CA . GLY B 1 20 ? 8.922 33.406 9.953 1 97.38 20 GLY B CA 1
ATOM 2759 C C . GLY B 1 20 ? 9.211 34 8.586 1 97.38 20 GLY B C 1
ATOM 2760 O O . GLY B 1 20 ? 8.984 35.188 8.352 1 97.38 20 GLY B O 1
ATOM 2761 N N . ARG B 1 21 ? 9.688 33.125 7.719 1 96.06 21 ARG B N 1
ATOM 2762 C CA . ARG B 1 21 ? 9.969 33.531 6.348 1 96.06 21 ARG B CA 1
ATOM 2763 C C . ARG B 1 21 ? 8.727 34.125 5.684 1 96.06 21 ARG B C 1
ATOM 2765 O O . ARG B 1 21 ? 8.797 35.156 5.027 1 96.06 21 ARG B O 1
ATOM 2772 N N . ILE B 1 22 ? 7.605 33.531 5.859 1 97.12 22 ILE B N 1
ATOM 2773 C CA . ILE B 1 22 ? 6.359 33.938 5.23 1 97.12 22 ILE B CA 1
ATOM 2774 C C . ILE B 1 22 ? 5.895 35.281 5.832 1 97.12 22 ILE B C 1
ATOM 2776 O O . ILE B 1 22 ? 5.555 36.219 5.102 1 97.12 22 ILE B O 1
ATOM 2780 N N . LEU B 1 23 ? 5.945 35.406 7.156 1 97.69 23 LEU B N 1
ATOM 2781 C CA . LEU B 1 23 ? 5.461 36.594 7.84 1 97.69 23 LEU B CA 1
ATOM 2782 C C . LEU B 1 23 ? 6.316 37.812 7.488 1 97.69 23 LEU B C 1
ATOM 2784 O O . LEU B 1 23 ? 5.789 38.906 7.27 1 97.69 23 LEU B O 1
ATOM 2788 N N . GLN B 1 24 ? 7.551 37.594 7.418 1 96.81 24 GLN B N 1
ATOM 2789 C CA . GLN B 1 24 ? 8.484 38.656 7.105 1 96.81 24 GLN B CA 1
ATOM 2790 C C . GLN B 1 24 ? 8.266 39.188 5.695 1 96.81 24 GLN B C 1
ATOM 2792 O O . GLN B 1 24 ? 8.406 40.375 5.445 1 96.81 24 GLN B O 1
ATOM 2797 N N . GLY B 1 25 ? 7.891 38.344 4.82 1 95 25 GLY B N 1
ATOM 2798 C CA . GLY B 1 25 ? 7.793 38.688 3.412 1 95 25 GLY B CA 1
ATOM 2799 C C . GLY B 1 25 ? 6.449 39.312 3.037 1 95 25 GLY B C 1
ATOM 2800 O O . GLY B 1 25 ? 6.258 39.75 1.905 1 95 25 GLY B O 1
ATOM 2801 N N . ARG B 1 26 ? 5.59 39.406 3.947 1 96.19 26 ARG B N 1
ATOM 2802 C CA . ARG B 1 26 ? 4.234 39.844 3.619 1 96.19 26 ARG B CA 1
ATOM 2803 C C . ARG B 1 26 ? 4.035 41.312 3.969 1 96.19 26 ARG B C 1
ATOM 2805 O O . ARG B 1 26 ? 4.305 41.75 5.094 1 96.19 26 ARG B O 1
ATOM 2812 N N . ALA B 1 27 ? 3.451 42.031 3.041 1 95.19 27 ALA B N 1
ATOM 2813 C CA . ALA B 1 27 ? 3.217 43.469 3.234 1 95.19 27 ALA B CA 1
ATOM 2814 C C . ALA B 1 27 ? 1.968 43.719 4.078 1 95.19 27 ALA B C 1
ATOM 2816 O O . ALA B 1 27 ? 1.811 44.781 4.676 1 95.19 27 ALA B O 1
ATOM 2817 N N . ASP B 1 28 ? 1.113 42.75 4.102 1 96.75 28 ASP B N 1
ATOM 2818 C CA . ASP B 1 28 ? -0.159 42.906 4.797 1 96.75 28 ASP B CA 1
ATOM 2819 C C . ASP B 1 28 ? -0.064 42.406 6.242 1 96.75 28 ASP B C 1
ATOM 2821 O O . ASP B 1 28 ? -1.08 42.281 6.926 1 96.75 28 ASP B O 1
ATOM 2825 N N . VAL B 1 29 ? 1.153 42.188 6.719 1 97.5 29 VAL B N 1
ATOM 2826 C CA . VAL B 1 29 ? 1.366 41.688 8.07 1 97.5 29 VAL B CA 1
ATOM 2827 C C . VAL B 1 29 ? 2.348 42.562 8.812 1 97.5 29 VAL B C 1
ATOM 2829 O O . VAL B 1 29 ? 3.326 43.062 8.227 1 97.5 29 VAL B O 1
ATOM 2832 N N . ASP B 1 30 ? 2.027 42.906 9.977 1 98.06 30 ASP B N 1
ATOM 2833 C CA . ASP B 1 30 ? 2.98 43.469 10.938 1 98.06 30 ASP B CA 1
ATOM 2834 C C . ASP B 1 30 ? 3.555 42.344 11.82 1 98.06 30 ASP B C 1
ATOM 2836 O O . ASP B 1 30 ? 2.941 41.969 12.82 1 98.06 30 ASP B O 1
ATOM 2840 N N . PHE B 1 31 ? 4.699 41.781 11.398 1 98.31 31 PHE B N 1
ATOM 2841 C CA . PHE B 1 31 ? 5.387 40.781 12.172 1 98.31 31 PHE B CA 1
ATOM 2842 C C . PHE B 1 31 ? 6.008 41.375 13.43 1 98.31 31 PHE B C 1
ATOM 2844 O O . PHE B 1 31 ? 7.125 41.875 13.391 1 98.31 31 PHE B O 1
ATOM 2851 N N . CYS B 1 32 ? 5.359 41.125 14.555 1 98.19 32 CYS B N 1
ATOM 2852 C CA . CYS B 1 32 ? 5.613 42.031 15.664 1 98.19 32 CYS B CA 1
ATOM 2853 C C . CYS B 1 32 ? 6.555 41.406 16.688 1 98.19 32 CYS B C 1
ATOM 2855 O O . CYS B 1 32 ? 7.18 42.125 17.484 1 98.19 32 CYS B O 1
ATOM 2857 N N . ALA B 1 33 ? 6.625 40.062 16.641 1 98.69 33 ALA B N 1
ATOM 2858 C CA . ALA B 1 33 ? 7.426 39.469 17.719 1 98.69 33 ALA B CA 1
ATOM 2859 C C . ALA B 1 33 ? 7.781 38.031 17.422 1 98.69 33 ALA B C 1
ATOM 2861 O O . ALA B 1 33 ? 7.055 37.344 16.703 1 98.69 33 ALA B O 1
ATOM 2862 N N . VAL B 1 34 ? 8.914 37.594 18.016 1 98.56 34 VAL B N 1
ATOM 2863 C CA . VAL B 1 34 ? 9.312 36.188 18.125 1 98.56 34 VAL B CA 1
ATOM 2864 C C . VAL B 1 34 ? 9.531 35.844 19.594 1 98.56 34 VAL B C 1
ATOM 2866 O O . VAL B 1 34 ? 10.18 36.562 20.328 1 98.56 34 VAL B O 1
ATOM 2869 N N . VAL B 1 35 ? 8.93 34.75 19.984 1 98.19 35 VAL B N 1
ATOM 2870 C CA . VAL B 1 35 ? 9.117 34.25 21.359 1 98.19 35 VAL B CA 1
ATOM 2871 C C . VAL B 1 35 ? 9.898 32.938 21.344 1 98.19 35 VAL B C 1
ATOM 2873 O O . VAL B 1 35 ? 9.586 32.031 20.562 1 98.19 35 VAL B O 1
ATOM 2876 N N . GLY B 1 36 ? 10.914 32.812 22.172 1 96.44 36 GLY B N 1
ATOM 2877 C CA . GLY B 1 36 ? 11.695 31.578 22.359 1 96.44 36 GLY B CA 1
ATOM 2878 C C . GLY B 1 36 ? 12.266 31.438 23.75 1 96.44 36 GLY B C 1
ATOM 2879 O O . GLY B 1 36 ? 12.289 32.406 24.516 1 96.44 36 GLY B O 1
ATOM 2880 N N . ARG B 1 37 ? 12.688 30.234 24.047 1 93 37 ARG B N 1
ATOM 2881 C CA . ARG B 1 37 ? 13.164 29.938 25.391 1 93 37 ARG B CA 1
ATOM 2882 C C . ARG B 1 37 ? 14.586 30.453 25.594 1 93 37 ARG B C 1
ATOM 2884 O O . ARG B 1 37 ? 14.922 30.938 26.688 1 93 37 ARG B O 1
ATOM 2891 N N . ASN B 1 38 ? 15.359 30.344 24.531 1 95.19 38 ASN B N 1
ATOM 2892 C CA . ASN B 1 38 ? 16.75 30.797 24.594 1 95.19 38 ASN B CA 1
ATOM 2893 C C . ASN B 1 38 ? 16.875 32.25 24.125 1 95.19 38 ASN B C 1
ATOM 2895 O O . ASN B 1 38 ? 16.688 32.531 22.953 1 95.19 38 ASN B O 1
ATOM 2899 N N . PRO B 1 39 ? 17.312 33.125 25.031 1 96.88 39 PRO B N 1
ATOM 2900 C CA . PRO B 1 39 ? 17.344 34.531 24.672 1 96.88 39 PRO B CA 1
ATOM 2901 C C . PRO B 1 39 ? 18.25 34.812 23.469 1 96.88 39 PRO B C 1
ATOM 2903 O O . PRO B 1 39 ? 17.859 35.594 22.578 1 96.88 39 PRO B O 1
ATOM 2906 N N . GLU B 1 40 ? 19.375 34.188 23.469 1 97.25 40 GLU B N 1
ATOM 2907 C CA . GLU B 1 40 ? 20.328 34.469 22.391 1 97.25 40 GLU B CA 1
ATOM 2908 C C . GLU B 1 40 ? 19.781 33.969 21.047 1 97.25 40 GLU B C 1
ATOM 2910 O O . GLU B 1 40 ? 19.812 34.719 20.062 1 97.25 40 GLU B O 1
ATOM 2915 N N . ARG B 1 41 ? 19.297 32.75 21.047 1 95.94 41 ARG B N 1
ATOM 2916 C CA . ARG B 1 41 ? 18.734 32.188 19.828 1 95.94 41 ARG B CA 1
ATOM 2917 C C . ARG B 1 41 ? 17.531 33 19.359 1 95.94 41 ARG B C 1
ATOM 2919 O O . ARG B 1 41 ? 17.359 33.25 18.156 1 95.94 41 ARG B O 1
ATOM 2926 N N . THR B 1 42 ? 16.766 33.406 20.312 1 97.62 42 THR B N 1
ATOM 2927 C CA . THR B 1 42 ? 15.562 34.156 20.016 1 97.62 42 THR B CA 1
ATOM 2928 C C . THR B 1 42 ? 15.914 35.531 19.438 1 97.62 42 THR B C 1
ATOM 2930 O O . THR B 1 42 ? 15.289 36 18.484 1 97.62 42 THR B O 1
ATOM 2933 N N . ALA B 1 43 ? 16.891 36.156 19.984 1 97.69 43 ALA B N 1
ATOM 2934 C CA . ALA B 1 43 ? 17.328 37.469 19.516 1 97.69 43 ALA B CA 1
ATOM 2935 C C . ALA B 1 43 ? 17.859 37.375 18.094 1 97.69 43 ALA B C 1
ATOM 2937 O O . ALA B 1 43 ? 17.562 38.25 17.266 1 97.69 43 ALA B O 1
ATOM 2938 N N . VAL B 1 44 ? 18.594 36.406 17.875 1 96.81 44 VAL B N 1
ATOM 2939 C CA . VAL B 1 44 ? 19.172 36.219 16.547 1 96.81 44 VAL B CA 1
ATOM 2940 C C . VAL B 1 44 ? 18.062 36 15.516 1 96.81 44 VAL B C 1
ATOM 2942 O O . VAL B 1 44 ? 18.062 36.625 14.453 1 96.81 44 VAL B O 1
ATOM 2945 N N . ARG B 1 45 ? 17.094 35.156 15.875 1 96.19 45 ARG B N 1
ATOM 2946 C CA . ARG B 1 45 ? 15.984 34.875 14.969 1 96.19 45 ARG B CA 1
ATOM 2947 C C . ARG B 1 45 ? 15.133 36.094 14.75 1 96.19 45 ARG B C 1
ATOM 2949 O O . ARG B 1 45 ? 14.742 36.406 13.617 1 96.19 45 ARG B O 1
ATOM 2956 N N . ALA B 1 46 ? 14.836 36.844 15.781 1 97.62 46 ALA B N 1
ATOM 2957 C CA . ALA B 1 46 ? 14.039 38.062 15.688 1 97.62 46 ALA B CA 1
ATOM 2958 C C . ALA B 1 46 ? 14.734 39.094 14.812 1 97.62 46 ALA B C 1
ATOM 2960 O O . ALA B 1 46 ? 14.086 39.781 14.008 1 97.62 46 ALA B O 1
ATOM 2961 N N . ALA B 1 47 ? 16.016 39.188 14.961 1 97.19 47 ALA B N 1
ATOM 2962 C CA . ALA B 1 47 ? 16.781 40.156 14.18 1 97.19 47 ALA B CA 1
ATOM 2963 C C . ALA B 1 47 ? 16.734 39.844 12.688 1 97.19 47 ALA B C 1
ATOM 2965 O O . ALA B 1 47 ? 16.672 40.719 11.852 1 97.19 47 ALA B O 1
ATOM 2966 N N . GLN B 1 48 ? 16.797 38.562 12.43 1 95.94 48 GLN B N 1
ATOM 2967 C CA . GLN B 1 48 ? 16.703 38.125 11.047 1 95.94 48 GLN B CA 1
ATOM 2968 C C . GLN B 1 48 ? 15.414 38.625 10.398 1 95.94 48 GLN B C 1
ATOM 2970 O O . GLN B 1 48 ? 15.383 38.906 9.195 1 95.94 48 GLN B O 1
ATOM 2975 N N . TYR B 1 49 ? 14.375 38.719 11.219 1 96.62 49 TYR B N 1
ATOM 2976 C CA . TYR B 1 49 ? 13.062 39.031 10.688 1 96.62 49 TYR B CA 1
ATOM 2977 C C . TYR B 1 49 ? 12.742 40.531 10.906 1 96.62 49 TYR B C 1
ATOM 2979 O O . TYR B 1 49 ? 11.695 41 10.477 1 96.62 49 TYR B O 1
ATOM 2987 N N . GLY B 1 50 ? 13.594 41.25 11.562 1 96.19 50 GLY B N 1
ATOM 2988 C CA . GLY B 1 50 ? 13.336 42.656 11.883 1 96.19 50 GLY B CA 1
ATOM 2989 C C . GLY B 1 50 ? 12.188 42.844 12.867 1 96.19 50 GLY B C 1
ATOM 2990 O O . GLY B 1 50 ? 11.367 43.75 12.711 1 96.19 50 GLY B O 1
ATOM 2991 N N . THR B 1 51 ? 12.078 41.938 13.758 1 97.62 51 THR B N 1
ATOM 2992 C CA . THR B 1 51 ? 10.992 42 14.734 1 97.62 51 THR B CA 1
ATOM 2993 C C . THR B 1 51 ? 11.547 41.969 16.156 1 97.62 51 THR B C 1
ATOM 2995 O O . THR B 1 51 ? 12.734 42.219 16.375 1 97.62 51 THR B O 1
ATOM 2998 N N . THR B 1 52 ? 10.727 41.844 17.172 1 98.44 52 THR B N 1
ATOM 2999 C CA . THR B 1 52 ? 11.117 42 18.578 1 98.44 52 THR B CA 1
ATOM 3000 C C . THR B 1 52 ? 11.195 40.656 19.266 1 98.44 52 THR B C 1
ATOM 3002 O O . THR B 1 52 ? 10.258 39.844 19.188 1 98.44 52 THR B O 1
ATOM 3005 N N . PRO B 1 53 ? 12.328 40.344 19.922 1 98.5 53 PRO B N 1
ATOM 3006 C CA . PRO B 1 53 ? 12.453 39.094 20.656 1 98.5 53 PRO B CA 1
ATOM 3007 C C . PRO B 1 53 ? 11.82 39.156 22.047 1 98.5 53 PRO B C 1
ATOM 3009 O O . PRO B 1 53 ? 11.883 40.188 22.719 1 98.5 53 PRO B O 1
ATOM 3012 N N . TYR B 1 54 ? 11.172 38.125 22.469 1 98.44 54 TYR B N 1
ATOM 3013 C CA . TYR B 1 54 ? 10.68 37.906 23.812 1 98.44 54 TYR B CA 1
ATOM 3014 C C . TYR B 1 54 ? 11.047 36.5 24.312 1 98.44 54 TYR B C 1
ATOM 3016 O O . TYR B 1 54 ? 11.25 35.594 23.516 1 98.44 54 TYR B O 1
ATOM 3024 N N . THR B 1 55 ? 11.141 36.312 25.625 1 97.69 55 THR B N 1
ATOM 3025 C CA . THR B 1 55 ? 11.406 35 26.188 1 97.69 55 THR B CA 1
ATOM 3026 C C . THR B 1 55 ? 10.211 34.531 27.016 1 97.69 55 THR B C 1
ATOM 3028 O O . THR B 1 55 ? 10.266 33.469 27.625 1 97.69 55 THR B O 1
ATOM 3031 N N . ASP B 1 56 ? 9.219 35.344 26.953 1 96.88 56 ASP B N 1
ATOM 3032 C CA . ASP B 1 56 ? 8.016 35.062 27.734 1 96.88 56 ASP B CA 1
ATOM 3033 C C . ASP B 1 56 ? 6.758 35.438 26.938 1 96.88 56 ASP B C 1
ATOM 3035 O O . ASP B 1 56 ? 6.652 36.531 26.406 1 96.88 56 ASP B O 1
ATOM 3039 N N . ILE B 1 57 ? 5.801 34.469 26.969 1 97.69 57 ILE B N 1
ATOM 3040 C CA . ILE B 1 57 ? 4.586 34.625 26.172 1 97.69 57 ILE B CA 1
ATOM 3041 C C . ILE B 1 57 ? 3.736 35.75 26.766 1 97.69 57 ILE B C 1
ATOM 3043 O O . ILE B 1 57 ? 3.229 36.594 26.016 1 97.69 57 ILE B O 1
ATOM 3047 N N . GLN B 1 58 ? 3.596 35.812 28.031 1 97.38 58 GLN B N 1
ATOM 3048 C CA . GLN B 1 58 ? 2.766 36.812 28.672 1 97.38 58 GLN B CA 1
ATOM 3049 C C . GLN B 1 58 ? 3.312 38.219 28.422 1 97.38 58 GLN B C 1
ATOM 3051 O O . GLN B 1 58 ? 2.547 39.156 28.203 1 97.38 58 GLN B O 1
ATOM 3056 N N . ALA B 1 59 ? 4.625 38.312 28.562 1 98.19 59 ALA B N 1
ATOM 3057 C CA . ALA B 1 59 ? 5.258 39.594 28.297 1 98.19 59 ALA B CA 1
ATOM 3058 C C . ALA B 1 59 ? 4.996 40.031 26.859 1 98.19 59 ALA B C 1
ATOM 3060 O O . ALA B 1 59 ? 4.695 41.219 26.625 1 98.19 59 ALA B O 1
ATOM 3061 N N . MET B 1 60 ? 5.164 39.125 25.953 1 98.56 60 MET B N 1
ATOM 3062 C CA . MET B 1 60 ? 4.914 39.438 24.547 1 98.56 60 MET B CA 1
ATOM 3063 C C . MET B 1 60 ? 3.463 39.844 24.328 1 98.56 60 MET B C 1
ATOM 3065 O O . MET B 1 60 ? 3.189 40.844 23.641 1 98.56 60 MET B O 1
ATOM 3069 N N . LEU B 1 61 ? 2.496 39.156 24.953 1 98.38 61 LEU B N 1
ATOM 3070 C CA . LEU B 1 61 ? 1.076 39.469 24.797 1 98.38 61 LEU B CA 1
ATOM 3071 C C . LEU B 1 61 ? 0.755 40.844 25.344 1 98.38 61 LEU B C 1
ATOM 3073 O O . LEU B 1 61 ? -0.002 41.594 24.719 1 98.38 61 LEU B O 1
ATOM 3077 N N . ALA B 1 62 ? 1.361 41.156 26.453 1 97.94 62 ALA B N 1
ATOM 3078 C CA . ALA B 1 62 ? 1.103 42.438 27.094 1 97.94 62 ALA B CA 1
ATOM 3079 C C . ALA B 1 62 ? 1.65 43.594 26.266 1 97.94 62 ALA B C 1
ATOM 3081 O O . ALA B 1 62 ? 1.022 44.656 26.172 1 97.94 62 ALA B O 1
ATOM 3082 N N . ALA B 1 63 ? 2.725 43.375 25.688 1 98.31 63 ALA B N 1
ATOM 3083 C CA . ALA B 1 63 ? 3.432 44.438 25 1 98.31 63 ALA B CA 1
ATOM 3084 C C . ALA B 1 63 ? 2.914 44.625 23.562 1 98.31 63 ALA B C 1
ATOM 3086 O O . ALA B 1 63 ? 2.785 45.719 23.078 1 98.31 63 ALA B O 1
ATOM 3087 N N . GLN B 1 64 ? 2.633 43.5 22.891 1 98.06 64 GLN B N 1
ATOM 3088 C CA . GLN B 1 64 ? 2.441 43.562 21.453 1 98.06 64 GLN B CA 1
ATOM 3089 C C . GLN B 1 64 ? 0.962 43.438 21.094 1 98.06 64 GLN B C 1
ATOM 3091 O O . GLN B 1 64 ? 0.53 43.969 20.062 1 98.06 64 GLN B O 1
ATOM 3096 N N . LYS B 1 65 ? 0.143 42.656 21.875 1 97.94 65 LYS B N 1
ATOM 3097 C CA . LYS B 1 65 ? -1.278 42.438 21.625 1 97.94 65 LYS B CA 1
ATOM 3098 C C . LYS B 1 65 ? -1.521 41.969 20.188 1 97.94 65 LYS B C 1
ATOM 3100 O O . LYS B 1 65 ? -2.291 42.594 19.453 1 97.94 65 LYS B O 1
ATOM 3105 N N . PRO B 1 66 ? -0.946 40.875 19.812 1 98.44 66 PRO B N 1
ATOM 3106 C CA . PRO B 1 66 ? -1.098 40.406 18.438 1 98.44 66 PRO B CA 1
ATOM 3107 C C . PRO B 1 66 ? -2.533 40 18.109 1 98.44 66 PRO B C 1
ATOM 3109 O O . PRO B 1 66 ? -3.279 39.594 19 1 98.44 66 PRO B O 1
ATOM 3112 N N . ASP B 1 67 ? -2.904 40.156 16.781 1 98.12 67 ASP B N 1
ATOM 3113 C CA . ASP B 1 67 ? -4.195 39.688 16.297 1 98.12 67 ASP B CA 1
ATOM 3114 C C . ASP B 1 67 ? -4.223 38.156 16.172 1 98.12 67 ASP B C 1
ATOM 3116 O O . ASP B 1 67 ? -5.281 37.531 16.297 1 98.12 67 ASP B O 1
ATOM 3120 N N . LEU B 1 68 ? -3.104 37.562 15.906 1 98.5 68 LEU B N 1
ATOM 3121 C CA . LEU B 1 68 ? -2.92 36.156 15.664 1 98.5 68 LEU B CA 1
ATOM 3122 C C . LEU B 1 68 ? -1.519 35.688 16.062 1 98.5 68 LEU B C 1
ATOM 3124 O O . LEU B 1 68 ? -0.56 36.469 15.938 1 98.5 68 LEU B O 1
ATOM 3128 N N . VAL B 1 69 ? -1.387 34.5 16.562 1 98.69 69 VAL B N 1
ATOM 3129 C CA . VAL B 1 69 ? -0.083 33.969 16.938 1 98.69 69 VAL B CA 1
ATOM 3130 C C . VAL B 1 69 ? 0.141 32.625 16.219 1 98.69 69 VAL B C 1
ATOM 3132 O O . VAL B 1 69 ? -0.742 31.766 16.219 1 98.69 69 VAL B O 1
ATOM 3135 N N . CYS B 1 70 ? 1.302 32.469 15.578 1 98.56 70 CYS B N 1
ATOM 3136 C CA . CYS B 1 70 ? 1.761 31.156 15.07 1 98.56 70 CYS B CA 1
ATOM 3137 C C . CYS B 1 70 ? 2.57 30.422 16.125 1 98.56 70 CYS B C 1
ATOM 3139 O O . CYS B 1 70 ? 3.525 30.969 16.688 1 98.56 70 CYS B O 1
ATOM 3141 N N . VAL B 1 71 ? 2.172 29.219 16.406 1 98 71 VAL B N 1
ATOM 3142 C CA . VAL B 1 71 ? 2.85 28.422 17.422 1 98 71 VAL B CA 1
ATOM 3143 C C . VAL B 1 71 ? 3.594 27.266 16.766 1 98 71 VAL B C 1
ATOM 3145 O O . VAL B 1 71 ? 2.971 26.328 16.234 1 98 71 VAL B O 1
ATOM 3148 N N . CYS B 1 72 ? 4.91 27.297 16.812 1 96 72 CYS B N 1
ATOM 3149 C CA . CYS B 1 72 ? 5.789 26.297 16.203 1 96 72 CYS B CA 1
ATOM 3150 C C . CYS B 1 72 ? 6.793 25.766 17.219 1 96 72 CYS B C 1
ATOM 3152 O O . CYS B 1 72 ? 7.965 26.141 17.203 1 96 72 CYS B O 1
ATOM 3154 N N . LEU B 1 73 ? 6.383 24.891 18.047 1 92.56 73 LEU B N 1
ATOM 3155 C CA . LEU B 1 73 ? 7.219 24.344 19.109 1 92.56 73 LEU B CA 1
ATOM 3156 C C . LEU B 1 73 ? 7.336 22.828 18.984 1 92.56 73 LEU B C 1
ATOM 3158 O O . LEU B 1 73 ? 6.496 22.188 18.344 1 92.56 73 LEU B O 1
ATOM 3162 N N . PRO B 1 74 ? 8.344 22.344 19.641 1 83.12 74 PRO B N 1
ATOM 3163 C CA . PRO B 1 74 ? 8.414 20.891 19.703 1 83.12 74 PRO B CA 1
ATOM 3164 C C . PRO B 1 74 ? 7.273 20.266 20.516 1 83.12 74 PRO B C 1
ATOM 3166 O O . PRO B 1 74 ? 6.645 20.953 21.312 1 83.12 74 PRO B O 1
ATOM 3169 N N . ASN B 1 75 ? 7.055 18.984 20.359 1 75.81 75 ASN B N 1
ATOM 3170 C CA . ASN B 1 75 ? 5.898 18.25 20.875 1 75.81 75 ASN B CA 1
ATOM 3171 C C . ASN B 1 75 ? 5.734 18.438 22.375 1 75.81 75 ASN B C 1
ATOM 3173 O O . ASN B 1 75 ? 4.621 18.641 22.859 1 75.81 75 ASN B O 1
ATOM 3177 N N . GLN B 1 76 ? 6.777 18.406 23.094 1 75.69 76 GLN B N 1
ATOM 3178 C CA . GLN B 1 76 ? 6.711 18.406 24.547 1 75.69 76 GLN B CA 1
ATOM 3179 C C . GLN B 1 76 ? 6.25 19.766 25.078 1 75.69 76 GLN B C 1
ATOM 3181 O O . GLN B 1 76 ? 5.723 19.859 26.188 1 75.69 76 GLN B O 1
ATOM 3186 N N . HIS B 1 77 ? 6.324 20.797 24.312 1 81.25 77 HIS B N 1
ATOM 3187 C CA . HIS B 1 77 ? 6.047 22.141 24.812 1 81.25 77 HIS B CA 1
ATOM 3188 C C . HIS B 1 77 ? 4.848 22.766 24.109 1 81.25 77 HIS B C 1
ATOM 3190 O O . HIS B 1 77 ? 4.48 23.906 24.391 1 81.25 77 HIS B O 1
ATOM 3196 N N . HIS B 1 78 ? 4.242 22.016 23.391 1 88.94 78 HIS B N 1
ATOM 3197 C CA . HIS B 1 78 ? 3.178 22.547 22.547 1 88.94 78 HIS B CA 1
ATOM 3198 C C . HIS B 1 78 ? 1.904 22.781 23.344 1 88.94 78 HIS B C 1
ATOM 3200 O O . HIS B 1 78 ? 1.285 23.844 23.234 1 88.94 78 HIS B O 1
ATOM 3206 N N . PHE B 1 79 ? 1.644 21.938 24.266 1 94.94 79 PHE B N 1
ATOM 3207 C CA . PHE B 1 79 ? 0.363 21.984 24.953 1 94.94 79 PHE B CA 1
ATOM 3208 C C . PHE B 1 79 ? 0.27 23.219 25.844 1 94.94 79 PHE B C 1
ATOM 3210 O O . PHE B 1 79 ? -0.675 24 25.734 1 94.94 79 PHE B O 1
ATOM 3217 N N . GLU B 1 80 ? 1.263 23.438 26.672 1 95.5 80 GLU B N 1
ATOM 3218 C CA . GLU B 1 80 ? 1.223 24.516 27.672 1 95.5 80 GLU B CA 1
ATOM 3219 C C . GLU B 1 80 ? 1.171 25.875 27 1 95.5 80 GLU B C 1
ATOM 3221 O O . GLU B 1 80 ? 0.363 26.734 27.375 1 95.5 80 GLU B O 1
ATOM 3226 N N . ALA B 1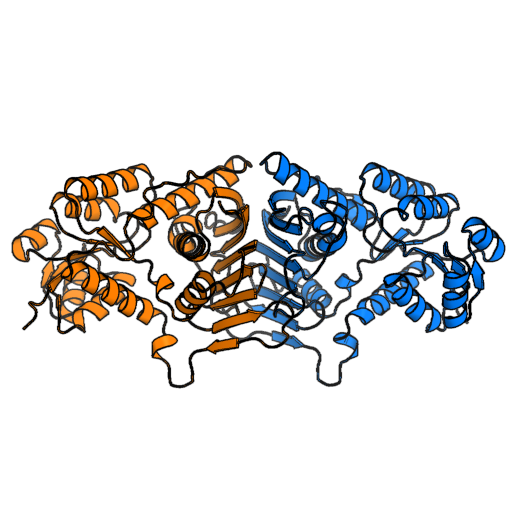 81 ? 2.037 26.062 26.062 1 96.5 81 ALA B N 1
ATOM 3227 C CA . ALA B 1 81 ? 2.082 27.344 25.344 1 96.5 81 ALA B CA 1
ATOM 3228 C C . ALA B 1 81 ? 0.766 27.609 24.625 1 96.5 81 ALA B C 1
ATOM 3230 O O . ALA B 1 81 ? 0.24 28.734 24.688 1 96.5 81 ALA B O 1
ATOM 3231 N N . THR B 1 82 ? 0.216 26.609 23.984 1 97.81 82 THR B N 1
ATOM 3232 C CA . THR B 1 82 ? -1.026 26.75 23.234 1 97.81 82 THR B CA 1
ATOM 3233 C C . THR B 1 82 ? -2.193 27.062 24.172 1 97.81 82 THR B C 1
ATOM 3235 O O . THR B 1 82 ? -3.01 27.938 23.891 1 97.81 82 THR B O 1
ATOM 3238 N N . LEU B 1 83 ? -2.246 26.328 25.25 1 97.38 83 LEU B N 1
ATOM 3239 C CA . LEU B 1 83 ? -3.32 26.547 26.219 1 97.38 83 LEU B CA 1
ATOM 3240 C C . LEU B 1 83 ? -3.26 27.953 26.797 1 97.38 83 LEU B C 1
ATOM 3242 O O . LEU B 1 83 ? -4.293 28.609 26.938 1 97.38 83 LEU B O 1
ATOM 3246 N N . GLN B 1 84 ? -2.092 28.406 27.109 1 97 84 GLN B N 1
ATOM 3247 C CA . GLN B 1 84 ? -1.894 29.75 27.641 1 97 84 GLN B CA 1
ATOM 3248 C C . GLN B 1 84 ? -2.439 30.797 26.688 1 97 84 GLN B C 1
ATOM 3250 O O . GLN B 1 84 ? -3.09 31.766 27.109 1 97 84 GLN B O 1
ATOM 3255 N N . LEU B 1 85 ? -2.148 30.656 25.453 1 98.12 85 LEU B N 1
ATOM 3256 C CA . LEU B 1 85 ? -2.609 31.594 24.453 1 98.12 85 LEU B CA 1
ATOM 3257 C C . LEU B 1 85 ? -4.129 31.562 24.328 1 98.12 85 LEU B C 1
ATOM 3259 O O . LEU B 1 85 ? -4.773 32.594 24.25 1 98.12 85 LEU B O 1
ATOM 3263 N N . LEU B 1 86 ? -4.699 30.391 24.297 1 98.06 86 LEU B N 1
ATOM 3264 C CA . LEU B 1 86 ? -6.145 30.234 24.188 1 98.06 86 LEU B CA 1
ATOM 3265 C C . LEU B 1 86 ? -6.852 30.859 25.391 1 98.06 86 LEU B C 1
ATOM 3267 O O . LEU B 1 86 ? -7.859 31.562 25.219 1 98.06 86 LEU B O 1
ATOM 3271 N N . GLU B 1 87 ? -6.305 30.656 26.531 1 97.12 87 GLU B N 1
ATOM 3272 C CA . GLU B 1 87 ? -6.895 31.219 27.734 1 97.12 87 GLU B CA 1
ATOM 3273 C C . GLU B 1 87 ? -6.793 32.75 27.75 1 97.12 87 GLU B C 1
ATOM 3275 O O . GLU B 1 87 ? -7.609 33.406 28.375 1 97.12 87 GLU B O 1
ATOM 3280 N N . ALA B 1 88 ? -5.828 33.25 27.047 1 97.56 88 ALA B N 1
ATOM 3281 C CA . ALA B 1 88 ? -5.656 34.688 26.938 1 97.56 88 ALA B CA 1
ATOM 3282 C C . ALA B 1 88 ? -6.555 35.281 25.828 1 97.56 88 ALA B C 1
ATOM 3284 O O . ALA B 1 88 ? -6.586 36.469 25.609 1 97.56 88 ALA B O 1
ATOM 3285 N N . GLY B 1 89 ? -7.25 34.375 25.109 1 97.81 89 GLY B N 1
ATOM 3286 C CA . GLY B 1 89 ? -8.195 34.812 24.078 1 97.81 89 GLY B CA 1
ATOM 3287 C C . GLY B 1 89 ? -7.527 35.156 22.766 1 97.81 89 GLY B C 1
ATOM 3288 O O . GLY B 1 89 ? -8.055 35.969 21.984 1 97.81 89 GLY B O 1
ATOM 3289 N N . VAL B 1 90 ? -6.414 34.625 22.5 1 97.81 90 VAL B N 1
ATOM 3290 C CA . VAL B 1 90 ? -5.652 34.969 21.312 1 97.81 90 VAL B CA 1
ATOM 3291 C C . VAL B 1 90 ? -5.883 33.938 20.219 1 97.81 90 VAL B C 1
ATOM 3293 O O . VAL B 1 90 ? -5.719 32.75 20.438 1 97.81 90 VAL B O 1
ATOM 3296 N N . PRO B 1 91 ? -6.285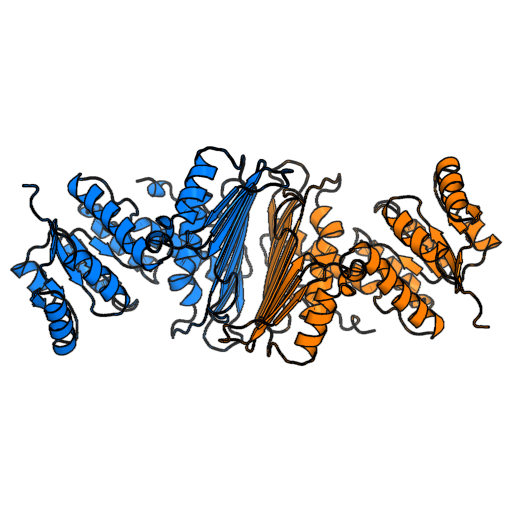 34.344 18.969 1 98.25 91 PRO B N 1
ATOM 3297 C CA . PRO B 1 91 ? -6.379 33.438 17.828 1 98.25 91 PRO B CA 1
ATOM 3298 C C . PRO B 1 91 ? -5.039 32.781 17.469 1 98.25 91 PRO B C 1
ATOM 3300 O O . PRO B 1 91 ? -3.988 33.406 17.641 1 98.25 91 PRO B O 1
ATOM 3303 N N . LEU B 1 92 ? -5.148 31.547 16.906 1 97.88 92 LEU B N 1
ATOM 3304 C CA . LEU B 1 92 ? -3.914 30.781 16.75 1 97.88 92 LEU B CA 1
ATOM 3305 C C . LEU B 1 92 ? -3.895 30.047 15.422 1 97.88 92 LEU B C 1
ATOM 3307 O O . LEU B 1 92 ? -4.941 29.641 14.922 1 97.88 92 LEU B O 1
ATOM 3311 N N . LEU B 1 93 ? -2.674 29.922 14.875 1 98.44 93 LEU B N 1
ATOM 3312 C CA . LEU B 1 93 ? -2.268 28.859 13.953 1 98.44 93 LEU B CA 1
ATOM 3313 C C . LEU B 1 93 ? -1.161 28 14.555 1 98.44 93 LEU B C 1
ATOM 3315 O O . LEU B 1 93 ? -0.053 28.484 14.797 1 98.44 93 LEU B O 1
ATOM 3319 N N . VAL B 1 94 ? -1.442 26.734 14.773 1 97.62 94 VAL B N 1
ATOM 3320 C CA . VAL B 1 94 ? -0.461 25.891 15.438 1 97.62 94 VAL B CA 1
ATOM 3321 C C . VAL B 1 94 ? 0.114 24.891 14.438 1 97.62 94 VAL B C 1
ATOM 3323 O O . VAL B 1 94 ? -0.58 24.453 13.508 1 97.62 94 VAL B O 1
ATOM 3326 N N . GLU B 1 95 ? 1.365 24.547 14.656 1 96.25 95 GLU B N 1
ATOM 3327 C CA . GLU B 1 95 ? 2.004 23.484 13.875 1 96.25 95 GLU B CA 1
ATOM 3328 C C . GLU B 1 95 ? 1.526 22.109 14.32 1 96.25 95 GLU B C 1
ATOM 3330 O O . GLU B 1 95 ? 1.156 21.906 15.477 1 96.25 95 GLU B O 1
ATOM 3335 N N . LYS B 1 96 ? 1.526 21.203 13.406 1 95.56 96 LYS B N 1
ATOM 3336 C CA . LYS B 1 96 ? 1.214 19.812 13.719 1 95.56 96 LYS B CA 1
ATOM 3337 C C . LYS B 1 96 ? 2.404 19.125 14.375 1 95.56 96 LYS B C 1
ATOM 3339 O O . LYS B 1 96 ? 3.551 19.531 14.195 1 95.56 96 LYS B O 1
ATOM 3344 N N . PRO B 1 97 ? 2.264 18 15.102 1 95.44 97 PRO B N 1
ATOM 3345 C CA . PRO B 1 97 ? 0.95 17.531 15.539 1 95.44 97 PRO B CA 1
ATOM 3346 C C . PRO B 1 97 ? 0.346 18.375 16.656 1 95.44 97 PRO B C 1
ATOM 3348 O O . PRO B 1 97 ? 1.054 19.172 17.281 1 95.44 97 PRO B O 1
ATOM 3351 N N . LEU B 1 98 ? -0.95 18.25 16.891 1 95.69 98 LEU B N 1
ATOM 3352 C CA . LEU B 1 98 ? -1.593 19.078 17.891 1 95.69 98 LEU B CA 1
ATOM 3353 C C . LEU B 1 98 ? -1.048 18.781 19.281 1 95.69 98 LEU B C 1
ATOM 3355 O O . LEU B 1 98 ? -0.601 19.688 19.984 1 95.69 98 LEU B O 1
ATOM 3359 N N . VAL B 1 99 ? -1.093 17.547 19.688 1 95.44 99 VAL B N 1
ATOM 3360 C CA . VAL B 1 99 ? -0.625 17.016 20.953 1 95.44 99 VAL B CA 1
ATOM 3361 C C . VAL B 1 99 ? -0.511 15.492 20.859 1 95.44 99 VAL B C 1
ATOM 3363 O O . VAL B 1 99 ? -0.838 14.898 19.828 1 95.44 99 VAL B O 1
ATOM 3366 N N . PHE B 1 100 ? -0.029 14.844 21.984 1 94 100 PHE B N 1
ATOM 3367 C CA . PHE B 1 100 ? 0.159 13.398 21.984 1 94 100 PHE B CA 1
ATOM 3368 C C . PHE B 1 100 ? -0.891 12.719 22.844 1 94 100 PHE B C 1
ATOM 3370 O O . PHE B 1 100 ? -1.006 11.484 22.844 1 94 100 PHE B O 1
ATOM 3377 N N . GLU B 1 101 ? -1.639 13.555 23.562 1 95.38 101 GLU B N 1
ATOM 3378 C CA . GLU B 1 101 ? -2.629 13 24.484 1 95.38 101 GLU B CA 1
ATOM 3379 C C . GLU B 1 101 ? -4.02 13.547 24.188 1 95.38 101 GLU B C 1
ATOM 3381 O O . GLU B 1 101 ? -4.184 14.75 23.953 1 95.38 101 GLU B O 1
ATOM 3386 N N . MET B 1 102 ? -4.977 12.633 24.281 1 96.56 102 MET B N 1
ATOM 3387 C CA . MET B 1 102 ? -6.344 13.016 23.953 1 96.56 102 MET B CA 1
ATOM 3388 C C . MET B 1 102 ? -6.879 14.039 24.953 1 96.56 102 MET B C 1
ATOM 3390 O O . MET B 1 102 ? -7.594 14.969 24.562 1 96.56 102 MET B O 1
ATOM 3394 N N . GLU B 1 103 ? -6.547 13.883 26.172 1 97.5 10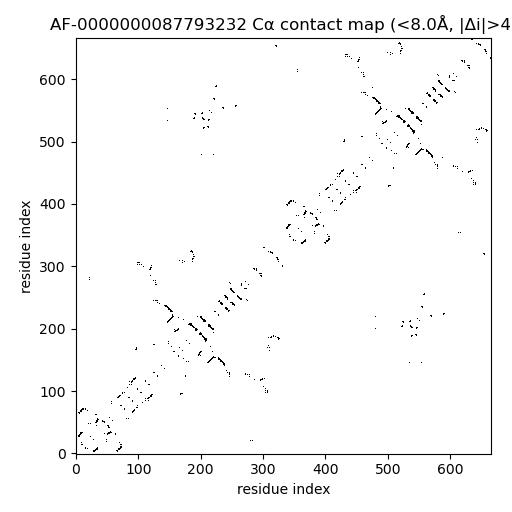3 GLU B N 1
ATOM 3395 C CA . GLU B 1 103 ? -6.988 14.82 27.203 1 97.5 103 GLU B CA 1
ATOM 3396 C C . GLU B 1 103 ? -6.488 16.234 26.906 1 97.5 103 GLU B C 1
ATOM 3398 O O . GLU B 1 103 ? -7.211 17.219 27.109 1 97.5 103 GLU B O 1
ATOM 3403 N N . GLN B 1 104 ? -5.289 16.297 26.438 1 97.31 104 GLN B N 1
ATOM 3404 C CA . GLN B 1 104 ? -4.715 17.578 26.078 1 97.31 104 GLN B CA 1
ATOM 3405 C C . GLN B 1 104 ? -5.43 18.188 24.875 1 97.31 104 GLN B C 1
ATOM 3407 O O . GLN B 1 104 ? -5.73 19.391 24.859 1 97.31 104 GLN B O 1
ATOM 3412 N N . ALA B 1 105 ? -5.68 17.375 23.891 1 96.81 105 ALA B N 1
ATOM 3413 C CA . ALA B 1 105 ? -6.41 17.844 22.719 1 96.81 105 ALA B CA 1
ATOM 3414 C C . ALA B 1 105 ? -7.777 18.391 23.109 1 96.81 105 ALA B C 1
ATOM 3416 O O . ALA B 1 105 ? -8.164 19.484 22.656 1 96.81 105 ALA B O 1
ATOM 3417 N N . ASN B 1 106 ? -8.469 17.672 23.922 1 97.38 106 ASN B N 1
ATOM 3418 C CA . ASN B 1 106 ? -9.789 18.078 24.391 1 97.38 106 ASN B CA 1
ATOM 3419 C C . ASN B 1 106 ? -9.727 19.406 25.141 1 97.38 106 ASN B C 1
ATOM 3421 O O . ASN B 1 106 ? -10.562 20.297 24.922 1 97.38 106 ASN B O 1
ATOM 3425 N N . ALA B 1 107 ? -8.789 19.531 25.984 1 97.69 107 ALA B N 1
ATOM 3426 C CA . ALA B 1 107 ? -8.633 20.75 26.781 1 97.69 107 ALA B CA 1
ATOM 3427 C C . ALA B 1 107 ? -8.406 21.953 25.875 1 97.69 107 ALA B C 1
ATOM 3429 O O . ALA B 1 107 ? -8.984 23.016 26.109 1 97.69 107 ALA B O 1
ATOM 3430 N N . LEU B 1 108 ? -7.559 21.797 24.906 1 97.62 108 LEU B N 1
ATOM 3431 C CA . LEU B 1 108 ? -7.27 22.891 23.984 1 97.62 108 LEU B CA 1
ATOM 3432 C C . LEU B 1 108 ? -8.523 23.297 23.219 1 97.62 108 LEU B C 1
ATOM 3434 O O . LEU B 1 108 ? -8.836 24.484 23.109 1 97.62 108 LEU B O 1
ATOM 3438 N N . LEU B 1 109 ? -9.195 22.328 22.641 1 97.31 109 LEU B N 1
ATOM 3439 C CA . LEU B 1 109 ? -10.367 22.609 21.828 1 97.31 109 LEU B CA 1
ATOM 3440 C C . LEU B 1 109 ? -11.477 23.219 22.688 1 97.31 109 LEU B C 1
ATOM 3442 O O . LEU B 1 109 ? -12.211 24.109 22.219 1 97.31 109 LEU B O 1
ATOM 3446 N N . GLU B 1 110 ? -11.633 22.766 23.891 1 97.44 110 GLU B N 1
ATOM 3447 C CA . GLU B 1 110 ? -12.625 23.328 24.797 1 97.44 110 GLU B CA 1
ATOM 3448 C C . GLU B 1 110 ? -12.297 24.781 25.125 1 97.44 110 GLU B C 1
ATOM 3450 O O . GLU B 1 110 ? -13.195 25.641 25.172 1 97.44 110 GLU B O 1
ATOM 3455 N N . ALA B 1 111 ? -11.07 25.047 25.391 1 97.56 111 ALA B N 1
ATOM 3456 C CA . ALA B 1 111 ? -10.641 26.406 25.672 1 97.56 111 ALA B CA 1
ATOM 3457 C C . ALA B 1 111 ? -10.961 27.328 24.5 1 97.56 111 ALA B C 1
ATOM 3459 O O . ALA B 1 111 ? -11.391 28.469 24.703 1 97.56 111 ALA B O 1
ATOM 3460 N N . ALA B 1 112 ? -10.727 26.906 23.312 1 97.62 112 ALA B N 1
ATOM 3461 C CA . ALA B 1 112 ? -11.008 27.703 22.109 1 97.62 112 ALA B CA 1
ATOM 3462 C C . ALA B 1 112 ? -12.508 27.906 21.938 1 97.62 112 ALA B C 1
ATOM 3464 O O . ALA B 1 112 ? -12.953 28.984 21.547 1 97.62 112 ALA B O 1
ATOM 3465 N N . LYS B 1 113 ? -13.234 26.828 22.172 1 96.12 113 LYS B N 1
ATOM 3466 C CA . LYS B 1 113 ? -14.68 26.859 22 1 96.12 113 LYS B CA 1
ATOM 3467 C C . LYS B 1 113 ? -15.328 27.859 22.969 1 96.12 113 LYS B C 1
ATOM 3469 O O . LYS B 1 113 ? -16.25 28.594 22.594 1 96.12 113 LYS B O 1
ATOM 3474 N N . LYS B 1 114 ? -14.898 27.906 24.156 1 95.69 114 LYS B N 1
ATOM 3475 C CA . LYS B 1 114 ? -15.43 28.781 25.188 1 95.69 114 LYS B CA 1
ATOM 3476 C C . LYS B 1 114 ? -15.375 30.25 24.75 1 95.69 114 LYS B C 1
ATOM 3478 O O . LYS B 1 114 ? -16.234 31.047 25.125 1 95.69 114 LYS B O 1
ATOM 3483 N N . ARG B 1 115 ? -14.492 30.594 23.906 1 93.88 115 ARG B N 1
ATOM 3484 C CA . ARG B 1 115 ? -14.273 31.984 23.516 1 93.88 115 ARG B CA 1
ATOM 3485 C C . ARG B 1 115 ? -14.539 32.188 22.031 1 93.88 115 ARG B C 1
ATOM 3487 O O . ARG B 1 115 ? -14.266 33.25 21.469 1 93.88 115 ARG B O 1
ATOM 3494 N N . ASP B 1 116 ? -15.023 31.078 21.375 1 95.94 116 ASP B N 1
ATOM 3495 C CA . ASP B 1 116 ? -15.242 31.094 19.922 1 95.94 116 ASP B CA 1
ATOM 3496 C C . ASP B 1 116 ? -14.023 31.609 19.188 1 95.94 116 ASP B C 1
ATOM 3498 O O . ASP B 1 116 ? -14.133 32.531 18.359 1 95.94 116 ASP B O 1
ATOM 3502 N N . LEU B 1 117 ? -12.898 31.094 19.516 1 97.62 117 LEU B N 1
ATOM 3503 C CA . LEU B 1 117 ? -11.625 31.609 19.031 1 97.62 117 LEU B CA 1
ATOM 3504 C C . LEU B 1 117 ? -11.234 30.953 17.719 1 97.62 117 LEU B C 1
ATOM 3506 O O . LEU B 1 117 ? -11.469 29.766 17.516 1 97.62 117 LEU B O 1
ATOM 3510 N N . PHE B 1 118 ? -10.609 31.719 16.797 1 98.25 118 PHE B N 1
ATOM 3511 C CA . PHE B 1 118 ? -9.953 31.203 15.594 1 98.25 118 PHE B CA 1
ATOM 3512 C C . PHE B 1 118 ? -8.766 30.328 15.961 1 98.25 118 PHE B C 1
ATOM 3514 O O . PHE B 1 118 ? -7.77 30.828 16.5 1 98.25 118 PHE B O 1
ATOM 3521 N N . PHE B 1 119 ? -8.883 29.016 15.781 1 98.44 119 PHE B N 1
ATOM 3522 C CA . PHE B 1 119 ? -7.871 28.031 16.156 1 98.44 119 PHE B CA 1
ATOM 3523 C C . PHE B 1 119 ? -7.582 27.094 15 1 98.44 119 PHE B C 1
ATOM 3525 O O . PHE B 1 119 ? -8.305 26.109 14.797 1 98.44 119 PHE B O 1
ATOM 3532 N N . ALA B 1 120 ? -6.488 27.406 14.273 1 98.44 120 ALA B N 1
ATOM 3533 C CA . ALA B 1 120 ? -6.121 26.688 13.055 1 98.44 120 ALA B CA 1
ATOM 3534 C C . ALA B 1 120 ? -4.934 25.766 13.312 1 98.44 120 ALA B C 1
ATOM 3536 O O . ALA B 1 120 ? -4.18 25.953 14.273 1 98.44 120 ALA B O 1
ATOM 3537 N N . ILE B 1 121 ? -4.816 24.75 12.508 1 98.19 121 ILE B N 1
ATOM 3538 C CA . ILE B 1 121 ? -3.662 23.859 12.547 1 98.19 121 ILE B CA 1
ATOM 3539 C C . ILE B 1 121 ? -3.031 23.781 11.156 1 98.19 121 ILE B C 1
ATOM 3541 O O . ILE B 1 121 ? -3.734 23.844 10.148 1 98.19 121 ILE B O 1
ATOM 3545 N N . ASN B 1 122 ? -1.745 23.562 11.117 1 97.62 122 ASN B N 1
ATOM 3546 C CA . ASN B 1 122 ? -1.018 23.594 9.852 1 97.62 122 ASN B CA 1
ATOM 3547 C C . ASN B 1 122 ? -0.95 22.219 9.211 1 97.62 122 ASN B C 1
ATOM 3549 O O . ASN B 1 122 ? 0.043 21.5 9.359 1 97.62 122 ASN B O 1
ATOM 3553 N N . PHE B 1 123 ? -1.881 21.875 8.406 1 97.88 123 PHE B N 1
ATOM 3554 C CA . PHE B 1 123 ? -1.852 20.766 7.453 1 97.88 123 PHE B CA 1
ATOM 3555 C C . PHE B 1 123 ? -1.677 21.281 6.031 1 97.88 123 PHE B C 1
ATOM 3557 O O . PHE B 1 123 ? -2.574 21.141 5.199 1 97.88 123 PHE B O 1
ATOM 3564 N N . ASN B 1 124 ? -0.476 21.75 5.789 1 97.31 124 ASN B N 1
ATOM 3565 C CA . ASN B 1 124 ? -0.145 22.484 4.57 1 97.31 124 ASN B CA 1
ATOM 3566 C C . ASN B 1 124 ? -0.157 21.578 3.348 1 97.31 124 ASN B C 1
ATOM 3568 O O . ASN B 1 124 ? -0.261 22.047 2.215 1 97.31 124 ASN B O 1
ATOM 3572 N N . HIS B 1 125 ? -0.146 20.25 3.523 1 97.06 125 HIS B N 1
ATOM 3573 C CA . HIS B 1 125 ? -0.128 19.328 2.4 1 97.06 125 HIS B CA 1
ATOM 3574 C C . HIS B 1 125 ? -1.386 19.469 1.549 1 97.06 125 HIS B C 1
ATOM 3576 O O . HIS B 1 125 ? -1.348 19.234 0.337 1 97.06 125 HIS B O 1
ATOM 3582 N N . ARG B 1 126 ? -2.533 19.875 2.201 1 97.75 126 ARG B N 1
ATOM 3583 C CA . ARG B 1 126 ? -3.791 20.062 1.483 1 97.75 126 ARG B CA 1
ATOM 3584 C C . ARG B 1 126 ? -3.637 21.078 0.356 1 97.75 126 ARG B C 1
ATOM 3586 O O . ARG B 1 126 ? -4.438 21.094 -0.582 1 97.75 126 ARG B O 1
ATOM 3593 N N . TYR B 1 127 ? -2.574 21.844 0.429 1 97.5 127 TYR B N 1
ATOM 3594 C CA . TYR B 1 127 ? -2.457 22.984 -0.478 1 97.5 127 TYR B CA 1
ATOM 3595 C C . TYR B 1 127 ? -1.439 22.703 -1.577 1 97.5 127 TYR B C 1
ATOM 3597 O O . TYR B 1 127 ? -1.111 23.594 -2.369 1 97.5 127 TYR B O 1
ATOM 3605 N N . ALA B 1 128 ? -0.895 21.516 -1.595 1 96.88 128 ALA B N 1
ATOM 3606 C CA . ALA B 1 128 ? -0.075 21.078 -2.727 1 96.88 128 ALA B CA 1
ATOM 3607 C C . ALA B 1 128 ? -0.92 20.922 -3.986 1 96.88 128 ALA B C 1
ATOM 3609 O O . ALA B 1 128 ? -2.045 20.422 -3.93 1 96.88 128 ALA B O 1
ATOM 3610 N N . LYS B 1 129 ? -0.38 21.312 -5.09 1 96.94 129 LYS B N 1
ATOM 3611 C CA . LYS B 1 129 ? -1.118 21.312 -6.352 1 96.94 129 LYS B CA 1
ATOM 3612 C C . LYS B 1 129 ? -1.66 19.922 -6.672 1 96.94 129 LYS B C 1
ATOM 3614 O O . LYS B 1 129 ? -2.842 19.766 -6.984 1 96.94 129 LYS B O 1
ATOM 3619 N N . PRO B 1 130 ? -0.887 18.828 -6.59 1 97.5 130 PRO B N 1
ATOM 3620 C CA . PRO B 1 130 ? -1.421 17.484 -6.871 1 97.5 130 PRO B CA 1
ATOM 3621 C C . PRO B 1 130 ? -2.617 17.141 -5.992 1 97.5 130 PRO B C 1
ATOM 3623 O O . PRO B 1 130 ? -3.578 16.516 -6.465 1 97.5 130 PRO B O 1
ATOM 3626 N N . LEU B 1 131 ? -2.588 17.531 -4.734 1 97.94 131 LEU B N 1
ATOM 3627 C CA . LEU B 1 131 ? -3.684 17.234 -3.82 1 97.94 131 LEU B CA 1
ATOM 3628 C C . LEU B 1 131 ? -4.93 18.031 -4.18 1 97.94 131 LEU B C 1
ATOM 3630 O O . LEU B 1 131 ? -6.047 17.516 -4.121 1 97.94 131 LEU B O 1
ATOM 3634 N N . GLN B 1 132 ? -4.703 19.297 -4.508 1 98.06 132 GLN B N 1
ATOM 3635 C CA . GLN B 1 132 ? -5.82 20.125 -4.945 1 98.06 132 GLN B CA 1
ATOM 3636 C C . GLN B 1 132 ? -6.477 19.547 -6.199 1 98.06 132 GLN B C 1
ATOM 3638 O O . GLN B 1 132 ? -7.703 19.5 -6.301 1 98.06 132 GLN B O 1
ATOM 3643 N N . LEU B 1 133 ? -5.672 19.094 -7.148 1 98.25 133 LEU B N 1
ATOM 3644 C CA . LEU B 1 133 ? -6.188 18.469 -8.367 1 98.25 133 LEU B CA 1
ATOM 3645 C C . LEU B 1 133 ? -6.961 17.188 -8.039 1 98.25 133 LEU B C 1
ATOM 3647 O O . LEU B 1 133 ? -8.008 16.938 -8.633 1 98.25 133 LEU B O 1
ATOM 3651 N N . ALA B 1 134 ? -6.449 16.438 -7.121 1 98.56 134 ALA B N 1
ATOM 3652 C CA . ALA B 1 134 ? -7.141 15.219 -6.691 1 98.56 134 ALA B CA 1
ATOM 3653 C C . ALA B 1 134 ? -8.492 15.555 -6.066 1 98.56 134 ALA B C 1
ATOM 3655 O O . ALA B 1 134 ? -9.5 14.906 -6.371 1 98.56 134 ALA B O 1
ATOM 3656 N N . LYS B 1 135 ? -8.492 16.547 -5.176 1 98.5 135 LYS B N 1
ATOM 3657 C CA . LYS B 1 135 ? -9.734 16.969 -4.535 1 98.5 135 LYS B CA 1
ATOM 3658 C C . LYS B 1 135 ? -10.766 17.406 -5.574 1 98.5 135 LYS B C 1
ATOM 3660 O O . LYS B 1 135 ? -11.93 17 -5.5 1 98.5 135 LYS B O 1
ATOM 3665 N N . ASP B 1 136 ? -10.312 18.172 -6.543 1 98.38 136 ASP B N 1
ATOM 3666 C CA . ASP B 1 136 ? -11.188 18.641 -7.613 1 98.38 136 ASP B CA 1
ATOM 3667 C C . ASP B 1 136 ? -11.75 17.469 -8.406 1 98.38 136 ASP B C 1
ATOM 3669 O O . ASP B 1 136 ? -12.938 17.453 -8.75 1 98.38 136 ASP B O 1
ATOM 3673 N N . ALA B 1 137 ? -10.906 16.5 -8.719 1 98.38 137 ALA B N 1
ATOM 3674 C CA . ALA B 1 137 ? -11.328 15.336 -9.492 1 98.38 137 ALA B CA 1
ATOM 3675 C C . ALA B 1 137 ? -12.375 14.523 -8.734 1 98.38 137 ALA B C 1
ATOM 3677 O O . ALA B 1 137 ? -13.367 14.078 -9.32 1 98.38 137 ALA B O 1
ATOM 3678 N N . ILE B 1 138 ? -12.203 14.352 -7.457 1 98.31 138 ILE B N 1
ATOM 3679 C CA . ILE B 1 138 ? -13.102 13.57 -6.613 1 98.31 138 ILE B CA 1
ATOM 3680 C C . ILE B 1 138 ? -14.43 14.312 -6.457 1 98.31 138 ILE B C 1
ATOM 3682 O O . ILE B 1 138 ? -15.5 13.742 -6.676 1 98.31 138 ILE B O 1
ATOM 3686 N N . GLU B 1 139 ? -14.375 15.602 -6.117 1 97.81 139 GLU B N 1
ATOM 3687 C CA . GLU B 1 139 ? -15.578 16.406 -5.91 1 97.81 139 GLU B CA 1
ATOM 3688 C C . GLU B 1 139 ? -16.359 16.578 -7.215 1 97.81 139 GLU B C 1
ATOM 3690 O O . GLU B 1 139 ? -17.578 16.688 -7.207 1 97.81 139 GLU B O 1
ATOM 3695 N N . GLY B 1 140 ? -15.594 16.578 -8.297 1 97.88 140 GLY B N 1
ATOM 3696 C CA . GLY B 1 140 ? -16.219 16.703 -9.609 1 97.88 140 GLY B CA 1
ATOM 3697 C C . GLY B 1 140 ? -16.812 15.406 -10.102 1 97.88 140 GLY B C 1
ATOM 3698 O O . GLY B 1 140 ? -17.438 15.367 -11.172 1 97.88 140 GLY B O 1
ATOM 3699 N N . GLY B 1 141 ? -16.594 14.352 -9.406 1 97.88 141 GLY B N 1
ATOM 3700 C CA . GLY B 1 141 ? -17.219 13.078 -9.734 1 97.88 141 GLY B CA 1
ATOM 3701 C C . GLY B 1 141 ? -16.438 12.266 -10.742 1 97.88 141 GLY B C 1
ATOM 3702 O O . GLY B 1 141 ? -16.906 11.25 -11.25 1 97.88 141 GLY B O 1
ATOM 3703 N N . LYS B 1 142 ? -15.219 12.656 -11.062 1 97.62 142 LYS B N 1
ATOM 3704 C CA . LYS B 1 142 ? -14.43 12 -12.102 1 97.62 142 LYS B CA 1
ATOM 3705 C C . LYS B 1 142 ? -14.094 10.562 -11.711 1 97.62 142 LYS B C 1
ATOM 3707 O O . LYS B 1 142 ? -13.906 9.703 -12.578 1 97.62 142 LYS B O 1
ATOM 3712 N N . LEU B 1 143 ? -14.016 10.258 -10.445 1 98.12 143 LEU B N 1
ATOM 3713 C CA . LEU B 1 143 ? -13.602 8.938 -10 1 98.12 143 LEU B CA 1
ATOM 3714 C C . LEU B 1 143 ? -14.812 8.039 -9.766 1 98.12 143 LEU B C 1
ATOM 3716 O O . LEU B 1 143 ? -14.664 6.836 -9.539 1 98.12 143 LEU B O 1
ATOM 3720 N N . GLY B 1 144 ? -16.047 8.578 -9.836 1 97.81 144 GLY B N 1
ATOM 3721 C CA . GLY B 1 144 ? -17.188 7.797 -9.375 1 97.81 144 GLY B CA 1
ATOM 3722 C C . GLY B 1 144 ? -17.156 7.523 -7.887 1 97.81 144 GLY B C 1
ATOM 3723 O O . GLY B 1 144 ? -16.766 8.391 -7.098 1 97.81 144 GLY B O 1
ATOM 3724 N N . GLU B 1 145 ? -17.625 6.371 -7.496 1 97.31 145 GLU B N 1
ATOM 3725 C CA . GLU B 1 145 ? -17.578 5.98 -6.09 1 97.31 145 GLU B CA 1
ATOM 3726 C C . GLU B 1 145 ? -16.188 5.496 -5.695 1 97.31 145 GLU B C 1
ATOM 3728 O O . GLU B 1 145 ? -15.633 4.609 -6.34 1 97.31 145 GLU B O 1
ATOM 3733 N N . ILE B 1 146 ? -15.688 6.074 -4.645 1 98.44 146 ILE B N 1
ATOM 3734 C CA . ILE B 1 146 ? -14.359 5.676 -4.188 1 98.44 146 ILE B CA 1
ATOM 3735 C C . ILE B 1 146 ? -14.406 4.25 -3.643 1 98.44 146 ILE B C 1
ATOM 3737 O O . ILE B 1 146 ? -15.266 3.922 -2.816 1 98.44 146 ILE B O 1
ATOM 3741 N N . ILE B 1 147 ? -13.469 3.428 -4.109 1 98.06 147 ILE B N 1
ATOM 3742 C CA . ILE B 1 147 ? -13.438 2.025 -3.711 1 98.06 147 ILE B CA 1
ATOM 3743 C C . ILE B 1 147 ? -12.297 1.799 -2.715 1 98.06 147 ILE B C 1
ATOM 3745 O O . ILE B 1 147 ? -12.453 1.053 -1.745 1 98.06 147 ILE B O 1
ATOM 3749 N N . PHE B 1 148 ? -11.211 2.395 -2.992 1 98.12 148 PHE B N 1
ATOM 3750 C CA . PHE B 1 148 ? -10.117 2.27 -2.037 1 98.12 148 PHE B CA 1
ATOM 3751 C C . PHE B 1 148 ? -9.188 3.475 -2.115 1 98.12 148 PHE B C 1
ATOM 3753 O O . PHE B 1 148 ? -9.156 4.18 -3.129 1 98.12 148 PHE B O 1
ATOM 3760 N N . ALA B 1 149 ? -8.445 3.699 -1.073 1 98.44 149 ALA B N 1
ATOM 3761 C CA . ALA B 1 149 ? -7.422 4.734 -0.954 1 98.44 149 ALA B CA 1
ATOM 3762 C C . ALA B 1 149 ? -6.199 4.207 -0.202 1 98.44 149 ALA B C 1
ATOM 3764 O O . ALA B 1 149 ? -6.328 3.641 0.884 1 98.44 149 ALA B O 1
ATOM 3765 N N . THR B 1 150 ? -5.027 4.355 -0.8 1 97.38 150 THR B N 1
ATOM 3766 C CA . THR B 1 150 ? -3.793 3.869 -0.195 1 97.38 150 THR B CA 1
ATOM 3767 C C . THR B 1 150 ? -2.779 5 -0.05 1 97.38 150 THR B C 1
ATOM 3769 O O . THR B 1 150 ? -2.684 5.871 -0.918 1 97.38 150 THR B O 1
ATOM 3772 N N . TRP B 1 151 ? -2.148 4.965 1.052 1 97.38 151 TRP B N 1
ATOM 3773 C CA . TRP B 1 151 ? -1.156 5.973 1.408 1 97.38 151 TRP B CA 1
ATOM 3774 C C . TRP B 1 151 ? 0.166 5.324 1.801 1 97.38 151 TRP B C 1
ATOM 3776 O O . TRP B 1 151 ? 0.186 4.355 2.562 1 97.38 151 TRP B O 1
ATOM 3786 N N . ARG B 1 152 ? 1.258 5.777 1.235 1 97.12 152 ARG B N 1
ATOM 3787 C CA . ARG B 1 152 ? 2.617 5.383 1.589 1 97.12 152 ARG B CA 1
ATOM 3788 C C . ARG B 1 152 ? 3.508 6.602 1.792 1 97.12 152 ARG B C 1
ATOM 3790 O O . ARG B 1 152 ? 3.59 7.473 0.921 1 97.12 152 ARG B O 1
ATOM 3797 N N . PHE B 1 153 ? 4.09 6.68 2.959 1 96.62 153 PHE B N 1
ATOM 3798 C CA . PHE B 1 153 ? 5.043 7.754 3.197 1 96.62 153 PHE B CA 1
ATOM 3799 C C . PHE B 1 153 ? 6.078 7.34 4.238 1 96.62 153 PHE B C 1
ATOM 3801 O O . PHE B 1 153 ? 5.742 6.676 5.223 1 96.62 153 PHE B O 1
ATOM 3808 N N . GLY B 1 154 ? 7.277 7.785 3.949 1 92.5 154 GLY B N 1
ATOM 3809 C CA . GLY B 1 154 ? 8.312 7.578 4.945 1 92.5 154 GLY B CA 1
ATOM 3810 C C . GLY B 1 154 ? 9.688 8.016 4.477 1 92.5 154 GLY B C 1
ATOM 3811 O O . GLY B 1 154 ? 9.859 8.422 3.322 1 92.5 154 GLY B O 1
ATOM 3812 N N . GLY B 1 155 ? 10.586 8.016 5.297 1 93.56 155 GLY B N 1
ATOM 3813 C CA . GLY B 1 155 ? 12 8.344 5.137 1 93.56 155 GLY B CA 1
ATOM 3814 C C . GLY B 1 155 ? 12.812 8.078 6.387 1 93.56 155 GLY B C 1
ATOM 3815 O O . GLY B 1 155 ? 12.438 7.254 7.219 1 93.56 155 GLY B O 1
ATOM 3816 N N . GLU B 1 156 ? 13.93 8.68 6.367 1 92.69 156 GLU B N 1
ATOM 3817 C CA . GLU B 1 156 ? 14.789 8.547 7.539 1 92.69 156 GLU B CA 1
ATOM 3818 C C . GLU B 1 156 ? 14.25 9.367 8.711 1 92.69 156 GLU B C 1
ATOM 3820 O O . GLU B 1 156 ? 13.797 10.5 8.523 1 92.69 156 GLU B O 1
ATOM 3825 N N . GLY B 1 157 ? 14.07 8.734 9.844 1 88.31 157 GLY B N 1
ATOM 3826 C CA . GLY B 1 157 ? 13.648 9.461 11.031 1 88.31 157 GLY B CA 1
ATOM 3827 C C . GLY B 1 157 ? 13.906 8.703 12.32 1 88.31 157 GLY B C 1
ATOM 3828 O O . GLY B 1 157 ? 14.188 7.504 12.297 1 88.31 157 GLY B O 1
ATOM 3829 N N . SER B 1 158 ? 13.953 9.422 13.344 1 83.69 158 SER B N 1
ATOM 3830 C CA . SER B 1 158 ? 14.062 8.859 14.688 1 83.69 158 SER B CA 1
ATOM 3831 C C . SER B 1 158 ? 13.43 9.789 15.719 1 83.69 158 SER B C 1
ATOM 3833 O O . SER B 1 158 ? 13.25 10.977 15.469 1 83.69 158 SER B O 1
ATOM 3835 N N . SER B 1 159 ? 12.93 9.227 16.703 1 86.94 159 SER B N 1
ATOM 3836 C CA . SER B 1 159 ? 12.352 9.977 17.812 1 86.94 159 SER B CA 1
ATOM 3837 C C . SER B 1 159 ? 12.438 9.188 19.109 1 86.94 159 SER B C 1
ATOM 3839 O O . SER B 1 159 ? 12.547 7.957 19.094 1 86.94 159 SER B O 1
ATOM 3841 N N . ASP B 1 160 ? 12.438 9.914 20.172 1 87.56 160 ASP B N 1
ATOM 3842 C CA . ASP B 1 160 ? 12.477 9.266 21.484 1 87.56 160 ASP B CA 1
ATOM 3843 C C . ASP B 1 160 ? 11.102 8.727 21.875 1 87.56 160 ASP B C 1
ATOM 3845 O O . ASP B 1 160 ? 10.984 7.859 22.734 1 87.56 160 ASP B O 1
ATOM 3849 N N . HIS B 1 161 ? 10.117 9.211 21.266 1 91.94 161 HIS B N 1
ATOM 3850 C CA . HIS B 1 161 ? 8.781 8.711 21.531 1 91.94 161 HIS B CA 1
ATOM 3851 C C . HIS B 1 161 ? 8.484 7.453 20.719 1 91.94 161 HIS B C 1
ATOM 3853 O O . HIS B 1 161 ? 8.648 7.445 19.5 1 91.94 161 HIS B O 1
ATOM 3859 N N . PRO B 1 162 ? 7.973 6.438 21.328 1 94.81 162 PRO B N 1
ATOM 3860 C CA . PRO B 1 162 ? 7.832 5.152 20.641 1 94.81 162 PRO B CA 1
ATOM 3861 C C . PRO B 1 162 ? 6.879 5.219 19.453 1 94.81 162 PRO B C 1
ATOM 3863 O O . PRO B 1 162 ? 6.988 4.418 18.531 1 94.81 162 PRO B O 1
ATOM 3866 N N . HIS B 1 163 ? 5.914 6.137 19.516 1 96.31 163 HIS B N 1
ATOM 3867 C CA . HIS B 1 163 ? 4.93 6.207 18.438 1 96.31 163 HIS B CA 1
ATOM 3868 C C . HIS B 1 163 ? 5.023 7.531 17.688 1 96.31 163 HIS B C 1
ATOM 3870 O O . HIS B 1 163 ? 4.027 8.016 17.141 1 96.31 163 HIS B O 1
ATOM 3876 N N . ALA B 1 164 ? 6.195 8.164 17.703 1 94.44 164 ALA B N 1
ATOM 3877 C CA . ALA B 1 164 ? 6.391 9.461 17.062 1 94.44 164 ALA B CA 1
ATOM 3878 C C . ALA B 1 164 ? 6.07 9.391 15.57 1 94.44 164 ALA B C 1
ATOM 3880 O O . ALA B 1 164 ? 5.434 10.297 15.023 1 94.44 164 ALA B O 1
ATOM 3881 N N . ASN B 1 165 ? 6.488 8.273 14.898 1 94.94 165 ASN B N 1
ATOM 3882 C CA . ASN B 1 165 ? 6.211 8.133 13.477 1 94.94 165 ASN B CA 1
ATOM 3883 C C . ASN B 1 165 ? 4.715 8.234 13.18 1 94.94 165 ASN B C 1
ATOM 3885 O O . ASN B 1 165 ? 4.305 8.984 12.289 1 94.94 165 ASN B O 1
ATOM 3889 N N . LEU B 1 166 ? 3.955 7.578 13.977 1 97 166 LEU B N 1
ATOM 3890 C CA . LEU B 1 166 ? 2.514 7.484 13.773 1 97 166 LEU B CA 1
ATOM 3891 C C . LEU B 1 166 ? 1.834 8.812 14.109 1 97 166 LEU B C 1
ATOM 3893 O O . LEU B 1 166 ? 1.03 9.312 13.32 1 97 166 LEU B O 1
ATOM 3897 N N . ILE B 1 167 ? 2.168 9.461 15.195 1 96.62 167 ILE B N 1
ATOM 3898 C CA . ILE B 1 167 ? 1.426 10.594 15.727 1 96.62 167 ILE B CA 1
ATOM 3899 C C . ILE B 1 167 ? 1.932 11.891 15.086 1 96.62 167 ILE B C 1
ATOM 3901 O O . ILE B 1 167 ? 1.142 12.773 14.742 1 96.62 167 ILE B O 1
ATOM 3905 N N . GLU B 1 168 ? 3.17 11.984 14.859 1 93.75 168 GLU B N 1
ATOM 3906 C CA . GLU B 1 168 ? 3.766 13.227 14.391 1 93.75 168 GLU B CA 1
ATOM 3907 C C . GLU B 1 168 ? 3.844 13.266 12.867 1 93.75 168 GLU B C 1
ATOM 3909 O O . GLU B 1 168 ? 3.447 14.258 12.25 1 93.75 168 GLU B O 1
ATOM 3914 N N . THR B 1 169 ? 4.336 12.164 12.312 1 94.19 169 THR B N 1
ATOM 3915 C CA . THR B 1 169 ? 4.586 12.188 10.875 1 94.19 169 THR B CA 1
ATOM 3916 C C . THR B 1 169 ? 3.354 11.719 10.102 1 94.19 169 THR B C 1
ATOM 3918 O O . THR B 1 169 ? 2.891 12.406 9.188 1 94.19 169 THR B O 1
ATOM 3921 N N . GLN B 1 170 ? 2.756 10.672 10.531 1 97 170 GLN B N 1
ATOM 3922 C CA . GLN B 1 170 ? 1.689 10.07 9.742 1 97 170 GLN B CA 1
ATOM 3923 C C . GLN B 1 170 ? 0.354 10.758 10 1 97 170 GLN B C 1
ATOM 3925 O O . GLN B 1 170 ? -0.663 10.398 9.398 1 97 170 GLN B O 1
ATOM 3930 N N . CYS B 1 171 ? 0.334 11.789 10.867 1 97.19 171 CYS B N 1
ATOM 3931 C CA . CYS B 1 171 ? -0.882 12.586 10.977 1 97.19 171 CYS B CA 1
ATOM 3932 C C . CYS B 1 171 ? -1.252 13.195 9.625 1 97.19 171 CYS B C 1
ATOM 3934 O O . CYS B 1 171 ? -2.432 13.414 9.344 1 97.19 171 CYS B O 1
ATOM 3936 N N . HIS B 1 172 ? -0.273 13.406 8.758 1 97.31 172 HIS B N 1
ATOM 3937 C CA . HIS B 1 172 ? -0.529 13.867 7.395 1 97.31 172 HIS B CA 1
ATOM 3938 C C . HIS B 1 172 ? -1.376 12.859 6.625 1 97.31 172 HIS B C 1
ATOM 3940 O O . HIS B 1 172 ? -2.264 13.242 5.859 1 97.31 172 HIS B O 1
ATOM 3946 N N . ALA B 1 173 ? -1.085 11.602 6.797 1 97.94 173 ALA B N 1
ATOM 3947 C CA . ALA B 1 173 ? -1.84 10.555 6.117 1 97.94 173 ALA B CA 1
ATOM 3948 C C . ALA B 1 173 ? -3.307 10.578 6.535 1 97.94 173 ALA B C 1
ATOM 3950 O O . ALA B 1 173 ? -4.199 10.578 5.684 1 97.94 173 ALA B O 1
ATOM 3951 N N . PHE B 1 174 ? -3.498 10.602 7.836 1 98.19 174 PHE B N 1
ATOM 3952 C CA . PHE B 1 174 ? -4.859 10.602 8.359 1 98.19 174 PHE B CA 1
ATOM 3953 C C . PHE B 1 174 ? -5.625 11.828 7.867 1 98.19 174 PHE B C 1
ATOM 3955 O O . PHE B 1 174 ? -6.77 11.711 7.43 1 98.19 174 PHE B O 1
ATOM 3962 N N . ASP B 1 175 ? -4.977 12.945 7.902 1 97.88 175 ASP B N 1
ATOM 3963 C CA . ASP B 1 175 ? -5.598 14.188 7.445 1 97.88 175 ASP B CA 1
ATOM 3964 C C . ASP B 1 175 ? -5.949 14.109 5.961 1 97.88 175 ASP B C 1
ATOM 3966 O O . ASP B 1 175 ? -7.086 14.383 5.574 1 97.88 175 ASP B O 1
ATOM 3970 N N . GLN B 1 176 ? -5.016 13.695 5.125 1 98 176 GLN B N 1
ATOM 3971 C CA . GLN B 1 176 ? -5.207 13.695 3.678 1 98 176 GLN B CA 1
ATOM 3972 C C . GLN B 1 176 ? -6.23 12.648 3.258 1 98 176 GLN B C 1
ATOM 3974 O O . GLN B 1 176 ? -7.078 12.906 2.4 1 98 176 GLN B O 1
ATOM 3979 N N . LEU B 1 177 ? -6.168 11.5 3.871 1 98.25 177 LEU B N 1
ATOM 3980 C CA . LEU B 1 177 ? -7.098 10.438 3.514 1 98.25 177 LEU B CA 1
ATOM 3981 C C . LEU B 1 177 ? -8.531 10.836 3.842 1 98.25 177 LEU B C 1
ATOM 3983 O O . LEU B 1 177 ? -9.438 10.641 3.029 1 98.25 177 LEU B O 1
ATOM 3987 N N . GLU B 1 178 ? -8.742 11.43 5.027 1 97.56 178 GLU B N 1
ATOM 3988 C CA . GLU B 1 178 ? -10.109 11.828 5.363 1 97.56 178 GLU B CA 1
ATOM 3989 C C . GLU B 1 178 ? -10.547 13.039 4.551 1 97.56 178 GLU B C 1
ATOM 3991 O O . GLU B 1 178 ? -11.711 13.148 4.172 1 97.56 178 GLU B O 1
ATOM 3996 N N . TRP B 1 179 ? -9.594 13.945 4.312 1 97.56 179 TRP B N 1
ATOM 3997 C CA . TRP B 1 179 ? -9.922 15.141 3.533 1 97.56 179 TRP B CA 1
ATOM 3998 C C . TRP B 1 179 ? -10.344 14.766 2.117 1 97.56 179 TRP B C 1
ATOM 4000 O O . TRP B 1 179 ? -11.258 15.367 1.556 1 97.56 179 TRP B O 1
ATOM 4010 N N . LEU B 1 180 ? -9.727 13.742 1.539 1 98.12 180 LEU B N 1
ATOM 4011 C CA . LEU B 1 180 ? -9.977 13.352 0.155 1 98.12 180 LEU B CA 1
ATOM 4012 C C . LEU B 1 180 ? -11.109 12.336 0.07 1 98.12 180 LEU B C 1
ATOM 4014 O O . LEU B 1 180 ? -11.953 12.414 -0.827 1 98.12 180 LEU B O 1
ATOM 4018 N N . CYS B 1 181 ? -11.227 11.383 1.052 1 97.88 181 CYS B N 1
ATOM 4019 C CA . CYS B 1 181 ? -12.047 10.211 0.812 1 97.88 181 CYS B CA 1
ATOM 4020 C C . CYS B 1 181 ? -13.156 10.102 1.848 1 97.88 181 CYS B C 1
ATOM 4022 O O . CYS B 1 181 ? -14.016 9.219 1.755 1 97.88 181 CYS B O 1
ATOM 4024 N N . GLY B 1 182 ? -13.188 10.992 2.836 1 97.19 182 GLY B N 1
ATOM 4025 C CA . GLY B 1 182 ? -14.18 10.922 3.896 1 97.19 182 GLY B CA 1
ATOM 4026 C C . GLY B 1 182 ? -13.672 10.219 5.145 1 97.19 182 GLY B C 1
ATOM 4027 O O . GLY B 1 182 ? -12.516 9.805 5.199 1 97.19 182 GLY B O 1
ATOM 4028 N N . PRO B 1 183 ? -14.531 10.039 6.125 1 97.81 183 PRO B N 1
ATOM 4029 C CA . PRO B 1 183 ? -14.094 9.586 7.449 1 97.81 183 PRO B CA 1
ATOM 4030 C C . PRO B 1 183 ? -13.633 8.133 7.449 1 97.81 183 PRO B C 1
ATOM 4032 O O . PRO B 1 183 ? -14.227 7.289 6.77 1 97.81 183 PRO B O 1
ATOM 4035 N N . ILE B 1 184 ? -12.578 7.855 8.141 1 98.31 184 ILE B N 1
ATOM 4036 C CA . ILE B 1 184 ? -12.133 6.5 8.438 1 98.31 184 ILE B CA 1
ATOM 4037 C C . ILE B 1 184 ? -12.945 5.926 9.586 1 98.31 184 ILE B C 1
ATOM 4039 O O . ILE B 1 184 ? -13.039 6.535 10.656 1 98.31 184 ILE B O 1
ATOM 4043 N N . GLU B 1 185 ? -13.508 4.789 9.344 1 98.06 185 GLU B N 1
ATOM 4044 C CA . GLU B 1 185 ? -14.43 4.184 10.297 1 98.06 185 GLU B CA 1
ATOM 4045 C C . GLU B 1 185 ? -13.711 3.201 11.219 1 98.06 185 GLU B C 1
ATOM 4047 O O . GLU B 1 185 ? -14.078 3.057 12.391 1 98.06 185 GLU B O 1
ATOM 4052 N N . SER B 1 186 ? -12.734 2.496 10.703 1 98.75 186 SER B N 1
ATOM 4053 C CA . SER B 1 186 ? -12.031 1.52 11.531 1 98.75 186 SER B CA 1
ATOM 4054 C C . SER B 1 186 ? -10.609 1.284 11.039 1 98.75 186 SER B C 1
ATOM 4056 O O . SER B 1 186 ? -10.297 1.574 9.883 1 98.75 186 SER B O 1
ATOM 4058 N N . ILE B 1 187 ? -9.797 0.815 11.992 1 98.81 187 ILE B N 1
ATOM 4059 C CA . ILE B 1 187 ? -8.375 0.597 11.734 1 98.81 187 ILE B CA 1
ATOM 4060 C C . ILE B 1 187 ? -7.953 -0.763 12.281 1 98.81 187 ILE B C 1
ATOM 4062 O O . ILE B 1 187 ? -8.344 -1.143 13.391 1 98.81 187 ILE B O 1
ATOM 4066 N N . ALA B 1 188 ? -7.246 -1.543 11.492 1 98.94 188 ALA B N 1
ATOM 4067 C CA . ALA B 1 188 ? -6.48 -2.709 11.922 1 98.94 188 ALA B CA 1
ATOM 4068 C C . ALA B 1 188 ? -4.992 -2.529 11.625 1 98.94 188 ALA B C 1
ATOM 4070 O O . ALA B 1 188 ? -4.602 -2.352 10.469 1 98.94 188 ALA B O 1
ATOM 4071 N N . ALA B 1 189 ? -4.195 -2.6 12.734 1 98.81 189 ALA B N 1
ATOM 4072 C CA . ALA B 1 189 ? -2.814 -2.146 12.586 1 98.81 189 ALA B CA 1
ATOM 4073 C C . ALA B 1 189 ? -1.831 -3.242 12.984 1 98.81 189 ALA B C 1
ATOM 4075 O O . ALA B 1 189 ? -2.088 -4.004 13.922 1 98.81 189 ALA B O 1
ATOM 4076 N N . GLN B 1 190 ? -0.747 -3.34 12.266 1 98.81 190 GLN B N 1
ATOM 4077 C CA . GLN B 1 190 ? 0.448 -4.07 12.672 1 98.81 190 GLN B CA 1
ATOM 4078 C C . GLN B 1 190 ? 1.693 -3.197 12.562 1 98.81 190 GLN B C 1
ATOM 4080 O O . GLN B 1 190 ? 1.938 -2.586 11.516 1 98.81 190 GLN B O 1
ATOM 4085 N N . MET B 1 191 ? 2.42 -3.094 13.617 1 98.62 191 MET B N 1
ATOM 4086 C CA . MET B 1 191 ? 3.582 -2.213 13.695 1 98.62 191 MET B CA 1
ATOM 4087 C C . MET B 1 191 ? 4.816 -2.982 14.156 1 98.62 191 MET B C 1
ATOM 4089 O O . MET B 1 191 ? 4.703 -4.082 14.695 1 98.62 191 MET B O 1
ATOM 4093 N N . THR B 1 192 ? 5.984 -2.439 13.828 1 98.19 192 THR B N 1
ATOM 4094 C CA . THR B 1 192 ? 7.191 -3.15 14.242 1 98.19 192 THR B CA 1
ATOM 4095 C C . THR B 1 192 ? 8.219 -2.184 14.82 1 98.19 192 THR B C 1
ATOM 4097 O O . THR B 1 192 ? 8.328 -1.041 14.367 1 98.19 192 THR B O 1
ATOM 4100 N N . ASP B 1 193 ? 8.945 -2.586 15.805 1 96.56 193 ASP B N 1
ATOM 4101 C CA . ASP B 1 193 ? 10.078 -1.899 16.422 1 96.56 193 ASP B CA 1
ATOM 4102 C C . ASP B 1 193 ? 11.391 -2.631 16.125 1 96.56 193 ASP B C 1
ATOM 4104 O O . ASP B 1 193 ? 12.32 -2.59 16.922 1 96.56 193 ASP B O 1
ATOM 4108 N N . LEU B 1 194 ? 11.383 -3.279 15.008 1 95.06 194 LEU B N 1
ATOM 4109 C CA . LEU B 1 194 ? 12.461 -4.184 14.617 1 95.06 194 LEU B CA 1
ATOM 4110 C C . LEU B 1 194 ? 13.812 -3.475 14.664 1 95.06 194 LEU B C 1
ATOM 4112 O O . LEU B 1 194 ? 14.828 -4.094 14.992 1 95.06 194 LEU B O 1
ATOM 4116 N N . THR B 1 195 ? 13.883 -2.229 14.422 1 93.94 195 THR B N 1
ATOM 4117 C CA . THR B 1 195 ? 15.141 -1.498 14.359 1 93.94 195 THR B CA 1
ATOM 4118 C C . THR B 1 195 ? 15.492 -0.913 15.719 1 93.94 195 THR B C 1
ATOM 4120 O O . THR B 1 195 ? 16.562 -0.333 15.891 1 93.94 195 THR B O 1
ATOM 4123 N N . GLY B 1 196 ? 14.656 -0.987 16.688 1 92.94 196 GLY B N 1
ATOM 4124 C CA . GLY B 1 196 ? 14.914 -0.516 18.047 1 92.94 196 GLY B CA 1
ATOM 4125 C C . GLY B 1 196 ? 14.695 0.976 18.203 1 92.94 196 GLY B C 1
ATOM 4126 O O . GLY B 1 196 ? 15.094 1.561 19.219 1 92.94 196 GLY B O 1
ATOM 4127 N N . GLN B 1 197 ? 14.086 1.639 17.312 1 90.94 197 GLN B N 1
ATOM 4128 C CA . GLN B 1 197 ? 13.883 3.084 17.328 1 90.94 197 GLN B CA 1
ATOM 4129 C C . GLN B 1 197 ? 12.414 3.428 17.578 1 90.94 197 GLN B C 1
ATOM 4131 O O . GLN B 1 197 ? 11.906 4.402 17.016 1 90.94 197 GLN B O 1
ATOM 4136 N N . GLY B 1 198 ? 11.742 2.541 18.359 1 94.81 198 GLY B N 1
ATOM 4137 C CA . GLY B 1 198 ? 10.305 2.689 18.469 1 94.81 198 GLY B CA 1
ATOM 4138 C C . GLY B 1 198 ? 9.539 1.978 17.375 1 94.81 198 GLY B C 1
ATOM 4139 O O . GLY B 1 198 ? 10.133 1.227 16.594 1 94.81 198 GLY B O 1
ATOM 4140 N N . PHE B 1 199 ? 8.266 2.131 17.391 1 97.5 199 PHE B N 1
ATOM 4141 C CA . PHE B 1 199 ? 7.48 1.581 16.297 1 97.5 199 PHE B CA 1
ATOM 4142 C C . PHE B 1 199 ? 7.621 2.439 15.039 1 97.5 199 PHE B C 1
ATOM 4144 O O . PHE B 1 199 ? 6.711 3.195 14.688 1 97.5 199 PHE B O 1
ATOM 4151 N N . SER B 1 200 ? 8.742 2.197 14.375 1 96.88 200 SER B N 1
ATOM 4152 C CA . SER B 1 200 ? 9.18 3.084 13.305 1 96.88 200 SER B CA 1
ATOM 4153 C C . SER B 1 200 ? 8.539 2.705 11.977 1 96.88 200 SER B C 1
ATOM 4155 O O . SER B 1 200 ? 8.633 3.449 11 1 96.88 200 SER B O 1
ATOM 4157 N N . THR B 1 201 ? 7.914 1.5 11.938 1 97.94 201 THR B N 1
ATOM 4158 C CA . THR B 1 201 ? 7.211 1.068 10.734 1 97.94 201 THR B CA 1
ATOM 4159 C C . THR B 1 201 ? 5.84 0.497 11.086 1 97.94 201 THR B C 1
ATOM 4161 O O . THR B 1 201 ? 5.703 -0.256 12.047 1 97.94 201 THR B O 1
ATOM 4164 N N . LEU B 1 202 ? 4.867 0.923 10.273 1 98.25 202 LEU B N 1
ATOM 4165 C CA . LEU B 1 202 ? 3.498 0.496 10.531 1 98.25 202 LEU B CA 1
ATOM 4166 C C . LEU B 1 202 ? 2.773 0.182 9.227 1 98.25 202 LEU B C 1
ATOM 4168 O O . LEU B 1 202 ? 3.023 0.821 8.203 1 98.25 202 LEU B O 1
ATOM 4172 N N . ALA B 1 203 ? 1.984 -0.792 9.25 1 98.81 203 ALA B N 1
ATOM 4173 C CA . ALA B 1 203 ? 1.051 -1.166 8.195 1 98.81 203 ALA B CA 1
ATOM 4174 C C . ALA B 1 203 ? -0.383 -1.209 8.719 1 98.81 203 ALA B C 1
ATOM 4176 O O . ALA B 1 203 ? -0.689 -1.964 9.641 1 98.81 203 ALA B O 1
ATOM 4177 N N . LEU B 1 204 ? -1.22 -0.36 8.109 1 98.88 204 LEU B N 1
ATOM 4178 C CA . LEU B 1 204 ? -2.607 -0.287 8.555 1 98.88 204 LEU B CA 1
ATOM 4179 C C . LEU B 1 204 ? -3.559 -0.701 7.434 1 98.88 204 LEU B C 1
ATOM 4181 O O . LEU B 1 204 ? -3.357 -0.329 6.273 1 98.88 204 LEU B O 1
ATOM 4185 N N . SER B 1 205 ? -4.531 -1.491 7.758 1 98.88 205 SER B N 1
ATOM 4186 C CA . SER B 1 205 ? -5.734 -1.655 6.945 1 98.88 205 SER B CA 1
ATOM 4187 C C . SER B 1 205 ? -6.867 -0.774 7.453 1 98.88 205 SER B C 1
ATOM 4189 O O . SER B 1 205 ? -7.164 -0.762 8.648 1 98.88 205 SER B O 1
ATOM 4191 N N . LEU B 1 206 ? -7.477 -0.047 6.535 1 98.81 206 LEU B N 1
ATOM 4192 C CA . LEU B 1 206 ? -8.477 0.953 6.891 1 98.81 206 LEU B CA 1
ATOM 4193 C C . LEU B 1 206 ? -9.82 0.626 6.254 1 98.81 206 LEU B C 1
ATOM 4195 O O . LEU B 1 206 ? -9.875 0.056 5.16 1 98.81 206 LEU B O 1
ATOM 4199 N N . ARG B 1 207 ? -10.875 1.01 6.93 1 98.75 207 ARG B N 1
ATOM 4200 C CA . ARG B 1 207 ? -12.211 1.083 6.348 1 98.75 207 ARG B CA 1
ATOM 4201 C C . ARG B 1 207 ? -12.797 2.484 6.496 1 98.75 207 ARG B C 1
ATOM 4203 O O . ARG B 1 207 ? -12.711 3.088 7.566 1 98.75 207 ARG B O 1
ATOM 4210 N N . PHE B 1 208 ? -13.289 2.973 5.41 1 98.31 208 PHE B N 1
ATOM 4211 C CA . PHE B 1 208 ? -13.953 4.273 5.422 1 98.31 208 PHE B CA 1
ATOM 4212 C C . PHE B 1 208 ? -15.445 4.121 5.684 1 98.31 208 PHE B C 1
ATOM 4214 O O . PHE B 1 208 ? -16.016 3.049 5.465 1 98.31 208 PHE B O 1
ATOM 4221 N N . ALA B 1 209 ? -16.078 5.188 6.113 1 97.69 209 ALA B N 1
ATOM 4222 C CA . ALA B 1 209 ? -17.516 5.184 6.375 1 97.69 209 ALA B CA 1
ATOM 4223 C C . ALA B 1 209 ? -18.297 4.863 5.105 1 97.69 209 ALA B C 1
ATOM 4225 O O . ALA B 1 209 ? -19.375 4.254 5.172 1 97.69 209 ALA B O 1
ATOM 4226 N N . SER B 1 210 ? -17.797 5.199 3.967 1 97.31 210 SER B N 1
ATOM 4227 C CA . SER B 1 210 ? -18.438 4.961 2.678 1 97.31 210 SER B CA 1
ATOM 4228 C C . SER B 1 210 ? -18.484 3.473 2.344 1 97.31 210 SER B C 1
ATOM 4230 O O . SER B 1 210 ? -19.188 3.051 1.434 1 97.31 210 SER B O 1
ATOM 4232 N N . GLY B 1 211 ? -17.672 2.705 3.023 1 97.62 211 GLY B N 1
ATOM 4233 C CA . GLY B 1 211 ? -17.531 1.29 2.723 1 97.62 211 GLY B CA 1
ATOM 4234 C C . GLY B 1 211 ? -16.234 0.966 2.002 1 97.62 211 GLY B C 1
ATOM 4235 O O . GLY B 1 211 ? -15.828 -0.198 1.923 1 97.62 211 GLY B O 1
ATOM 4236 N N . ALA B 1 212 ? -15.57 1.957 1.483 1 98.5 212 ALA B N 1
ATOM 4237 C CA . ALA B 1 212 ? -14.266 1.76 0.856 1 98.5 212 ALA B CA 1
ATOM 4238 C C . ALA B 1 212 ? -13.242 1.24 1.864 1 98.5 212 ALA B C 1
ATOM 4240 O O . ALA B 1 212 ? -13.414 1.407 3.074 1 98.5 212 ALA B O 1
ATOM 4241 N N . VAL B 1 213 ? -12.258 0.567 1.358 1 98.75 213 VAL B N 1
ATOM 4242 C CA . VAL B 1 213 ? -11.156 0.151 2.221 1 98.75 213 VAL B CA 1
ATOM 4243 C C . VAL B 1 213 ? -9.844 0.74 1.704 1 98.75 213 VAL B C 1
ATOM 4245 O O . VAL B 1 213 ? -9.812 1.354 0.635 1 98.75 213 VAL B O 1
ATOM 4248 N N . GLY B 1 214 ? -8.844 0.653 2.486 1 98.06 214 GLY B N 1
ATOM 4249 C CA . GLY B 1 214 ? -7.555 1.188 2.07 1 98.06 214 GLY B CA 1
ATOM 4250 C C . GLY B 1 214 ? -6.41 0.748 2.963 1 98.06 214 GLY B C 1
ATOM 4251 O O . GLY B 1 214 ? -6.578 -0.134 3.807 1 98.06 214 GLY B O 1
ATOM 4252 N N . SER B 1 215 ? -5.215 1.281 2.641 1 98.12 215 SER B N 1
ATOM 4253 C CA . SER B 1 215 ? -4.016 0.931 3.398 1 98.12 215 SER B CA 1
ATOM 4254 C C . SER B 1 215 ? -3.156 2.16 3.672 1 98.12 215 SER B C 1
ATOM 4256 O O . SER B 1 215 ? -3.225 3.146 2.936 1 98.12 215 SER B O 1
ATOM 4258 N N . LEU B 1 216 ? -2.486 2.127 4.742 1 98.38 216 LEU B N 1
ATOM 4259 C CA . LEU B 1 216 ? -1.482 3.119 5.109 1 98.38 216 LEU B CA 1
ATOM 4260 C C . LEU B 1 216 ? -0.174 2.447 5.512 1 98.38 216 LEU B C 1
ATOM 4262 O O . LEU B 1 216 ? -0.162 1.576 6.387 1 98.38 216 LEU B O 1
ATOM 4266 N N . LEU B 1 217 ? 0.896 2.783 4.816 1 98.25 217 LEU B N 1
ATOM 4267 C CA . LEU B 1 217 ? 2.242 2.379 5.207 1 98.25 217 LEU B CA 1
ATOM 4268 C C . LEU B 1 217 ? 3.086 3.59 5.59 1 98.25 217 LEU B C 1
ATOM 4270 O O . LEU B 1 217 ? 3.344 4.461 4.758 1 98.25 217 LEU B O 1
ATOM 4274 N N . GLY B 1 218 ? 3.402 3.689 6.805 1 97.44 218 GLY B N 1
ATOM 4275 C CA . GLY B 1 218 ? 4.297 4.715 7.32 1 97.44 218 GLY B CA 1
ATOM 4276 C C . GLY B 1 218 ? 5.586 4.152 7.887 1 97.44 218 GLY B C 1
ATOM 4277 O O . GLY B 1 218 ? 5.566 3.156 8.617 1 97.44 218 GLY B O 1
ATOM 4278 N N . THR B 1 219 ? 6.719 4.812 7.559 1 97.06 219 THR B N 1
ATOM 4279 C CA . THR B 1 219 ? 7.953 4.215 8.062 1 97.06 219 THR B CA 1
ATOM 4280 C C . THR B 1 219 ? 9.031 5.277 8.242 1 97.06 219 THR B C 1
ATOM 4282 O O . THR B 1 219 ? 9.18 6.172 7.406 1 97.06 219 THR B O 1
ATOM 4285 N N . TYR B 1 220 ? 9.758 5.176 9.367 1 96.25 220 TYR B N 1
ATOM 4286 C CA . TYR B 1 220 ? 10.992 5.934 9.547 1 96.25 220 TYR B CA 1
ATOM 4287 C C . TYR B 1 220 ? 12.195 5.129 9.086 1 96.25 220 TYR B C 1
ATOM 4289 O O . TYR B 1 220 ? 13.336 5.574 9.219 1 96.25 220 TYR B O 1
ATOM 4297 N N . ASP B 1 221 ? 11.922 3.891 8.586 1 95.25 221 ASP B N 1
ATOM 4298 C CA . ASP B 1 221 ? 13.008 2.99 8.203 1 95.25 221 ASP B CA 1
ATOM 4299 C C . ASP B 1 221 ? 13.133 2.91 6.684 1 95.25 221 ASP B C 1
ATOM 4301 O O . ASP B 1 221 ? 13.328 1.828 6.125 1 95.25 221 ASP B O 1
ATOM 4305 N N . SER B 1 222 ? 12.961 3.992 6.039 1 94.06 222 SER B N 1
ATOM 4306 C CA . SER B 1 222 ? 13.086 4.16 4.598 1 94.06 222 SER B CA 1
ATOM 4307 C C . SER B 1 222 ? 14.086 5.262 4.254 1 94.06 222 SER B C 1
ATOM 4309 O O . SER B 1 222 ? 14.898 5.652 5.094 1 94.06 222 SER B O 1
ATOM 4311 N N . SER B 1 223 ? 14.156 5.605 2.924 1 95.12 223 SER B N 1
ATOM 4312 C CA . SER B 1 223 ? 15.055 6.668 2.484 1 95.12 223 SER B CA 1
ATOM 4313 C C . SER B 1 223 ? 14.32 7.695 1.63 1 95.12 223 SER B C 1
ATOM 4315 O O . SER B 1 223 ? 13.508 7.332 0.775 1 95.12 223 SER B O 1
ATOM 4317 N N . TYR B 1 224 ? 14.617 8.961 1.895 1 92.19 224 TYR B N 1
ATOM 4318 C CA . TYR B 1 224 ? 14.031 10.023 1.086 1 92.19 224 TYR B CA 1
ATOM 4319 C C . TYR B 1 224 ? 14.586 10 -0.334 1 92.19 224 TYR B C 1
ATOM 4321 O O . TYR B 1 224 ? 14.023 10.625 -1.237 1 92.19 224 TYR B O 1
ATOM 4329 N N . ALA B 1 225 ? 15.633 9.227 -0.477 1 93.25 225 ALA B N 1
ATOM 4330 C CA . ALA B 1 225 ? 16.25 9.117 -1.801 1 93.25 225 ALA B CA 1
ATOM 4331 C C . ALA B 1 225 ? 15.461 8.148 -2.686 1 93.25 225 ALA B C 1
ATOM 4333 O O . ALA B 1 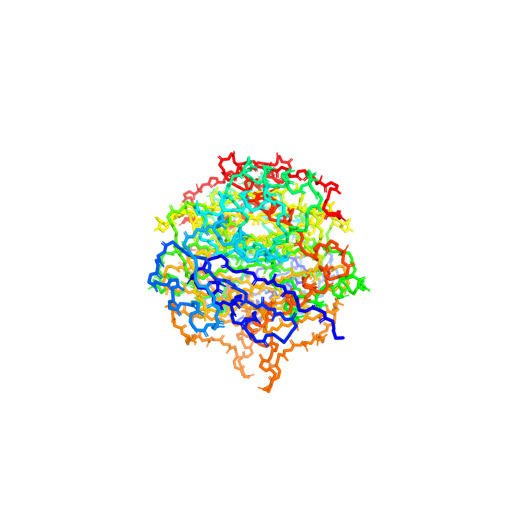225 ? 15.641 8.133 -3.904 1 93.25 225 ALA B O 1
ATOM 4334 N N . TYR B 1 226 ? 14.648 7.332 -2.057 1 94.38 226 TYR B N 1
ATOM 4335 C CA . TYR B 1 226 ? 13.906 6.344 -2.832 1 94.38 226 TYR B CA 1
ATOM 4336 C C . TYR B 1 226 ? 12.828 7.012 -3.68 1 94.38 226 TYR B C 1
ATOM 4338 O O . TYR B 1 226 ? 12.156 7.938 -3.223 1 94.38 226 TYR B O 1
ATOM 4346 N N . ARG B 1 227 ? 12.742 6.504 -4.832 1 89.81 227 ARG B N 1
ATOM 4347 C CA . ARG B 1 227 ? 11.625 6.922 -5.664 1 89.81 227 ARG B CA 1
ATOM 4348 C C . ARG B 1 227 ? 10.297 6.516 -5.035 1 89.81 227 ARG B C 1
ATOM 4350 O O . ARG B 1 227 ? 10.195 5.453 -4.41 1 89.81 227 ARG B O 1
ATOM 4357 N N . ASP B 1 228 ? 9.289 7.406 -5.145 1 89.75 228 ASP B N 1
ATOM 4358 C CA . ASP B 1 228 ? 7.93 7.09 -4.711 1 89.75 228 ASP B CA 1
ATOM 4359 C C . ASP B 1 228 ? 7.867 6.883 -3.201 1 89.75 228 ASP B C 1
ATOM 4361 O O . ASP B 1 228 ? 7.176 5.98 -2.719 1 89.75 228 ASP B O 1
ATOM 4365 N N . THR B 1 229 ? 8.648 7.633 -2.521 1 91.12 229 THR B N 1
ATOM 4366 C CA . THR B 1 229 ? 8.656 7.574 -1.064 1 91.12 229 THR B CA 1
ATOM 4367 C C . THR B 1 229 ? 7.355 8.133 -0.496 1 91.12 229 THR B C 1
ATOM 4369 O O . THR B 1 229 ? 6.996 7.84 0.646 1 91.12 229 THR B O 1
ATOM 4372 N N . GLN B 1 230 ? 6.699 8.969 -1.138 1 94.88 230 GLN B N 1
ATOM 4373 C CA . GLN B 1 230 ? 5.359 9.461 -0.837 1 94.88 230 GLN B CA 1
ATOM 4374 C C . GLN B 1 230 ? 4.41 9.227 -2.01 1 94.88 230 GLN B C 1
ATOM 4376 O O . GLN B 1 230 ? 4.672 9.688 -3.125 1 94.88 230 GLN B O 1
ATOM 4381 N N . ARG B 1 231 ? 3.393 8.539 -1.713 1 96.25 231 ARG B N 1
ATOM 4382 C CA . ARG B 1 231 ? 2.457 8.148 -2.764 1 96.25 231 ARG B CA 1
ATOM 4383 C C . ARG B 1 231 ? 1.035 8.055 -2.223 1 96.25 231 ARG B C 1
ATOM 4385 O O . ARG B 1 231 ? 0.818 7.547 -1.12 1 96.25 231 ARG B O 1
ATOM 4392 N N . ILE B 1 232 ? 0.094 8.586 -2.998 1 97.75 232 ILE B N 1
ATOM 4393 C CA . ILE B 1 232 ? -1.327 8.422 -2.715 1 97.75 232 ILE B CA 1
ATOM 4394 C C . ILE B 1 232 ? -2.035 7.852 -3.943 1 97.75 232 ILE B C 1
ATOM 4396 O O . ILE B 1 232 ? -1.873 8.367 -5.055 1 97.75 232 ILE B O 1
ATOM 4400 N N . GLU B 1 233 ? -2.699 6.754 -3.781 1 97.81 233 GLU B N 1
ATOM 4401 C CA . GLU B 1 233 ? -3.566 6.195 -4.816 1 97.81 233 GLU B CA 1
ATOM 4402 C C . GLU B 1 233 ? -5.023 6.188 -4.367 1 97.81 233 GLU B C 1
ATOM 4404 O O . GLU B 1 233 ? -5.348 5.668 -3.297 1 97.81 233 GLU B O 1
ATOM 4409 N N . ILE B 1 234 ? -5.863 6.777 -5.113 1 98.56 234 ILE B N 1
ATOM 4410 C CA . ILE B 1 234 ? -7.301 6.73 -4.871 1 98.56 234 ILE B CA 1
ATOM 4411 C C . ILE B 1 234 ? -8.016 6.188 -6.105 1 98.56 234 ILE B C 1
ATOM 4413 O O . ILE B 1 234 ? -7.941 6.781 -7.184 1 98.56 234 ILE B O 1
ATOM 4417 N N . ASN B 1 235 ? -8.68 5.098 -5.914 1 98.12 235 ASN B N 1
ATOM 4418 C CA . ASN B 1 235 ? -9.375 4.422 -7 1 98.12 235 ASN B CA 1
ATOM 4419 C C . ASN B 1 235 ? -10.891 4.438 -6.793 1 98.12 235 ASN B C 1
ATOM 4421 O O . ASN B 1 235 ? -11.375 4.125 -5.707 1 98.12 235 ASN B O 1
ATOM 4425 N N . GLY B 1 236 ? -11.57 4.852 -7.812 1 97.88 236 GLY B N 1
ATOM 4426 C CA . GLY B 1 236 ? -13.023 4.781 -7.832 1 97.88 236 GLY B CA 1
ATOM 4427 C C . GLY B 1 236 ? -13.57 3.945 -8.977 1 97.88 236 GLY B C 1
ATOM 4428 O O . GLY B 1 236 ? -12.805 3.32 -9.711 1 97.88 236 GLY B O 1
ATOM 4429 N N . THR B 1 237 ? -14.844 3.848 -9.102 1 96.81 237 THR B N 1
ATOM 4430 C CA . THR B 1 237 ? -15.516 3.004 -10.086 1 96.81 237 THR B CA 1
ATOM 4431 C C . THR B 1 237 ? -15.297 3.545 -11.5 1 96.81 237 THR B C 1
ATOM 4433 O O . THR B 1 237 ? -15.445 2.811 -12.477 1 96.81 237 THR B O 1
ATOM 4436 N N . LYS B 1 238 ? -14.891 4.844 -11.617 1 97.44 238 LYS B N 1
ATOM 4437 C CA . LYS B 1 238 ? -14.828 5.434 -12.945 1 97.44 238 LYS B CA 1
ATOM 4438 C C . LYS B 1 238 ? -13.406 5.871 -13.289 1 97.44 238 LYS B C 1
ATOM 4440 O O . LYS B 1 238 ? -13.109 6.207 -14.438 1 97.44 238 LYS B O 1
ATOM 4445 N N . GLY B 1 239 ? -12.555 5.883 -12.297 1 97.81 239 GLY B N 1
ATOM 4446 C CA . GLY B 1 239 ? -11.203 6.359 -12.547 1 97.81 239 GLY B CA 1
ATOM 4447 C C . GLY B 1 239 ? -10.305 6.285 -11.328 1 97.81 239 GLY B C 1
ATOM 4448 O O . GLY B 1 239 ? -10.727 5.82 -10.266 1 97.81 239 GLY B O 1
ATOM 4449 N N . ARG B 1 240 ? -9.062 6.684 -11.539 1 98.06 240 ARG B N 1
ATOM 4450 C CA . ARG B 1 240 ? -8.047 6.645 -10.492 1 98.06 240 ARG B CA 1
ATOM 4451 C C . ARG B 1 240 ? -7.219 7.926 -10.492 1 98.06 240 ARG B C 1
ATOM 4453 O O . ARG B 1 240 ? -6.922 8.484 -11.547 1 98.06 240 ARG B O 1
ATOM 4460 N N . VAL B 1 241 ? -6.934 8.352 -9.289 1 98.12 241 VAL B N 1
ATOM 4461 C CA . VAL B 1 241 ? -5.934 9.391 -9.078 1 98.12 241 VAL B CA 1
ATOM 4462 C C . VAL B 1 241 ? -4.684 8.781 -8.445 1 98.12 241 VAL B C 1
ATOM 4464 O O . VAL B 1 241 ? -4.777 7.949 -7.547 1 98.12 241 VAL B O 1
ATOM 4467 N N . LEU B 1 242 ? -3.518 9.164 -9 1 97.75 242 LEU B N 1
ATOM 4468 C CA . LEU B 1 242 ? -2.219 8.812 -8.43 1 97.75 242 LEU B CA 1
ATOM 4469 C C . LEU B 1 242 ? -1.385 10.062 -8.172 1 97.75 242 LEU B C 1
ATOM 4471 O O . LEU B 1 242 ? -1.21 10.891 -9.07 1 97.75 242 LEU B O 1
ATOM 4475 N N . ILE B 1 243 ? -0.997 10.203 -6.934 1 97.5 243 ILE B N 1
ATOM 4476 C CA . ILE B 1 243 ? -0.093 11.289 -6.566 1 97.5 243 ILE B CA 1
ATOM 4477 C C . ILE B 1 243 ? 1.269 10.719 -6.176 1 97.5 243 ILE B C 1
ATOM 4479 O O . ILE B 1 243 ? 1.356 9.836 -5.32 1 97.5 243 ILE B O 1
ATOM 4483 N N . GLU B 1 244 ? 2.338 11.156 -6.867 1 95.5 244 GLU B N 1
ATOM 4484 C CA . GLU B 1 244 ? 3.723 10.82 -6.543 1 95.5 244 GLU B CA 1
ATOM 4485 C C . GLU B 1 244 ? 4.457 12.023 -5.949 1 95.5 244 GLU B C 1
ATOM 4487 O O . GLU B 1 244 ? 4.715 13 -6.648 1 95.5 244 GLU B O 1
ATOM 4492 N N . ASP B 1 245 ? 4.848 11.82 -4.754 1 92.5 245 ASP B N 1
ATOM 4493 C CA . ASP B 1 245 ? 5.414 12.945 -4.02 1 92.5 245 ASP B CA 1
ATOM 4494 C C . ASP B 1 245 ? 4.445 14.125 -3.986 1 92.5 245 ASP B C 1
ATOM 4496 O O . ASP B 1 245 ? 3.965 14.57 -5.031 1 92.5 245 ASP B O 1
ATOM 4500 N N . THR B 1 246 ? 4.168 14.695 -2.945 1 91.38 246 THR B N 1
ATOM 4501 C CA . THR B 1 246 ? 3.141 15.68 -2.633 1 91.38 246 THR B CA 1
ATOM 4502 C C . THR B 1 246 ? 3.193 16.844 -3.615 1 91.38 246 THR B C 1
ATOM 4504 O O . THR B 1 246 ? 2.16 17.438 -3.943 1 91.38 246 THR B O 1
ATOM 4507 N N . VAL B 1 247 ? 4.367 17.156 -4.188 1 92.88 247 VAL B N 1
ATOM 4508 C CA . VAL B 1 247 ? 4.465 18.359 -5.012 1 92.88 247 VAL B CA 1
ATOM 4509 C C . VAL B 1 247 ? 5 18 -6.395 1 92.88 247 VAL B C 1
ATOM 4511 O O . VAL B 1 247 ? 5.352 18.875 -7.184 1 92.88 247 VAL B O 1
ATOM 4514 N N . ARG B 1 248 ? 5.031 16.734 -6.699 1 93.12 248 ARG B N 1
ATOM 4515 C CA . ARG B 1 248 ? 5.785 16.375 -7.891 1 93.12 248 ARG B CA 1
ATOM 4516 C C . ARG B 1 248 ? 4.852 16.031 -9.047 1 93.12 248 ARG B C 1
ATOM 4518 O O . ARG B 1 248 ? 5.035 16.531 -10.164 1 93.12 248 ARG B O 1
ATOM 4525 N N . ARG B 1 249 ? 3.918 15.133 -8.773 1 95.81 249 ARG B N 1
ATOM 4526 C CA . ARG B 1 249 ? 3.199 14.617 -9.938 1 95.81 249 ARG B CA 1
ATOM 4527 C C . ARG B 1 249 ? 1.789 14.18 -9.555 1 95.81 249 ARG B C 1
ATOM 4529 O O . ARG B 1 249 ? 1.59 13.547 -8.508 1 95.81 249 ARG B O 1
ATOM 4536 N N . PHE B 1 250 ? 0.849 14.562 -10.383 1 97.44 250 PHE B N 1
ATOM 4537 C CA . PHE B 1 250 ? -0.542 14.125 -10.344 1 97.44 250 PHE B CA 1
ATOM 4538 C C . PHE B 1 250 ? -0.922 13.398 -11.633 1 97.44 250 PHE B C 1
ATOM 4540 O O . PHE B 1 250 ? -0.574 13.852 -12.727 1 97.44 250 PHE B O 1
ATOM 4547 N N . GLU B 1 251 ? -1.638 12.266 -11.5 1 98.06 251 GLU B N 1
ATOM 4548 C CA . GLU B 1 251 ? -2.145 11.547 -12.656 1 98.06 251 GLU B CA 1
ATOM 4549 C C . GLU B 1 251 ? -3.598 11.125 -12.461 1 98.06 251 GLU B C 1
ATOM 4551 O O . GLU B 1 251 ? -3.959 10.617 -11.398 1 98.06 251 GLU B O 1
ATOM 4556 N N . PHE B 1 252 ? -4.445 11.5 -13.406 1 98.38 252 PHE B N 1
ATOM 4557 C CA . PHE B 1 252 ? -5.797 10.961 -13.492 1 98.38 252 PHE B CA 1
ATOM 4558 C C . PHE B 1 252 ? -5.941 10.047 -14.711 1 98.38 252 PHE B C 1
ATOM 4560 O O . PHE B 1 252 ? -5.469 10.375 -15.797 1 98.38 252 PHE B O 1
ATOM 4567 N N . GLN B 1 253 ? -6.555 8.93 -14.508 1 98.06 253 GLN B N 1
ATOM 4568 C CA . GLN B 1 253 ? -6.805 8.008 -15.609 1 98.06 253 GLN B CA 1
ATOM 4569 C C . GLN B 1 253 ? -8.18 7.367 -15.492 1 98.06 253 GLN B C 1
ATOM 4571 O O . GLN B 1 253 ? -8.531 6.824 -14.445 1 98.06 253 GLN B O 1
ATOM 4576 N N . SER B 1 254 ? -8.961 7.488 -16.562 1 97 254 SER B N 1
ATOM 4577 C CA . SER B 1 254 ? -10.273 6.855 -16.578 1 97 254 SER B CA 1
ATOM 4578 C C . SER B 1 254 ? -10.148 5.34 -16.688 1 97 254 SER B C 1
ATOM 4580 O O . SER B 1 254 ? -9.234 4.824 -17.328 1 97 254 SER B O 1
ATOM 4582 N N . ALA B 1 255 ? -11.094 4.652 -16.047 1 95.12 255 ALA B N 1
ATOM 4583 C CA . ALA B 1 255 ? -11.102 3.191 -16.109 1 95.12 255 ALA B CA 1
ATOM 4584 C C . ALA B 1 255 ? -11.125 2.703 -17.562 1 95.12 255 ALA B C 1
ATOM 4586 O O . ALA B 1 255 ? -11.945 3.152 -18.359 1 95.12 255 ALA B O 1
ATOM 4587 N N . GLY B 1 256 ? -10.234 1.83 -17.859 1 92.75 256 GLY B N 1
ATOM 4588 C CA . GLY B 1 256 ? -10.18 1.22 -19.172 1 92.75 256 GLY B CA 1
ATOM 4589 C C . GLY B 1 256 ? -9.453 2.07 -20.203 1 92.75 256 GLY B C 1
ATOM 4590 O O . GLY B 1 256 ? -9.195 1.62 -21.312 1 92.75 256 GLY B O 1
ATOM 4591 N N . ASP B 1 257 ? -9.18 3.359 -19.844 1 94.25 257 ASP B N 1
ATOM 4592 C CA . ASP B 1 257 ? -8.477 4.254 -20.766 1 94.25 257 ASP B CA 1
ATOM 4593 C C . ASP B 1 257 ? -6.965 4.094 -20.641 1 94.25 257 ASP B C 1
ATOM 4595 O O . ASP B 1 257 ? -6.41 4.234 -19.547 1 94.25 257 ASP B O 1
ATOM 4599 N N . GLU B 1 258 ? -6.309 3.836 -21.734 1 92.81 258 GLU B N 1
ATOM 4600 C CA . GLU B 1 258 ? -4.863 3.631 -21.703 1 92.81 258 GLU B CA 1
ATOM 4601 C C . GLU B 1 258 ? -4.117 4.961 -21.703 1 92.81 258 GLU B C 1
ATOM 4603 O O . GLU B 1 258 ? -2.889 4.992 -21.609 1 92.81 258 GLU B O 1
ATOM 4608 N N . ILE B 1 259 ? -4.906 6 -21.812 1 93.75 259 ILE B N 1
ATOM 4609 C CA . ILE B 1 259 ? -4.301 7.328 -21.797 1 93.75 259 ILE B CA 1
ATOM 4610 C C . ILE B 1 259 ? -4.617 8.031 -20.484 1 93.75 259 ILE B C 1
ATOM 4612 O O . ILE B 1 259 ? -5.785 8.148 -20.094 1 93.75 259 ILE B O 1
ATOM 4616 N N . ALA B 1 260 ? -3.635 8.469 -19.781 1 95.25 260 ALA B N 1
ATOM 4617 C CA . ALA B 1 260 ? -3.793 9.203 -18.531 1 95.25 260 ALA B CA 1
ATOM 4618 C C . ALA B 1 260 ? -3.559 10.695 -18.734 1 95.25 260 ALA B C 1
ATOM 4620 O O . ALA B 1 260 ? -2.877 11.102 -19.688 1 95.25 260 ALA B O 1
ATOM 4621 N N . GLN B 1 261 ? -4.184 11.477 -17.938 1 96.62 261 GLN B N 1
ATOM 4622 C CA . GLN B 1 261 ? -3.885 12.898 -17.797 1 96.62 261 GLN B CA 1
ATOM 4623 C C . GLN B 1 261 ? -2.902 13.148 -16.656 1 96.62 261 GLN B C 1
ATOM 4625 O O . GLN B 1 261 ? -3.133 12.719 -15.523 1 96.62 261 GLN B O 1
ATOM 4630 N N . THR B 1 262 ? -1.823 13.82 -17 1 96.44 262 THR B N 1
ATOM 4631 C CA . THR B 1 262 ? -0.79 14.023 -15.984 1 96.44 262 THR B CA 1
ATOM 4632 C C . THR B 1 262 ? -0.473 15.508 -15.828 1 96.44 262 THR B C 1
ATOM 4634 O O . THR B 1 262 ? -0.386 16.234 -16.812 1 96.44 262 THR B O 1
ATOM 4637 N N . TRP B 1 263 ? -0.348 15.969 -14.586 1 95.62 263 TRP B N 1
ATOM 4638 C CA . TRP B 1 263 ? 0.244 17.25 -14.242 1 95.62 263 TRP B CA 1
ATOM 4639 C C . TRP B 1 263 ? 1.597 17.062 -13.562 1 95.62 263 TRP B C 1
ATOM 4641 O O . TRP B 1 263 ? 1.744 16.203 -12.688 1 95.62 263 TRP B O 1
ATOM 4651 N N . GLN B 1 264 ? 2.551 17.734 -13.945 1 94.69 264 GLN B N 1
ATOM 4652 C CA . GLN B 1 264 ? 3.842 17.859 -13.281 1 94.69 264 GLN B CA 1
ATOM 4653 C C . GLN B 1 264 ? 4.418 19.266 -13.469 1 94.69 264 GLN B C 1
ATOM 4655 O O . GLN B 1 264 ? 4.176 19.906 -14.492 1 94.69 264 GLN B O 1
ATOM 4660 N N . ALA B 1 265 ? 5.145 19.672 -12.367 1 89.62 265 ALA B N 1
ATOM 4661 C CA . ALA B 1 265 ? 5.723 21.016 -12.477 1 89.62 265 ALA B CA 1
ATOM 4662 C C . ALA B 1 265 ? 6.699 21.094 -13.648 1 89.62 265 ALA B C 1
ATOM 4664 O O . ALA B 1 265 ? 7.598 20.25 -13.773 1 89.62 265 ALA B O 1
ATOM 4665 N N . GLY B 1 266 ? 6.523 22.094 -14.531 1 85.94 266 GLY B N 1
ATOM 4666 C CA . GLY B 1 266 ? 7.43 22.297 -15.648 1 85.94 266 GLY B CA 1
ATOM 4667 C C . GLY B 1 266 ? 8.773 22.859 -15.234 1 85.94 266 GLY B C 1
ATOM 4668 O O . GLY B 1 266 ? 9.008 23.109 -14.047 1 85.94 266 GLY B O 1
ATOM 4669 N N . TYR B 1 267 ? 9.586 22.969 -16.141 1 85.25 267 TYR B N 1
ATOM 4670 C CA . TYR B 1 267 ? 10.969 23.375 -15.922 1 85.25 267 TYR B CA 1
ATOM 4671 C C . TYR B 1 267 ? 11.055 24.656 -15.117 1 85.25 267 TYR B C 1
ATOM 4673 O O . TYR B 1 267 ? 11.844 24.766 -14.18 1 85.25 267 TYR B O 1
ATOM 4681 N N . PHE B 1 268 ? 10.289 25.594 -15.375 1 87 268 PHE B N 1
ATOM 4682 C CA . PHE B 1 268 ? 10.383 26.906 -14.75 1 87 268 PHE B CA 1
ATOM 4683 C C . PHE B 1 268 ? 9.336 27.062 -13.648 1 87 268 PHE B C 1
ATOM 4685 O O . PHE B 1 268 ? 9.219 28.125 -13.047 1 87 268 PHE B O 1
ATOM 4692 N N . ASN B 1 269 ? 8.57 26 -13.336 1 86.81 269 ASN B N 1
ATOM 4693 C CA . ASN B 1 269 ? 7.527 26.094 -12.32 1 86.81 269 ASN B CA 1
ATOM 4694 C C . ASN B 1 269 ? 8.039 25.672 -10.945 1 86.81 269 ASN B C 1
ATOM 4696 O O . ASN B 1 269 ? 7.555 24.703 -10.375 1 86.81 269 ASN B O 1
ATOM 4700 N N . ASP B 1 270 ? 8.922 26.438 -10.461 1 84.62 270 ASP B N 1
ATOM 4701 C CA . ASP B 1 270 ? 9.508 26.172 -9.148 1 84.62 270 ASP B CA 1
ATOM 4702 C C . ASP B 1 270 ? 8.477 26.359 -8.039 1 84.62 270 ASP B C 1
ATOM 4704 O O . ASP B 1 270 ? 8.531 25.672 -7.012 1 84.62 270 ASP B O 1
ATOM 4708 N N . HIS B 1 271 ? 7.609 27.203 -8.352 1 86.5 271 HIS B N 1
ATOM 4709 C CA . HIS B 1 271 ? 6.625 27.547 -7.332 1 86.5 271 HIS B CA 1
ATOM 4710 C C . HIS B 1 271 ? 5.816 26.328 -6.91 1 86.5 271 HIS B C 1
ATOM 4712 O O . HIS B 1 271 ? 5.668 26.062 -5.719 1 86.5 271 HIS B O 1
ATOM 4718 N N . ASP B 1 272 ? 5.422 25.578 -7.879 1 88.12 272 ASP B N 1
ATOM 4719 C CA . ASP B 1 272 ? 4.57 24.438 -7.555 1 88.12 272 ASP B CA 1
ATOM 4720 C C . ASP B 1 272 ? 5.406 23.219 -7.176 1 88.12 272 ASP B C 1
ATOM 4722 O O . ASP B 1 272 ? 4.891 22.25 -6.602 1 88.12 272 ASP B O 1
ATOM 4726 N N . ARG B 1 273 ? 6.656 23.234 -7.41 1 88.75 273 ARG B N 1
ATOM 4727 C CA . ARG B 1 273 ? 7.496 22.078 -7.129 1 88.75 273 ARG B CA 1
ATOM 4728 C C . ARG B 1 273 ? 8.133 22.188 -5.75 1 88.75 273 ARG B C 1
ATOM 4730 O O . ARG B 1 273 ? 8.625 21.188 -5.207 1 88.75 273 ARG B O 1
ATOM 4737 N N . GLU B 1 274 ? 8.117 23.359 -5.234 1 90.69 274 GLU B N 1
ATOM 4738 C CA . GLU B 1 274 ? 8.727 23.578 -3.926 1 90.69 274 GLU B CA 1
ATOM 4739 C C . GLU B 1 274 ? 7.75 23.234 -2.803 1 90.69 274 GLU B C 1
ATOM 4741 O O . GLU B 1 274 ? 6.742 23.922 -2.629 1 90.69 274 GLU B O 1
ATOM 4746 N N . PHE B 1 275 ? 8.117 22.297 -2.008 1 91.88 275 PHE B N 1
ATOM 4747 C CA . PHE B 1 275 ? 7.25 21.859 -0.924 1 91.88 275 PHE B CA 1
ATOM 4748 C C . PHE B 1 275 ? 6.957 23 0.037 1 91.88 275 PHE B C 1
ATOM 4750 O O . PHE B 1 275 ? 5.824 23.141 0.505 1 91.88 275 PHE B O 1
ATOM 4757 N N . HIS B 1 276 ? 7.902 23.828 0.313 1 92.25 276 HIS B N 1
ATOM 4758 C CA . HIS B 1 276 ? 7.781 24.891 1.309 1 92.25 276 HIS B CA 1
ATOM 4759 C C . HIS B 1 276 ? 6.727 25.906 0.9 1 92.25 276 HIS B C 1
ATOM 4761 O O . HIS B 1 276 ? 6.133 26.578 1.756 1 92.25 276 HIS B O 1
ATOM 4767 N N . ARG B 1 277 ? 6.441 25.969 -0.361 1 93.81 277 ARG B N 1
ATOM 4768 C CA . ARG B 1 277 ? 5.449 26.922 -0.837 1 93.81 277 ARG B CA 1
ATOM 4769 C C . ARG B 1 277 ? 4.039 26.484 -0.454 1 93.81 277 ARG B C 1
ATOM 4771 O O . ARG B 1 277 ? 3.1 27.281 -0.51 1 93.81 277 ARG B O 1
ATOM 4778 N N . THR B 1 278 ? 3.879 25.266 -0.052 1 95.81 278 THR B N 1
ATOM 4779 C CA . THR B 1 278 ? 2.582 24.844 0.47 1 95.81 278 THR B CA 1
ATOM 4780 C C . THR B 1 278 ? 2.266 25.562 1.774 1 95.81 278 THR B C 1
ATOM 4782 O O . THR B 1 278 ? 1.1 25.812 2.084 1 95.81 278 THR B O 1
ATOM 4785 N N . PHE B 1 279 ? 3.277 25.953 2.537 1 96.62 279 PHE B N 1
ATOM 4786 C CA . PHE B 1 279 ? 3.098 26.781 3.727 1 96.62 279 PHE B CA 1
ATOM 4787 C C . PHE B 1 279 ? 2.555 28.156 3.357 1 96.62 279 PHE B C 1
ATOM 4789 O O . PHE B 1 279 ? 1.654 28.672 4.023 1 96.62 279 PHE B O 1
ATOM 4796 N N . ASP B 1 280 ? 3.125 28.734 2.301 1 96.62 280 ASP B N 1
ATOM 4797 C CA . ASP B 1 280 ? 2.703 30.047 1.84 1 96.62 280 ASP B CA 1
ATOM 4798 C C . ASP B 1 280 ? 1.217 30.062 1.485 1 96.62 280 ASP B C 1
ATOM 4800 O O . ASP B 1 280 ? 0.477 30.953 1.909 1 96.62 280 ASP B O 1
ATOM 4804 N N . ARG B 1 281 ? 0.848 29.031 0.748 1 97.06 281 ARG B N 1
ATOM 4805 C CA . ARG B 1 281 ? -0.537 28.938 0.298 1 97.06 281 ARG B CA 1
ATOM 4806 C C . ARG B 1 281 ? -1.48 28.719 1.475 1 97.06 281 ARG B C 1
ATOM 4808 O O . ARG B 1 281 ? -2.572 29.281 1.521 1 97.06 281 ARG B O 1
ATOM 4815 N N . HIS B 1 282 ? -1.072 27.875 2.379 1 98.12 282 HIS B N 1
ATOM 4816 C CA . HIS B 1 282 ? -1.898 27.656 3.561 1 98.12 282 HIS B CA 1
ATOM 4817 C C . HIS B 1 282 ? -2.021 28.922 4.395 1 98.12 282 HIS B C 1
ATOM 4819 O O . HIS B 1 282 ? -3.119 29.281 4.828 1 98.12 282 HIS B O 1
ATOM 4825 N N . MET B 1 283 ? -0.935 29.625 4.598 1 97.81 283 MET B N 1
ATOM 4826 C CA . MET B 1 283 ? -0.955 30.875 5.352 1 97.81 283 MET B CA 1
ATOM 4827 C C . MET B 1 283 ? -1.867 31.906 4.684 1 97.81 283 MET B C 1
ATOM 4829 O O . MET B 1 283 ? -2.641 32.594 5.355 1 97.81 283 MET B O 1
ATOM 4833 N N . ASP B 1 284 ? -1.778 31.953 3.389 1 97.88 284 ASP B N 1
ATOM 4834 C CA . ASP B 1 284 ? -2.654 32.844 2.65 1 97.88 284 ASP B CA 1
ATOM 4835 C C . ASP B 1 284 ? -4.125 32.562 2.926 1 97.88 284 ASP B C 1
ATOM 4837 O O . ASP B 1 284 ? -4.922 33.469 3.154 1 97.88 284 ASP B O 1
ATOM 4841 N N . ALA B 1 285 ? -4.441 31.312 2.883 1 98.38 285 ALA B N 1
ATOM 4842 C CA . ALA B 1 285 ? -5.816 30.891 3.137 1 98.38 285 ALA B CA 1
ATOM 4843 C C . ALA B 1 285 ? -6.23 31.203 4.57 1 98.38 285 ALA B C 1
ATOM 4845 O O . ALA B 1 285 ? -7.352 31.656 4.812 1 98.38 285 ALA B O 1
ATOM 4846 N N . VAL B 1 286 ? -5.344 30.984 5.512 1 98.5 286 VAL B N 1
ATOM 4847 C CA . VAL B 1 286 ? -5.609 31.219 6.926 1 98.5 286 VAL B CA 1
ATOM 4848 C C . VAL B 1 286 ? -5.852 32.688 7.168 1 98.5 286 VAL B C 1
ATOM 4850 O O . VAL B 1 286 ? -6.848 33.094 7.789 1 98.5 286 VAL B O 1
ATOM 4853 N N . LEU B 1 287 ? -5.004 33.562 6.652 1 98.19 287 LEU B N 1
ATOM 4854 C CA . LEU B 1 287 ? -5.113 35 6.887 1 98.19 287 LEU B CA 1
ATOM 4855 C C . LEU B 1 287 ? -6.344 35.562 6.191 1 98.19 287 LEU B C 1
ATOM 4857 O O . LEU B 1 287 ? -6.988 36.469 6.711 1 98.19 287 LEU B O 1
ATOM 4861 N N . THR B 1 288 ? -6.625 35 5.012 1 98 288 THR B N 1
ATOM 4862 C CA . THR B 1 288 ? -7.824 35.438 4.301 1 98 288 THR B CA 1
ATOM 4863 C C . THR B 1 288 ? -9.078 35.125 5.117 1 98 288 THR B C 1
ATOM 4865 O O . THR B 1 288 ? -9.93 36 5.312 1 98 288 THR B O 1
ATOM 4868 N N . ALA B 1 289 ? -9.18 34 5.613 1 98.31 289 ALA B N 1
ATOM 4869 C CA . ALA B 1 289 ? -10.328 33.594 6.434 1 98.31 289 ALA B CA 1
ATOM 4870 C C . ALA B 1 289 ? -10.391 34.406 7.715 1 98.31 289 ALA B C 1
ATOM 4872 O O . ALA B 1 289 ? -11.469 34.875 8.102 1 98.31 289 ALA B O 1
ATOM 4873 N N . PHE B 1 290 ? -9.273 34.594 8.336 1 97.94 290 PHE B N 1
ATOM 4874 C CA . PHE B 1 290 ? -9.203 35.344 9.586 1 97.94 290 PHE B CA 1
ATOM 4875 C C . PHE B 1 290 ? -9.695 36.781 9.398 1 97.94 290 PHE B C 1
ATOM 4877 O O . PHE B 1 290 ? -10.508 37.25 10.188 1 97.94 290 PHE B O 1
ATOM 4884 N N . ARG B 1 291 ? -9.281 37.438 8.375 1 97.25 291 ARG B N 1
ATOM 4885 C CA . ARG B 1 291 ? -9.68 38.812 8.078 1 97.25 291 ARG B CA 1
ATOM 4886 C C . ARG B 1 291 ? -11.18 38.875 7.805 1 97.25 291 ARG B C 1
ATOM 4888 O O . ARG B 1 291 ? -11.812 39.906 8.141 1 97.25 291 ARG B O 1
ATOM 4895 N N . ALA B 1 292 ? -11.641 37.875 7.266 1 97.19 292 ALA B N 1
ATOM 4896 C CA . ALA B 1 292 ? -13.055 37.875 6.875 1 97.19 292 ALA B CA 1
ATOM 4897 C C . ALA B 1 292 ? -13.945 37.438 8.047 1 97.19 292 ALA B C 1
ATOM 4899 O O . ALA B 1 292 ? -15.172 37.406 7.918 1 97.19 292 ALA B O 1
ATOM 4900 N N . GLY B 1 293 ? -13.328 37.094 9.156 1 96.75 293 GLY B N 1
ATOM 4901 C CA . GLY B 1 293 ? -14.094 36.656 10.305 1 96.75 293 GLY B CA 1
ATOM 4902 C C . GLY B 1 293 ? -14.695 35.281 10.117 1 96.75 293 GLY B C 1
ATOM 4903 O O . GLY B 1 293 ? -15.727 34.938 10.711 1 96.75 293 GLY B O 1
ATOM 4904 N N . GLN B 1 294 ? -14.07 34.5 9.258 1 97.31 294 GLN B N 1
ATOM 4905 C CA . GLN B 1 294 ? -14.523 33.156 8.977 1 97.31 294 GLN B CA 1
ATOM 4906 C C . GLN B 1 294 ? -13.781 32.125 9.844 1 97.31 294 GLN B C 1
ATOM 4908 O O . GLN B 1 294 ? -12.828 32.5 10.547 1 97.31 294 GLN B O 1
ATOM 4913 N N . LYS B 1 295 ? -14.258 30.953 9.875 1 97.06 295 LYS B N 1
ATOM 4914 C CA . LYS B 1 295 ? -13.57 29.844 10.539 1 97.06 295 LYS B CA 1
ATOM 4915 C C . LYS B 1 295 ? -12.266 29.5 9.828 1 97.06 295 LYS B C 1
ATOM 4917 O O . LYS B 1 295 ? -12.117 29.781 8.633 1 97.06 295 LYS B O 1
ATOM 4922 N N . PRO B 1 296 ? -11.352 28.906 10.586 1 98.06 296 PRO B N 1
ATOM 4923 C CA . PRO B 1 296 ? -10.125 28.484 9.898 1 98.06 296 PRO B CA 1
ATOM 4924 C C . PRO B 1 296 ? -10.398 27.5 8.766 1 98.06 296 PRO B C 1
ATOM 4926 O O . PRO B 1 296 ? -11.273 26.641 8.883 1 98.06 296 PRO B O 1
ATOM 4929 N N . PRO B 1 297 ? -9.617 27.625 7.664 1 97.62 297 PRO B N 1
ATOM 4930 C CA . PRO B 1 297 ? -9.781 26.641 6.59 1 97.62 297 PRO B CA 1
ATOM 4931 C C . PRO B 1 297 ? -9.438 25.219 7.031 1 97.62 297 PRO B C 1
ATOM 4933 O O . PRO B 1 297 ? -10.023 24.266 6.527 1 97.62 297 PRO B O 1
ATOM 4936 N N . VAL B 1 298 ? -8.492 25.094 7.922 1 98.19 298 VAL B N 1
ATOM 4937 C CA . VAL B 1 298 ? -8.18 23.844 8.617 1 98.19 298 VAL B CA 1
ATOM 4938 C C . VAL B 1 298 ? -8.188 24.078 10.125 1 98.19 298 VAL B C 1
ATOM 4940 O O . VAL B 1 298 ? -7.199 24.547 10.695 1 98.19 298 VAL B O 1
ATOM 4943 N N . GLY B 1 299 ? -9.234 23.719 10.727 1 97.62 299 GLY B N 1
ATOM 4944 C CA . GLY B 1 299 ? -9.367 23.922 12.156 1 97.62 299 GLY B CA 1
ATOM 4945 C C . GLY B 1 299 ? -8.539 22.969 12.984 1 97.62 299 GLY B C 1
ATOM 4946 O O . GLY B 1 299 ? -8.211 21.859 12.516 1 97.62 299 GLY B O 1
ATOM 4947 N N . ALA B 1 300 ? -8.289 23.297 14.203 1 97.25 300 ALA B N 1
ATOM 4948 C CA . ALA B 1 300 ? -7.469 22.484 15.102 1 97.25 300 ALA B CA 1
ATOM 4949 C C . ALA B 1 300 ? -8.141 21.156 15.398 1 97.25 300 ALA B C 1
ATOM 4951 O O . ALA B 1 300 ? -7.477 20.203 15.836 1 97.25 300 ALA B O 1
ATOM 4952 N N . TRP B 1 301 ? -9.398 21.094 15.172 1 96.31 301 TRP B N 1
ATOM 4953 C CA . TRP B 1 301 ? -10.125 19.844 15.344 1 96.31 301 TRP B CA 1
ATOM 4954 C C . TRP B 1 301 ? -9.5 18.734 14.508 1 96.31 301 TRP B C 1
ATOM 4956 O O . TRP B 1 301 ? -9.469 17.562 14.93 1 96.31 301 TRP B O 1
ATOM 4966 N N . TRP B 1 302 ? -9.023 19.047 13.375 1 97.19 302 TRP B N 1
ATOM 4967 C CA . TRP B 1 302 ? -8.43 18.047 12.492 1 97.19 302 TRP B CA 1
ATOM 4968 C C . TRP B 1 302 ? -7.18 17.438 13.117 1 97.19 302 TRP B C 1
ATOM 4970 O O . TRP B 1 302 ? -6.84 16.281 12.859 1 97.19 302 TRP B O 1
ATOM 4980 N N . GLY B 1 303 ? -6.473 18.25 13.922 1 96.94 303 GLY B N 1
ATOM 4981 C CA . GLY B 1 303 ? -5.359 17.688 14.68 1 96.94 303 GLY B CA 1
ATOM 4982 C C . GLY B 1 303 ? -5.793 16.672 15.711 1 96.94 303 GLY B C 1
ATOM 4983 O O . GLY B 1 303 ? -5.133 15.648 15.898 1 96.94 303 GLY B O 1
ATOM 4984 N N . LYS B 1 304 ? -6.875 16.938 16.406 1 96.88 304 LYS B N 1
ATOM 4985 C CA . LYS B 1 304 ? -7.441 15.977 17.359 1 96.88 304 LYS B CA 1
ATOM 4986 C C . LYS B 1 304 ? -7.883 14.703 16.641 1 96.88 304 LYS B C 1
ATOM 4988 O O . LYS B 1 304 ? -7.637 13.602 17.125 1 96.88 304 LYS B O 1
ATOM 4993 N N . ARG B 1 305 ? -8.523 14.875 15.547 1 97.69 305 ARG B N 1
ATOM 4994 C CA . ARG B 1 305 ? -9 13.742 14.766 1 97.69 305 ARG B CA 1
ATOM 4995 C C . ARG B 1 305 ? -7.848 12.836 14.352 1 97.69 305 ARG B C 1
ATOM 4997 O O . ARG B 1 305 ? -7.93 11.609 14.477 1 97.69 305 ARG B O 1
ATOM 5004 N N . ALA B 1 306 ? -6.789 13.43 13.867 1 97.75 306 ALA B N 1
ATOM 5005 C CA . ALA B 1 306 ? -5.613 12.648 13.492 1 97.75 306 ALA B CA 1
ATOM 5006 C C . ALA B 1 306 ? -5.07 11.875 14.688 1 97.75 306 ALA B C 1
ATOM 5008 O O . ALA B 1 306 ? -4.668 10.711 14.562 1 97.75 306 ALA B O 1
ATOM 5009 N N . LEU B 1 307 ? -5.07 12.523 15.836 1 97.12 307 LEU B N 1
ATOM 5010 C CA . LEU B 1 307 ? -4.617 11.859 17.047 1 97.12 307 LEU B CA 1
ATOM 5011 C C . LEU B 1 307 ? -5.539 10.695 17.422 1 97.12 307 LEU B C 1
ATOM 5013 O O . LEU B 1 307 ? -5.07 9.625 17.797 1 97.12 307 LEU B O 1
ATOM 5017 N N . GLN B 1 308 ? -6.828 10.93 17.297 1 97.94 308 GLN B N 1
ATOM 5018 C CA . GLN B 1 308 ? -7.801 9.875 17.562 1 97.94 308 GLN B CA 1
ATOM 5019 C C . GLN B 1 308 ? -7.539 8.648 16.703 1 97.94 308 GLN B C 1
ATOM 5021 O O . GLN B 1 308 ? -7.582 7.516 17.188 1 97.94 308 GLN B O 1
ATOM 5026 N N . LEU B 1 309 ? -7.301 8.844 15.5 1 98.56 309 LEU B N 1
ATOM 5027 C CA . LEU B 1 309 ? -7.016 7.754 14.562 1 98.56 309 LEU B CA 1
ATOM 5028 C C . LEU B 1 309 ? -5.711 7.055 14.922 1 98.56 309 LEU B C 1
ATOM 5030 O O . LEU B 1 309 ? -5.625 5.828 14.883 1 98.56 309 LEU B O 1
ATOM 5034 N N . ALA B 1 310 ? -4.695 7.844 15.289 1 98.56 310 ALA B N 1
ATOM 5035 C CA . ALA B 1 310 ? -3.418 7.266 15.703 1 98.56 310 ALA B CA 1
ATOM 5036 C C . ALA B 1 310 ? -3.59 6.379 16.922 1 98.56 310 ALA B C 1
ATOM 5038 O O . ALA B 1 310 ? -3.047 5.27 16.984 1 98.56 310 ALA B O 1
ATOM 5039 N N . LEU B 1 311 ? -4.32 6.883 17.859 1 98.38 311 LEU B N 1
ATOM 5040 C CA . LEU B 1 311 ? -4.535 6.121 19.078 1 98.38 311 LEU B CA 1
ATOM 5041 C C . LEU B 1 311 ? -5.32 4.844 18.797 1 98.38 311 LEU B C 1
ATOM 5043 O O . LEU B 1 311 ? -5.074 3.807 19.422 1 98.38 311 LEU B O 1
ATOM 5047 N N . ALA B 1 312 ? -6.254 4.926 17.875 1 98.75 312 ALA B N 1
ATOM 5048 C CA . ALA B 1 312 ? -6.973 3.73 17.453 1 98.75 312 ALA B CA 1
ATOM 5049 C C . ALA B 1 312 ? -6.023 2.711 16.828 1 98.75 312 ALA B C 1
ATOM 5051 O O . ALA B 1 312 ? -6.152 1.508 17.062 1 98.75 312 ALA B O 1
ATOM 5052 N N . ALA B 1 313 ? -5.113 3.129 16.062 1 98.88 313 ALA B N 1
ATOM 5053 C CA . ALA B 1 313 ? -4.121 2.244 15.453 1 98.88 313 ALA B CA 1
ATOM 5054 C C . ALA B 1 313 ? -3.266 1.565 16.516 1 98.88 313 ALA B C 1
ATOM 5056 O O . ALA B 1 313 ? -2.994 0.366 16.438 1 98.88 313 ALA B O 1
ATOM 5057 N N . ILE B 1 314 ? -2.824 2.371 17.516 1 98.75 314 ILE B N 1
ATOM 5058 C CA . ILE B 1 314 ? -2.016 1.837 18.609 1 98.75 314 ILE B CA 1
ATOM 5059 C C . ILE B 1 314 ? -2.799 0.756 19.344 1 98.75 314 ILE B C 1
ATOM 5061 O O . ILE B 1 314 ? -2.281 -0.336 19.594 1 98.75 314 ILE B O 1
ATOM 5065 N N . GLU B 1 315 ? -4.047 1.108 19.641 1 98.69 315 GLU B N 1
ATOM 5066 C CA . GLU B 1 315 ? -4.898 0.141 20.328 1 98.69 315 GLU B CA 1
ATOM 5067 C C . GLU B 1 315 ? -5.074 -1.127 19.5 1 98.69 315 GLU B C 1
ATOM 5069 O O . GLU B 1 315 ? -5.008 -2.238 20.031 1 98.69 315 GLU B O 1
ATOM 5074 N N . SER B 1 316 ? -5.301 -0.97 18.25 1 98.88 316 SER B N 1
ATOM 5075 C CA . SER B 1 316 ? -5.477 -2.109 17.344 1 98.88 316 SER B CA 1
ATOM 5076 C C . SER B 1 316 ? -4.246 -3.008 17.344 1 98.88 316 SER B C 1
ATOM 5078 O O . SER B 1 316 ? -4.363 -4.23 17.438 1 98.88 316 SER B O 1
ATOM 5080 N N . HIS B 1 317 ? -3.08 -2.41 17.25 1 98.75 317 HIS B N 1
ATOM 5081 C CA . HIS B 1 317 ? -1.84 -3.178 17.25 1 98.75 317 HIS B CA 1
ATOM 5082 C C . HIS B 1 317 ? -1.673 -3.951 18.547 1 98.75 317 HIS B C 1
ATOM 5084 O O . HIS B 1 317 ? -1.326 -5.133 18.531 1 98.75 317 HIS B O 1
ATOM 5090 N N . GLU B 1 318 ? -1.917 -3.295 19.625 1 98.5 318 GLU B N 1
ATOM 5091 C CA . GLU B 1 318 ? -1.688 -3.873 20.953 1 98.5 318 GLU B CA 1
ATOM 5092 C C . GLU B 1 318 ? -2.674 -5 21.234 1 98.5 318 GLU B C 1
ATOM 5094 O O . GLU B 1 318 ? -2.303 -6.027 21.812 1 98.5 318 GLU B O 1
ATOM 5099 N N . THR B 1 319 ? -3.916 -4.824 20.797 1 98.62 319 THR B N 1
ATOM 5100 C CA . THR B 1 319 ? -4.957 -5.773 21.188 1 98.62 319 THR B CA 1
ATOM 5101 C C . THR B 1 319 ? -5.137 -6.844 20.109 1 98.62 319 THR B C 1
ATOM 5103 O O . THR B 1 319 ? -5.719 -7.898 20.359 1 98.62 319 THR B O 1
ATOM 5106 N N . GLY B 1 320 ? -4.738 -6.566 18.906 1 98.56 320 GLY B N 1
ATOM 5107 C CA . GLY B 1 320 ? -4.973 -7.461 17.781 1 98.56 320 GLY B CA 1
ATOM 5108 C C . GLY B 1 320 ? -6.391 -7.391 17.25 1 98.56 320 GLY B C 1
ATOM 5109 O O . GLY B 1 320 ? -6.844 -8.305 16.547 1 98.56 320 GLY B O 1
ATOM 5110 N N . ARG B 1 321 ? -7.082 -6.324 17.594 1 98.62 321 ARG B N 1
ATOM 5111 C CA . ARG B 1 321 ? -8.469 -6.168 17.172 1 98.62 321 ARG B CA 1
ATOM 5112 C C . ARG B 1 321 ? -8.633 -4.957 16.266 1 98.62 321 ARG B C 1
ATOM 5114 O O . ARG B 1 321 ? -7.914 -3.969 16.406 1 98.62 321 ARG B O 1
ATOM 5121 N N . ARG B 1 322 ? -9.586 -5.129 15.391 1 98.75 322 ARG B N 1
ATOM 5122 C CA . ARG B 1 322 ? -10.039 -3.959 14.648 1 98.75 322 ARG B CA 1
ATOM 5123 C C . ARG B 1 322 ? -10.672 -2.932 15.586 1 98.75 322 ARG B C 1
ATOM 5125 O O . ARG B 1 322 ? -11.516 -3.275 16.422 1 98.75 322 ARG B O 1
ATOM 5132 N N . VAL B 1 323 ? -10.281 -1.664 15.445 1 98.88 323 VAL B N 1
ATOM 5133 C CA . VAL B 1 323 ? -10.781 -0.637 16.344 1 98.88 323 VAL B CA 1
ATOM 5134 C C . VAL B 1 323 ? -11.609 0.378 15.57 1 98.88 323 VAL B C 1
ATOM 5136 O O . VAL B 1 323 ? -11.148 0.935 14.57 1 98.88 323 VAL B O 1
ATOM 5139 N N . GLY B 1 324 ? -12.844 0.56 16 1 98.25 324 GLY B N 1
ATOM 5140 C CA . GLY B 1 324 ? -13.703 1.588 15.43 1 98.25 324 GLY B CA 1
ATOM 5141 C C . GLY B 1 324 ? -13.359 2.984 15.914 1 98.25 324 GLY B C 1
ATOM 5142 O O . GLY B 1 324 ? -12.961 3.168 17.062 1 98.25 324 GLY B O 1
ATOM 5143 N N . VAL B 1 325 ? -13.469 3.881 15.016 1 96.75 325 VAL B N 1
ATOM 5144 C CA . VAL B 1 325 ? -13.266 5.277 15.383 1 96.75 325 VAL B CA 1
ATOM 5145 C C . VAL B 1 325 ? -14.555 6.07 15.141 1 96.75 325 VAL B C 1
ATOM 5147 O O . VAL B 1 325 ? -15 6.195 14 1 96.75 325 VAL B O 1
ATOM 5150 N N . PRO B 1 326 ? -15.164 6.586 16.156 1 90.25 326 PRO B N 1
ATOM 5151 C CA . PRO B 1 326 ? -16.422 7.32 15.969 1 90.25 326 PRO B CA 1
ATOM 5152 C C . PRO B 1 326 ? -16.281 8.516 15.031 1 90.25 326 PRO B C 1
ATOM 5154 O O . PRO B 1 326 ? -15.242 9.188 15.039 1 90.25 326 PRO B O 1
ATOM 5157 N N . GLN B 1 327 ? -17.375 8.531 14.164 1 82.62 327 GLN B N 1
ATOM 5158 C CA . GLN B 1 327 ? -17.406 9.672 13.25 1 82.62 327 GLN B CA 1
ATOM 5159 C C . GLN B 1 327 ? -17.906 10.93 13.969 1 82.62 327 GLN B C 1
ATOM 5161 O O . GLN B 1 327 ? -18.781 10.852 14.828 1 82.62 327 GLN B O 1
ATOM 5166 N N . THR B 1 328 ? -17.109 11.828 14.25 1 67.94 328 THR B N 1
ATOM 5167 C CA . THR B 1 328 ? -17.641 13 14.945 1 67.94 328 THR B CA 1
ATOM 5168 C C . THR B 1 328 ? -18.297 13.961 13.961 1 67.94 328 THR B C 1
ATOM 5170 O O . THR B 1 328 ? -17.828 14.125 12.836 1 67.94 328 THR B O 1
ATOM 5173 N N . ARG B 1 329 ? -19.609 14.242 14.172 1 55.81 329 ARG B N 1
ATOM 5174 C CA . ARG B 1 329 ? -20.375 15.219 13.406 1 55.81 329 ARG B CA 1
ATOM 5175 C C . ARG B 1 329 ? -19.672 16.578 13.391 1 55.81 329 ARG B C 1
ATOM 5177 O O . ARG B 1 329 ? -20.062 17.469 12.633 1 55.81 329 ARG B O 1
ATOM 5184 N N . GLU B 1 330 ? -18.828 16.797 14.258 1 52.69 330 GLU B N 1
ATOM 5185 C CA . GLU B 1 330 ? -18.297 18.141 14.445 1 52.69 330 GLU B CA 1
ATOM 5186 C C . GLU B 1 330 ? -17.312 18.516 13.344 1 52.69 330 GLU B C 1
ATOM 5188 O O . GLU B 1 330 ? -16.781 19.625 13.312 1 52.69 330 GLU B O 1
ATOM 5193 N N . ALA B 1 331 ? -16.781 17.656 12.586 1 49.16 331 ALA B N 1
ATOM 5194 C CA . ALA B 1 331 ? -15.773 17.844 11.555 1 49.16 331 ALA B CA 1
ATOM 5195 C C . ALA B 1 331 ? -16.016 19.141 10.781 1 49.16 331 ALA B C 1
ATOM 5197 O O . ALA B 1 331 ? -15.078 19.703 10.219 1 49.16 331 ALA B O 1
ATOM 5198 N N . HIS B 1 332 ? -17.266 19.391 10.281 1 44.22 332 HIS B N 1
ATOM 5199 C CA . HIS B 1 332 ? -17.609 20.469 9.359 1 44.22 332 HIS B CA 1
ATOM 5200 C C . HIS B 1 332 ? -17.844 21.766 10.102 1 44.22 332 HIS B C 1
ATOM 5202 O O . HIS B 1 332 ? -18.266 22.766 9.5 1 44.22 332 HIS B O 1
ATOM 5208 N N . GLN B 1 333 ? -17.766 21.75 11.391 1 37.75 333 GLN B N 1
ATOM 5209 C CA . GLN B 1 333 ? -17.938 23.094 11.922 1 37.75 333 GLN B CA 1
ATOM 5210 C C . GLN B 1 333 ? -16.609 23.812 12.055 1 37.75 333 GLN B C 1
ATOM 5212 O O . GLN B 1 333 ? -15.602 23.188 12.422 1 37.75 333 GLN B O 1
#

pLDDT: mean 95.05, std 7.81, range [36.69, 98.94]

Radius of gyration: 29.16 Å; Cα contacts (8 Å, |Δi|>4): 1526; chains: 2; bounding box: 44×97×62 Å

Solvent-accessible surface area (backbone atoms only — not comparable to full-atom values): 33169 Å² total; per-residue (Å²): 128,84,76,54,45,34,32,31,34,35,32,78,45,76,70,21,47,57,54,48,54,51,43,58,72,36,86,63,37,38,50,58,32,27,31,23,84,47,62,68,63,20,42,54,54,12,55,76,56,70,35,40,55,33,66,41,70,66,60,43,47,72,72,64,60,49,67,32,35,38,40,30,60,59,77,91,54,32,55,64,57,51,42,54,39,32,74,70,69,45,26,37,40,30,44,67,48,55,58,94,43,69,69,57,39,52,51,45,52,49,46,27,56,78,66,69,46,50,43,23,36,57,66,30,67,66,51,18,60,36,45,43,51,48,44,50,38,51,77,67,47,57,20,52,57,68,47,34,43,36,40,36,39,44,18,71,60,80,51,91,48,50,53,37,48,49,49,51,59,40,28,55,53,50,46,51,48,32,72,66,72,39,57,61,33,32,28,23,30,31,63,22,44,80,85,69,52,28,41,30,32,38,12,30,9,29,30,32,70,87,45,22,24,19,35,39,38,41,28,29,69,46,29,74,46,43,81,72,31,29,35,39,40,39,33,14,76,38,11,34,41,40,33,40,33,69,34,48,28,27,35,41,31,43,60,75,35,77,63,65,50,73,52,58,59,53,94,85,35,54,67,59,46,37,65,70,47,14,49,52,50,38,49,51,50,41,52,52,24,53,74,69,71,44,67,46,83,43,39,40,62,55,38,44,50,27,42,52,54,36,51,33,31,53,49,5,39,76,71,35,29,52,28,76,41,84,82,65,82,62,76,83,107,128,85,77,56,44,34,32,30,35,36,34,77,46,76,70,22,47,59,54,48,54,50,43,57,70,35,85,63,39,38,49,59,31,27,31,23,85,49,62,67,64,20,40,54,55,11,54,74,55,71,34,41,55,32,66,40,69,66,61,44,46,72,74,64,59,51,65,32,34,38,41,31,60,59,78,90,54,30,55,63,58,50,42,53,38,31,74,70,69,46,26,36,40,31,45,67,47,56,59,94,43,68,69,56,39,50,52,44,52,49,45,27,57,78,67,71,46,50,44,23,36,57,65,32,68,66,52,19,60,36,44,44,51,46,43,50,38,52,76,68,46,57,22,53,58,67,48,35,43,37,38,36,39,43,16,71,59,79,51,91,46,51,53,39,50,49,47,52,58,39,28,55,53,50,45,49,47,31,73,68,74,42,55,60,32,33,29,24,32,33,64,22,44,80,85,70,53,28,40,30,33,39,11,29,10,30,30,31,70,89,45,22,25,19,36,39,37,41,29,29,68,46,30,73,46,43,82,73,31,29,34,40,41,39,33,15,76,37,11,34,39,40,34,41,34,69,34,48,29,26,34,41,31,43,58,75,36,78,62,65,49,72,50,58,56,52,94,85,35,54,68,57,46,37,67,70,46,15,49,53,52,39,48,49,49,40,52,53,24,52,75,70,72,46,68,44,84,44,38,40,62,56,38,44,50,26,42,52,53,37,52,33,30,51,51,6,41,75,69,35,29,52,28,75,40,84,81,63,84,62,78,84,106

Organism: NCBI:txid1960156